Protein AF-A0A1G0TJH6-F1 (afdb_monomer)

Secondary structure (DSSP, 8-state):
--EEEEEEEEE-SSEEEEEEEEEESSGGGTTTS-EEEEEEEEE----HHHHHHHHTT-----HHHHHHHHHHHHHHHHHHHHHHHHHHHHHHHHTSS-TT-GGG-HHHHHHHHHHHSS----GGGTSPPPHHHHHHHHHHTT--HHHHHHHHHHHHHHHHTTTSS--TT--PPPHHHHHHHHHHHTTTS---HHHHHHHHHHHHHT--B--TTTTTS-TT--EEEEEEEEEEEEEEEEESPPPTTSPEEEEEEESSTTS--EEEEESS----BT-EEEEEEEEETTEEEEEEEPPTT-HHHHHHHHHHHHHHTT--HHHHHHHHHHH-TT--GGG---BHHHHHHHHHHHHHHHHHHHHTTTTHHHHH-GGGHHHHHHHH-TT-HHHHHHHHHHHHHHIIIIII-

pLDDT: mean 87.32, std 10.15, range [45.16, 98.38]

Solvent-accessible surface area (backbone atoms only — not comparable to full-atom values): 23522 Å² total; per-residue (Å²): 136,71,67,40,84,46,79,50,77,46,84,55,98,48,35,38,40,39,36,34,33,36,38,43,71,48,78,92,40,59,89,74,53,66,46,80,78,44,76,52,72,47,76,49,94,67,60,65,73,48,52,58,28,46,76,72,72,42,92,52,81,46,73,66,54,56,52,48,52,57,51,49,53,52,52,52,54,50,53,52,49,53,35,53,29,52,51,50,52,46,32,33,75,71,64,78,36,65,87,80,61,52,86,63,36,74,65,58,46,50,50,46,24,70,77,67,73,52,80,83,88,60,68,57,84,80,41,50,73,57,68,66,61,50,52,54,50,45,42,75,71,70,52,52,71,78,59,45,54,58,50,51,51,49,52,52,50,23,57,78,48,75,57,77,51,77,66,86,89,63,82,77,78,64,69,72,56,52,49,25,43,47,48,40,45,28,58,81,44,83,71,55,71,42,46,50,51,50,46,54,52,50,40,55,76,60,41,50,50,76,71,82,79,58,82,80,52,69,92,87,63,57,72,50,66,45,45,45,80,42,38,26,63,42,74,42,78,72,48,93,65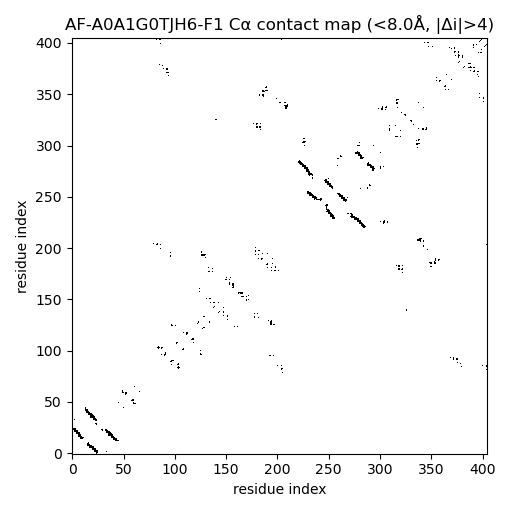,56,48,102,84,67,25,34,40,30,38,41,33,50,69,55,87,91,50,77,66,42,82,48,77,35,82,62,89,74,93,44,57,74,42,75,44,47,31,38,38,37,28,50,74,86,43,78,47,79,65,41,74,56,57,100,81,43,60,67,46,55,30,33,35,51,53,48,54,37,56,77,67,72,49,41,68,36,36,49,55,34,56,46,39,70,76,33,85,79,60,62,66,90,77,61,65,46,55,23,70,49,57,41,53,38,51,50,48,30,50,53,40,44,48,60,72,28,56,88,65,79,48,48,55,80,76,57,47,66,87,49,38,60,59,44,25,46,70,78,33,77,86,39,64,70,59,27,51,53,43,52,75,62,33,66,65,43,45,49,56,68,74,49,72

Sequence (405 aa):
METKKILGLDLGTNSIGASLVNIPKSIDDFGKYGNIEWLGSRIIPVEGDYLQKFESGGQAETKAAARRIKRGSRRLKHRYKLRRDRLIKVFKILGWLPDDFPLDNSKRIKEIIAEVGKFSFKISDYIPISIESYREFYKEFGYKDEKLEQIIEEINFRRKTKGKKKNPDIKLLPEDWVVYYLRKKALAKKITLEELIRIIYILNQRRGFKSSRKDLKDDNVIEIKKAYELVIKSVELKSEEKNKKGQYTFIINPTISEVEPWEETMYKKPEWEGKKNKYVVTWKNGKQLKPQRATADDWEVVVVALDNEIEQRNQHPGEFFFDELLKDKNYKIRQFPILRKRYKAELEAIWNTQLQLRKNANKEQELLNKDKLELIAATLYKHNIVKQKELKEKGLLHIISEDII

Structure (mmCIF, N/CA/C/O backbone):
data_AF-A0A1G0TJH6-F1
#
_entry.id   AF-A0A1G0TJH6-F1
#
loop_
_atom_site.group_PDB
_atom_site.id
_atom_site.type_symbol
_atom_site.label_atom_id
_atom_site.label_alt_id
_atom_site.label_comp_id
_atom_site.label_asym_id
_atom_site.label_entity_id
_atom_site.label_seq_id
_atom_site.pdbx_PDB_ins_code
_atom_site.Cartn_x
_atom_site.Cartn_y
_atom_site.Cartn_z
_atom_site.occupancy
_atom_site.B_iso_or_equiv
_atom_site.auth_seq_id
_atom_site.auth_comp_id
_atom_site.auth_asym_id
_atom_site.auth_atom_id
_atom_site.pdbx_PDB_model_num
ATOM 1 N N . MET A 1 1 ? 20.118 -26.559 -73.932 1.00 64.69 1 MET A N 1
ATOM 2 C CA . MET A 1 1 ? 20.994 -25.582 -73.251 1.00 64.69 1 MET A CA 1
ATOM 3 C C . MET A 1 1 ? 20.860 -25.805 -71.760 1.00 64.69 1 MET A C 1
ATOM 5 O O . MET A 1 1 ? 19.736 -25.889 -71.281 1.00 64.69 1 MET A O 1
ATOM 9 N N . GLU A 1 2 ? 21.969 -26.000 -71.054 1.00 79.81 2 GLU A N 1
ATOM 10 C CA . GLU A 1 2 ? 21.948 -26.392 -69.644 1.00 79.81 2 GLU A CA 1
ATOM 11 C C . GLU A 1 2 ? 22.008 -25.148 -68.747 1.00 79.81 2 GLU A C 1
ATOM 13 O O . GLU A 1 2 ? 22.983 -24.395 -68.766 1.00 79.81 2 GLU A O 1
ATOM 18 N N . THR A 1 3 ? 20.950 -24.909 -67.975 1.00 83.88 3 THR A N 1
ATOM 19 C CA . THR A 1 3 ? 20.833 -23.738 -67.097 1.00 83.88 3 THR A CA 1
ATOM 20 C C . THR A 1 3 ? 20.903 -24.136 -65.624 1.00 83.88 3 THR A C 1
ATOM 22 O O . THR A 1 3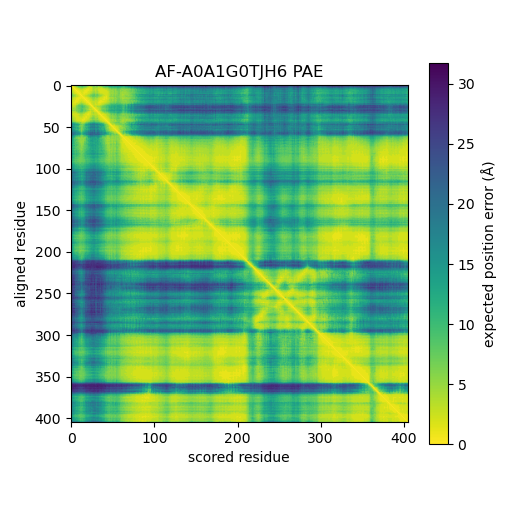 ? 20.638 -25.276 -65.235 1.00 83.88 3 THR A O 1
ATOM 25 N N . LYS A 1 4 ? 21.291 -23.178 -64.783 1.00 89.06 4 LYS A N 1
ATOM 26 C CA . LYS A 1 4 ? 21.238 -23.241 -63.325 1.00 89.06 4 LYS A CA 1
ATOM 27 C C . LYS A 1 4 ? 20.205 -22.232 -62.831 1.00 89.06 4 LYS A C 1
ATOM 29 O O . LYS A 1 4 ? 20.266 -21.057 -63.189 1.00 89.06 4 LYS A O 1
ATOM 34 N N . LYS A 1 5 ? 19.291 -22.691 -61.975 1.00 92.62 5 LYS A N 1
ATOM 35 C CA . LYS A 1 5 ? 18.325 -21.838 -61.273 1.00 92.62 5 LYS A CA 1
ATOM 36 C C . LYS A 1 5 ? 18.953 -21.238 -60.022 1.00 92.62 5 LYS A C 1
ATOM 38 O O . LYS A 1 5 ? 19.537 -21.964 -59.218 1.00 92.62 5 LYS A O 1
ATOM 43 N N . ILE A 1 6 ? 18.813 -19.928 -59.852 1.00 93.31 6 ILE A N 1
ATOM 44 C CA . ILE A 1 6 ? 19.251 -19.192 -58.665 1.00 93.31 6 ILE A CA 1
ATOM 45 C C . ILE A 1 6 ? 18.070 -18.400 -58.114 1.00 93.31 6 ILE A C 1
ATOM 47 O O . ILE A 1 6 ? 17.416 -17.663 -58.849 1.00 93.31 6 ILE A O 1
ATOM 51 N N . LEU A 1 7 ? 17.826 -18.548 -56.812 1.00 95.75 7 LEU A N 1
ATOM 52 C CA . LEU A 1 7 ? 16.895 -17.720 -56.055 1.00 95.75 7 LEU A CA 1
ATOM 53 C C . LEU A 1 7 ? 17.681 -16.598 -55.367 1.00 95.75 7 LEU A C 1
ATOM 55 O O . LEU A 1 7 ? 18.491 -16.869 -54.481 1.00 95.75 7 LEU A O 1
ATOM 59 N N . GLY A 1 8 ? 17.445 -15.355 -55.777 1.00 95.38 8 GLY A N 1
ATOM 60 C CA . GLY A 1 8 ? 17.909 -14.164 -55.071 1.00 95.38 8 GLY A CA 1
ATOM 61 C C . GLY A 1 8 ? 16.866 -13.721 -54.050 1.00 95.38 8 GLY A C 1
ATOM 62 O O . GLY A 1 8 ? 15.684 -13.645 -54.383 1.00 95.38 8 GLY A O 1
ATOM 63 N N . LEU A 1 9 ? 17.292 -13.435 -52.819 1.00 96.75 9 LEU A N 1
ATOM 64 C CA . LEU A 1 9 ? 16.435 -12.906 -51.756 1.00 96.75 9 LEU A CA 1
ATOM 65 C C . LEU A 1 9 ? 17.041 -11.619 -51.197 1.00 96.75 9 LEU A C 1
ATOM 67 O O . LEU A 1 9 ? 18.193 -11.620 -50.769 1.00 96.75 9 LEU A O 1
ATOM 71 N N . ASP A 1 10 ? 16.239 -10.561 -51.162 1.00 94.94 10 ASP A N 1
ATOM 72 C CA . ASP A 1 10 ? 16.529 -9.313 -50.462 1.00 94.94 10 ASP A CA 1
ATOM 73 C C . ASP A 1 10 ? 15.598 -9.199 -49.248 1.00 94.94 10 ASP A C 1
ATOM 75 O O . ASP A 1 10 ? 14.372 -9.159 -49.388 1.00 94.94 10 ASP A O 1
ATOM 79 N N . LEU A 1 11 ? 16.174 -9.232 -48.045 1.00 94.25 11 LEU A N 1
ATOM 80 C CA . LEU A 1 11 ? 15.437 -9.287 -46.783 1.00 94.25 11 LEU A CA 1
ATOM 81 C C . LEU A 1 11 ? 15.482 -7.924 -46.088 1.00 94.25 11 LEU A C 1
ATOM 83 O O . LEU A 1 11 ? 16.421 -7.614 -45.354 1.00 94.25 11 LEU A O 1
ATOM 87 N N . GLY A 1 12 ? 14.431 -7.133 -46.292 1.00 86.56 12 GLY A N 1
ATOM 88 C CA . GLY A 1 12 ? 14.210 -5.865 -45.606 1.00 86.56 12 GLY A CA 1
ATOM 89 C C . GLY A 1 12 ? 13.521 -6.024 -44.245 1.00 86.56 12 GLY A C 1
ATOM 90 O O . GLY A 1 12 ? 13.082 -7.101 -43.842 1.00 86.56 12 GLY A O 1
ATOM 91 N N . THR A 1 13 ? 13.367 -4.912 -43.525 1.00 80.75 13 THR A N 1
ATOM 92 C CA . THR A 1 13 ? 12.690 -4.866 -42.211 1.00 80.75 13 THR A CA 1
ATOM 93 C C . THR A 1 13 ? 11.183 -5.139 -42.300 1.00 80.75 13 THR A C 1
ATOM 95 O O . THR A 1 13 ? 10.583 -5.640 -41.348 1.00 80.75 13 THR A O 1
ATOM 98 N N . ASN A 1 14 ? 10.567 -4.819 -43.440 1.00 88.12 14 ASN A N 1
ATOM 99 C CA . ASN A 1 14 ? 9.134 -4.956 -43.712 1.00 88.12 14 ASN A CA 1
ATOM 100 C C . ASN A 1 14 ? 8.834 -5.508 -45.117 1.00 88.12 14 ASN A C 1
ATOM 102 O O . ASN A 1 14 ? 7.688 -5.458 -45.564 1.00 88.12 14 ASN A O 1
ATOM 106 N N . SER A 1 15 ? 9.835 -6.008 -45.837 1.00 91.44 15 SER A N 1
ATOM 107 C CA . SER A 1 15 ? 9.652 -6.521 -47.191 1.00 91.44 15 SER A CA 1
ATOM 108 C C . SER A 1 15 ? 10.631 -7.643 -47.508 1.00 91.44 15 SER A C 1
ATOM 110 O O . SER A 1 15 ? 11.707 -7.735 -46.923 1.00 91.44 15 SER A O 1
ATOM 112 N N . ILE A 1 16 ? 10.219 -8.526 -48.412 1.00 95.50 16 ILE A N 1
ATOM 113 C CA . ILE A 1 16 ? 11.054 -9.585 -48.972 1.00 95.50 16 ILE A CA 1
ATOM 114 C C . ILE A 1 16 ? 10.992 -9.440 -50.488 1.00 95.50 16 ILE A C 1
ATOM 116 O O . ILE A 1 16 ? 9.964 -9.752 -51.097 1.00 95.50 16 ILE A O 1
ATOM 120 N N . GLY A 1 17 ? 12.071 -8.941 -51.084 1.00 96.06 17 GLY A N 1
ATOM 121 C CA . GLY A 1 17 ? 12.281 -8.981 -52.525 1.00 96.06 17 GLY A CA 1
ATOM 122 C C . GLY A 1 17 ? 12.787 -10.361 -52.922 1.00 96.06 17 GLY A C 1
ATOM 123 O O . GLY A 1 17 ? 13.637 -10.931 -52.240 1.00 96.06 17 GLY A O 1
ATOM 124 N N . ALA A 1 18 ? 12.254 -10.931 -53.996 1.00 97.00 18 ALA A N 1
ATOM 125 C CA . ALA A 1 18 ? 12.680 -12.241 -54.453 1.00 97.00 18 ALA A CA 1
ATOM 126 C C . ALA A 1 18 ? 12.701 -12.326 -55.982 1.00 97.00 18 ALA A C 1
ATOM 128 O O . ALA A 1 18 ? 11.819 -11.802 -56.667 1.00 97.00 18 ALA A O 1
ATOM 129 N N . SER A 1 19 ? 13.722 -12.995 -56.510 1.00 96.75 19 SER A N 1
ATOM 130 C CA . SER A 1 19 ? 13.900 -13.226 -57.941 1.00 96.75 19 SER A CA 1
ATOM 131 C C . SER A 1 19 ? 14.343 -14.659 -58.203 1.00 96.75 19 SER A C 1
ATOM 133 O O . SER A 1 19 ? 15.181 -15.201 -57.488 1.00 96.75 19 SER A O 1
ATOM 135 N N . LEU A 1 20 ? 13.783 -15.284 -59.234 1.00 96.19 20 LEU A N 1
ATOM 136 C CA . LEU A 1 20 ? 14.235 -16.576 -59.735 1.00 96.19 20 LEU A CA 1
ATOM 137 C C . LEU A 1 20 ? 14.844 -16.357 -61.115 1.00 96.19 20 LEU A C 1
ATOM 139 O O . LEU A 1 20 ? 14.150 -15.931 -62.041 1.00 96.19 20 LEU A O 1
ATOM 143 N N . VAL A 1 21 ? 16.138 -16.629 -61.246 1.00 94.25 21 VAL A N 1
ATOM 144 C CA . VAL A 1 21 ? 16.881 -16.424 -62.492 1.00 94.25 21 VAL A CA 1
ATOM 145 C C . VAL A 1 21 ? 17.474 -17.735 -62.988 1.00 94.25 21 VAL A C 1
ATOM 147 O O . VAL A 1 21 ? 18.043 -18.513 -62.219 1.00 94.25 21 VAL A O 1
ATOM 150 N N . ASN A 1 22 ? 17.340 -17.970 -64.290 1.00 93.25 22 ASN A N 1
ATOM 151 C CA . ASN A 1 22 ? 18.024 -19.034 -65.009 1.00 93.25 22 ASN A CA 1
ATOM 152 C C . ASN A 1 22 ? 19.292 -18.453 -65.622 1.00 93.25 22 ASN A C 1
ATOM 154 O O . ASN A 1 22 ? 19.205 -17.614 -66.520 1.00 93.25 22 ASN A O 1
ATOM 158 N N . ILE A 1 23 ? 20.454 -18.913 -65.166 1.00 90.88 23 ILE A N 1
ATOM 159 C CA . ILE A 1 23 ? 21.746 -18.534 -65.745 1.00 90.88 23 ILE A CA 1
ATOM 160 C C . ILE A 1 23 ? 22.410 -19.735 -66.436 1.00 90.88 23 ILE A C 1
ATOM 162 O O . ILE A 1 23 ? 22.159 -20.876 -66.039 1.00 90.88 23 ILE A O 1
ATOM 166 N N . PRO A 1 24 ? 23.255 -19.525 -67.455 1.00 89.81 24 PRO A N 1
ATOM 167 C CA . PRO A 1 24 ? 24.069 -20.585 -68.050 1.00 89.81 24 PRO A CA 1
ATOM 168 C C . PRO A 1 24 ? 24.975 -21.258 -67.014 1.00 89.81 24 PRO A C 1
ATOM 170 O O . PRO A 1 24 ? 25.450 -20.608 -66.081 1.00 89.81 24 PRO A O 1
ATOM 173 N N . LYS A 1 25 ? 25.223 -22.567 -67.165 1.00 84.75 25 LYS A N 1
ATOM 174 C CA . LYS A 1 25 ? 26.145 -23.296 -66.274 1.00 84.75 25 LYS A CA 1
ATOM 175 C C . LYS A 1 25 ? 27.620 -22.953 -66.517 1.00 84.75 25 LYS A C 1
ATOM 177 O O . LYS A 1 25 ? 28.393 -22.987 -65.563 1.00 84.75 25 LYS A O 1
ATOM 182 N N . SER A 1 26 ? 27.999 -22.647 -67.760 1.00 84.50 26 SER A N 1
ATOM 183 C CA . SER A 1 26 ? 29.367 -22.261 -68.130 1.00 84.50 26 SER A CA 1
ATOM 184 C C . SER A 1 26 ? 29.539 -20.743 -68.133 1.00 84.50 26 SER A C 1
ATOM 186 O O . SER A 1 26 ? 28.632 -20.011 -68.533 1.00 84.50 26 SER A O 1
ATOM 188 N N . ILE A 1 27 ? 30.721 -20.274 -67.729 1.00 80.88 27 ILE A N 1
ATOM 189 C CA . ILE A 1 27 ? 31.064 -18.848 -67.728 1.00 80.88 27 ILE A CA 1
ATOM 190 C C . ILE A 1 27 ? 31.203 -18.288 -69.148 1.00 80.88 27 ILE A C 1
ATOM 192 O O . ILE A 1 27 ? 30.830 -17.145 -69.390 1.00 80.88 27 ILE A O 1
ATOM 196 N N . ASP A 1 28 ? 31.631 -19.120 -70.101 1.00 85.12 28 ASP A N 1
ATOM 197 C CA . ASP A 1 28 ? 31.787 -18.745 -71.514 1.00 85.12 28 ASP A CA 1
ATOM 198 C C . ASP A 1 28 ? 30.446 -18.459 -72.202 1.00 85.12 28 ASP A C 1
ATOM 200 O O . ASP A 1 28 ? 30.392 -17.852 -73.274 1.00 85.12 28 ASP A O 1
ATOM 204 N N . ASP A 1 29 ? 29.349 -18.909 -71.593 1.00 83.12 29 ASP A N 1
ATOM 205 C CA . ASP A 1 29 ? 27.989 -18.713 -72.080 1.00 83.12 29 ASP A CA 1
ATOM 206 C C . ASP A 1 29 ? 27.248 -17.582 -71.363 1.00 83.12 29 ASP A C 1
ATOM 208 O O . ASP A 1 29 ? 26.107 -17.271 -71.715 1.00 83.12 29 ASP A O 1
ATOM 212 N N . PHE A 1 30 ? 27.887 -16.933 -70.385 1.00 80.12 30 PHE A N 1
ATOM 213 C CA . PHE A 1 30 ? 27.288 -15.832 -69.644 1.00 80.12 30 PHE A CA 1
ATOM 214 C C . PHE A 1 30 ? 26.915 -14.680 -70.593 1.00 80.12 30 PHE A C 1
ATOM 216 O O . PHE A 1 30 ? 27.715 -14.244 -71.416 1.00 80.12 30 PHE A O 1
ATOM 223 N N . GLY A 1 31 ? 25.669 -14.205 -70.512 1.00 78.00 31 GLY A N 1
ATOM 224 C CA . GLY A 1 31 ? 25.136 -13.164 -71.401 1.00 78.00 31 GLY A CA 1
ATOM 225 C C . GLY A 1 31 ? 24.618 -13.652 -72.762 1.00 78.00 31 GLY A C 1
ATOM 226 O O . GLY A 1 31 ? 23.972 -12.871 -73.455 1.00 78.00 31 GLY A O 1
ATOM 227 N N . LYS A 1 32 ? 24.827 -14.926 -73.140 1.00 83.94 32 LYS A N 1
ATOM 228 C CA . LYS A 1 32 ? 24.309 -15.484 -74.408 1.00 83.94 32 LYS A CA 1
ATOM 229 C C . LYS A 1 32 ? 22.864 -15.972 -74.310 1.00 83.94 32 LYS A C 1
ATOM 231 O O . LYS A 1 32 ? 22.093 -15.821 -75.251 1.00 83.94 32 LYS A O 1
ATOM 236 N N . TYR A 1 33 ? 22.507 -16.597 -73.193 1.00 79.75 33 TYR A N 1
ATOM 237 C CA . TYR A 1 33 ? 21.157 -17.081 -72.910 1.00 79.75 33 TYR A CA 1
ATOM 238 C C . TYR A 1 33 ? 20.914 -17.098 -71.400 1.00 79.75 33 TYR A C 1
ATOM 240 O O . TYR A 1 33 ? 21.843 -17.001 -70.603 1.00 79.75 33 TYR A O 1
ATOM 248 N N . GLY A 1 34 ? 19.651 -17.183 -70.998 1.00 85.44 34 GLY A N 1
ATOM 249 C CA . GLY A 1 34 ? 19.221 -17.020 -69.613 1.00 85.44 34 GLY A CA 1
ATOM 250 C C . GLY A 1 34 ? 17.997 -16.123 -69.550 1.00 85.44 34 GLY A C 1
ATOM 251 O O . GLY A 1 34 ? 17.695 -15.394 -70.493 1.00 85.44 34 GLY A O 1
ATOM 252 N N . ASN A 1 35 ? 17.252 -16.208 -68.457 1.00 90.88 35 ASN A N 1
ATOM 253 C CA . ASN A 1 35 ? 16.052 -15.406 -68.292 1.00 90.88 35 ASN A CA 1
ATOM 254 C C . ASN A 1 35 ? 15.725 -15.199 -66.819 1.00 90.88 35 ASN A C 1
ATOM 256 O O . ASN A 1 35 ? 16.089 -15.992 -65.949 1.00 90.88 35 ASN A O 1
ATOM 260 N N . ILE A 1 36 ? 14.969 -14.140 -66.566 1.00 93.69 36 ILE A N 1
ATOM 261 C CA . ILE A 1 36 ? 14.272 -13.963 -65.303 1.00 93.69 36 ILE A CA 1
ATOM 262 C C . ILE A 1 36 ? 12.994 -14.797 -65.401 1.00 93.69 36 ILE A C 1
ATOM 264 O O . ILE A 1 36 ? 12.158 -14.561 -66.269 1.00 93.69 36 ILE A O 1
ATOM 268 N N . GLU A 1 37 ? 12.880 -15.824 -64.567 1.00 94.44 37 GLU A N 1
ATOM 269 C CA . GLU A 1 37 ? 11.713 -16.709 -64.529 1.00 94.44 37 GLU A CA 1
ATOM 270 C C . GLU A 1 37 ? 10.606 -16.109 -63.667 1.00 94.44 37 GLU A C 1
ATOM 272 O O . GLU A 1 37 ? 9.427 -16.232 -63.989 1.00 94.44 37 GLU A O 1
ATOM 277 N N . TRP A 1 38 ? 10.985 -15.435 -62.581 1.00 96.31 38 TRP A N 1
ATOM 278 C CA . TRP A 1 38 ? 10.030 -14.827 -61.669 1.00 96.31 38 TRP A CA 1
ATOM 279 C C . TRP A 1 38 ? 10.647 -13.664 -60.892 1.00 96.31 38 TRP A C 1
ATOM 281 O O . TRP A 1 38 ? 11.824 -13.694 -60.531 1.00 96.31 38 TRP A O 1
ATOM 291 N N . LEU A 1 39 ? 9.824 -12.657 -60.613 1.00 96.44 39 LEU A N 1
ATOM 292 C CA . LEU A 1 39 ? 10.121 -11.535 -59.729 1.00 96.44 39 LEU A CA 1
ATOM 293 C C . LEU A 1 39 ? 8.917 -11.297 -58.827 1.00 96.44 39 LEU A C 1
ATOM 295 O O . LEU A 1 39 ? 7.773 -11.331 -59.282 1.00 96.44 39 LEU A O 1
ATOM 299 N N . GLY A 1 40 ? 9.176 -11.006 -57.559 1.00 95.69 40 GLY A N 1
ATOM 300 C CA . GLY A 1 40 ? 8.132 -10.658 -56.613 1.00 95.69 40 GLY A CA 1
ATOM 301 C C . GLY A 1 40 ? 8.652 -9.822 -55.458 1.00 95.69 40 GLY A C 1
ATOM 302 O O . GLY A 1 40 ? 9.821 -9.880 -55.086 1.00 95.69 40 GLY A O 1
ATOM 303 N N . SER A 1 41 ? 7.744 -9.052 -54.867 1.00 95.19 41 SER A N 1
ATOM 304 C CA . SER A 1 41 ? 7.977 -8.377 -53.596 1.00 95.19 41 SER A CA 1
ATOM 305 C C . SER A 1 41 ? 6.848 -8.722 -52.642 1.00 95.19 41 SER A C 1
ATOM 307 O O . SER A 1 41 ? 5.666 -8.532 -52.944 1.00 95.19 41 SER A O 1
ATOM 309 N N . ARG A 1 42 ? 7.205 -9.267 -51.482 1.00 94.38 42 ARG A N 1
ATOM 310 C CA . ARG A 1 42 ? 6.273 -9.531 -50.394 1.00 94.38 42 ARG A CA 1
ATOM 311 C C . ARG A 1 42 ? 6.406 -8.425 -49.362 1.00 94.38 42 ARG A C 1
ATOM 313 O O . ARG A 1 42 ? 7.361 -8.408 -48.595 1.00 94.38 42 ARG A O 1
ATOM 320 N N . ILE A 1 43 ? 5.404 -7.556 -49.294 1.00 91.19 43 ILE A N 1
ATOM 321 C CA . ILE A 1 43 ? 5.306 -6.552 -48.233 1.00 91.19 43 ILE A CA 1
ATOM 322 C C . ILE A 1 43 ? 4.722 -7.200 -46.976 1.00 91.19 43 ILE A C 1
ATOM 324 O O . ILE A 1 43 ? 3.676 -7.855 -47.016 1.00 91.19 43 ILE A O 1
ATOM 328 N N . ILE A 1 44 ? 5.412 -7.030 -45.852 1.00 88.75 44 ILE A N 1
ATOM 329 C CA . ILE A 1 44 ? 4.948 -7.422 -44.526 1.00 88.75 44 ILE A CA 1
ATOM 330 C C . ILE A 1 44 ? 4.253 -6.194 -43.930 1.00 88.75 44 ILE A C 1
ATOM 332 O O . ILE A 1 44 ? 4.911 -5.183 -43.688 1.00 88.75 44 ILE A O 1
ATOM 336 N N . PRO A 1 45 ? 2.930 -6.238 -43.695 1.00 81.88 45 PRO A N 1
ATOM 337 C CA . PRO A 1 45 ? 2.210 -5.088 -43.171 1.00 81.88 45 PRO A CA 1
ATOM 338 C C . PRO A 1 45 ? 2.656 -4.797 -41.734 1.00 81.88 45 PRO A C 1
ATOM 340 O O . PRO A 1 45 ? 2.410 -5.577 -40.809 1.00 81.88 45 PRO A O 1
ATOM 343 N N . VAL A 1 46 ? 3.301 -3.649 -41.552 1.00 78.56 46 VAL A N 1
ATOM 344 C CA . VAL A 1 46 ? 3.728 -3.105 -40.261 1.00 78.56 46 VAL A CA 1
ATOM 345 C C . VAL A 1 46 ? 3.145 -1.697 -40.131 1.00 78.56 46 VAL A C 1
ATOM 347 O O . VAL A 1 46 ? 2.914 -1.015 -41.125 1.00 78.56 46 VAL A O 1
ATOM 350 N N . GLU A 1 47 ? 2.844 -1.270 -38.907 1.00 77.06 47 GLU A N 1
ATOM 351 C CA . GLU A 1 47 ? 2.319 0.077 -38.656 1.00 77.06 47 GLU A CA 1
ATOM 352 C C . GLU A 1 47 ? 3.382 1.137 -38.991 1.00 77.06 47 GLU A C 1
ATOM 354 O O . GLU A 1 47 ? 4.535 1.002 -38.576 1.00 77.06 47 GLU A O 1
ATOM 359 N N . GLY A 1 48 ? 2.991 2.191 -39.719 1.00 72.19 48 GLY A N 1
ATOM 360 C CA . GLY A 1 48 ? 3.904 3.249 -40.176 1.00 72.19 48 GLY A CA 1
ATOM 361 C C . GLY A 1 48 ? 4.675 3.916 -39.033 1.00 72.19 48 GLY A C 1
ATOM 362 O O . GLY A 1 48 ? 5.892 4.057 -39.111 1.00 72.19 48 GLY A O 1
ATOM 363 N N . ASP A 1 49 ? 4.001 4.195 -37.914 1.00 71.00 49 ASP A N 1
ATOM 364 C CA . ASP A 1 49 ? 4.616 4.766 -36.706 1.00 71.00 49 ASP A CA 1
ATOM 365 C C . ASP A 1 49 ? 5.699 3.869 -36.087 1.00 71.00 49 ASP A C 1
ATOM 367 O O . ASP A 1 49 ? 6.651 4.361 -35.475 1.00 71.00 49 ASP A O 1
ATOM 371 N N . TYR A 1 50 ? 5.557 2.545 -36.204 1.00 75.06 50 TYR A N 1
ATOM 372 C CA . TYR A 1 50 ? 6.554 1.597 -35.705 1.00 75.06 50 TYR A CA 1
ATOM 373 C C . TYR A 1 50 ? 7.800 1.611 -36.596 1.00 75.06 50 TYR A C 1
ATOM 375 O O . TYR A 1 50 ? 8.914 1.649 -36.078 1.00 75.06 50 TYR A O 1
ATOM 383 N N . LEU A 1 51 ? 7.607 1.632 -37.919 1.00 70.56 51 LEU A N 1
ATOM 384 C CA . LEU A 1 51 ? 8.678 1.730 -38.915 1.00 70.56 51 LEU A CA 1
ATOM 385 C C . LEU A 1 51 ? 9.470 3.030 -38.765 1.00 70.56 51 LEU A C 1
ATOM 387 O O . LEU A 1 51 ? 10.685 2.980 -38.613 1.00 70.56 51 LEU A O 1
ATOM 391 N N . GLN A 1 52 ? 8.787 4.172 -38.672 1.00 72.94 52 GLN A N 1
ATOM 392 C CA . GLN A 1 52 ? 9.437 5.477 -38.535 1.00 72.94 52 GLN A CA 1
ATOM 393 C C . GLN A 1 52 ? 10.265 5.586 -37.241 1.00 72.94 52 GLN A C 1
ATOM 395 O O . GLN A 1 52 ? 11.366 6.144 -37.227 1.00 72.94 52 GLN A O 1
ATOM 400 N N . LYS A 1 53 ? 9.769 5.022 -36.131 1.00 76.06 53 LYS A N 1
ATOM 401 C CA . LYS A 1 53 ? 10.514 4.970 -34.861 1.00 76.06 53 LYS A CA 1
ATOM 402 C C . LYS A 1 53 ? 11.696 4.011 -34.917 1.00 76.06 53 LYS A C 1
ATOM 404 O O . LYS A 1 53 ? 12.719 4.294 -34.308 1.00 76.06 53 LYS A O 1
ATOM 409 N N . PHE A 1 54 ? 11.558 2.897 -35.628 1.00 74.75 54 PHE A N 1
ATOM 410 C CA . PHE A 1 54 ? 12.635 1.932 -35.801 1.00 74.75 54 PHE A CA 1
ATOM 411 C C . PHE A 1 54 ? 13.759 2.497 -36.686 1.00 74.75 54 PHE A C 1
ATOM 413 O O . PHE A 1 54 ? 14.923 2.429 -36.304 1.00 74.75 54 PHE A O 1
ATOM 420 N N . GLU A 1 55 ? 13.415 3.125 -37.813 1.00 72.50 55 GLU A N 1
ATOM 421 C CA . GLU A 1 55 ? 14.366 3.735 -38.757 1.00 72.50 55 GLU A CA 1
ATOM 422 C C . GLU A 1 55 ? 15.112 4.938 -38.165 1.00 72.50 55 GLU A C 1
ATOM 424 O O . GLU A 1 55 ? 16.295 5.124 -38.430 1.00 72.50 55 GLU A O 1
ATOM 429 N N . SER A 1 56 ? 14.460 5.718 -37.296 1.00 78.94 56 SER A N 1
ATOM 430 C CA . SER A 1 56 ? 15.101 6.822 -36.560 1.00 78.94 56 SER A CA 1
ATOM 431 C C . SER A 1 56 ? 15.979 6.367 -35.382 1.00 78.94 56 SER A C 1
ATOM 433 O O . SER A 1 56 ? 16.524 7.204 -34.663 1.00 78.94 56 SER A O 1
ATOM 435 N N . GLY A 1 57 ? 16.120 5.055 -35.150 1.00 67.94 57 GLY A N 1
ATOM 436 C CA . GLY A 1 57 ? 16.875 4.502 -34.019 1.00 67.94 57 GLY A CA 1
ATOM 437 C C . GLY A 1 57 ? 16.185 4.681 -32.659 1.00 67.94 57 GLY A C 1
ATOM 438 O O . GLY A 1 57 ? 16.798 4.471 -31.611 1.00 67.94 57 GLY A O 1
ATOM 439 N N . GLY A 1 58 ? 14.909 5.072 -32.656 1.00 67.12 58 GLY A N 1
ATOM 440 C CA . GLY A 1 58 ? 14.083 5.194 -31.463 1.00 67.12 58 GLY A CA 1
ATOM 441 C C . GLY A 1 58 ? 13.654 3.836 -30.901 1.00 67.12 58 GLY A C 1
ATOM 442 O O . GLY A 1 58 ? 13.591 2.820 -31.594 1.00 67.12 58 GLY A O 1
ATOM 443 N N . GLN A 1 59 ? 13.303 3.802 -29.613 1.00 64.12 59 GLN A N 1
ATOM 444 C CA . GLN A 1 59 ? 12.720 2.602 -29.009 1.00 64.12 59 GLN A CA 1
ATOM 445 C C . GLN A 1 59 ? 11.301 2.375 -29.550 1.00 64.12 59 GLN A C 1
ATOM 447 O O . GLN A 1 59 ? 10.332 2.966 -29.071 1.00 64.12 59 GLN A O 1
ATOM 452 N N . ALA A 1 60 ? 11.169 1.502 -30.546 1.00 69.94 60 ALA A N 1
ATOM 453 C CA . ALA A 1 60 ? 9.875 1.074 -31.059 1.00 69.94 60 ALA A CA 1
ATOM 454 C C . ALA A 1 60 ? 9.265 -0.000 -30.134 1.00 69.94 60 ALA A C 1
ATOM 456 O O . ALA A 1 60 ? 9.799 -1.102 -29.979 1.00 69.94 60 ALA A O 1
ATOM 457 N N . GLU A 1 61 ? 8.136 0.306 -29.487 1.00 74.38 61 GLU A N 1
ATOM 458 C CA . GLU A 1 61 ? 7.425 -0.681 -28.671 1.00 74.38 61 GLU A CA 1
ATOM 459 C C . GLU A 1 61 ? 6.742 -1.716 -29.575 1.00 74.38 61 GLU A C 1
ATOM 461 O O . GLU A 1 61 ? 5.884 -1.394 -30.395 1.00 74.38 61 GLU A O 1
ATOM 466 N N . THR A 1 62 ? 7.089 -2.993 -29.408 1.00 81.50 62 THR A N 1
ATOM 467 C CA . THR A 1 62 ? 6.444 -4.070 -30.168 1.00 81.50 62 THR A CA 1
ATOM 468 C C . THR A 1 62 ? 5.017 -4.331 -29.672 1.00 81.50 62 THR A C 1
ATOM 470 O O . THR A 1 62 ? 4.715 -4.228 -28.479 1.00 81.50 62 THR A O 1
ATOM 473 N N . LYS A 1 63 ? 4.134 -4.826 -30.552 1.00 82.25 63 LYS A N 1
ATOM 474 C CA . LYS A 1 63 ? 2.784 -5.292 -30.161 1.00 82.25 63 LYS A CA 1
ATOM 475 C C . LYS A 1 63 ? 2.828 -6.326 -29.027 1.00 82.25 63 LYS A C 1
ATOM 477 O O . LYS A 1 63 ? 1.960 -6.351 -28.147 1.00 82.25 63 LYS A O 1
ATOM 482 N N . ALA A 1 64 ? 3.852 -7.182 -29.021 1.00 86.62 64 ALA A N 1
ATOM 483 C CA . ALA A 1 64 ? 4.072 -8.171 -27.972 1.00 86.62 64 ALA A CA 1
ATOM 484 C C . ALA A 1 64 ? 4.438 -7.522 -26.624 1.00 86.62 64 ALA A C 1
ATOM 486 O O . ALA A 1 64 ? 3.923 -7.961 -25.586 1.00 86.62 64 ALA A O 1
ATOM 487 N N . ALA A 1 65 ? 5.264 -6.470 -26.630 1.00 85.88 65 ALA A N 1
ATOM 488 C CA . ALA A 1 65 ? 5.592 -5.680 -25.444 1.00 85.88 65 ALA A CA 1
ATOM 489 C C . ALA A 1 65 ? 4.338 -5.000 -24.869 1.00 85.88 65 ALA A C 1
ATOM 491 O O . ALA A 1 65 ? 3.992 -5.254 -23.709 1.00 85.88 65 ALA A O 1
ATOM 492 N N . ALA A 1 66 ? 3.550 -4.313 -25.700 1.00 86.69 66 ALA A N 1
ATOM 493 C CA . ALA A 1 66 ? 2.301 -3.681 -25.270 1.00 86.69 66 ALA A CA 1
ATOM 494 C C . ALA A 1 66 ? 1.297 -4.705 -24.697 1.00 86.69 66 ALA A C 1
ATOM 496 O O . ALA A 1 66 ? 0.687 -4.510 -23.634 1.00 86.69 66 ALA A O 1
ATOM 497 N N . ARG A 1 67 ? 1.156 -5.874 -25.346 1.00 90.25 67 ARG A N 1
ATOM 498 C CA . ARG A 1 67 ? 0.325 -6.985 -24.843 1.00 90.25 67 ARG A CA 1
ATOM 499 C C . ARG A 1 67 ? 0.831 -7.504 -23.496 1.00 90.25 67 ARG A C 1
ATOM 501 O O . ARG A 1 67 ? 0.012 -7.837 -22.629 1.00 90.25 67 ARG A O 1
ATOM 508 N N . ARG A 1 68 ? 2.153 -7.589 -23.303 1.00 91.88 68 ARG A N 1
ATOM 509 C CA . ARG A 1 68 ? 2.785 -8.013 -22.044 1.00 91.88 68 ARG A CA 1
ATOM 510 C C . ARG A 1 68 ? 2.479 -7.031 -20.916 1.00 91.88 68 ARG A C 1
ATOM 512 O O . ARG A 1 68 ? 2.079 -7.505 -19.850 1.00 91.88 68 ARG A O 1
ATOM 519 N N . ILE A 1 69 ? 2.579 -5.720 -21.150 1.00 90.19 69 ILE A N 1
ATOM 520 C CA . ILE A 1 69 ? 2.238 -4.681 -20.161 1.00 90.19 69 ILE A CA 1
ATOM 521 C C . ILE A 1 69 ? 0.774 -4.825 -19.733 1.00 90.19 69 ILE A C 1
ATOM 523 O O . ILE A 1 69 ? 0.487 -5.044 -18.553 1.00 90.19 69 ILE A O 1
ATOM 527 N N . LYS A 1 70 ? -0.161 -4.850 -20.695 1.00 93.12 70 LYS A N 1
ATOM 528 C CA . LYS A 1 70 ? -1.600 -5.012 -20.409 1.00 93.12 70 LYS A CA 1
ATOM 529 C C . LYS A 1 70 ? -1.898 -6.313 -19.649 1.00 93.12 70 LYS A C 1
ATOM 531 O O . LYS A 1 70 ? -2.717 -6.332 -18.727 1.00 93.12 70 LYS A O 1
ATOM 536 N N . ARG A 1 71 ? -1.233 -7.421 -20.003 1.00 95.12 71 ARG A N 1
ATOM 537 C CA . ARG A 1 71 ? -1.349 -8.707 -19.286 1.00 95.12 71 ARG A CA 1
ATOM 538 C C . ARG A 1 71 ? -0.823 -8.610 -17.853 1.00 95.12 71 ARG A C 1
ATOM 540 O O . ARG A 1 71 ? -1.447 -9.174 -16.954 1.00 95.12 71 ARG A O 1
ATOM 547 N N . GLY A 1 72 ? 0.281 -7.899 -17.636 1.00 93.69 72 GLY A N 1
ATOM 548 C CA . GLY A 1 72 ? 0.833 -7.610 -16.312 1.00 93.69 72 GLY A CA 1
ATOM 549 C C . GLY A 1 72 ? -0.180 -6.896 -15.419 1.00 93.69 72 GLY A C 1
ATOM 550 O O . GLY A 1 72 ? -0.519 -7.409 -14.352 1.00 93.69 72 GLY A O 1
ATOM 551 N N . SER A 1 73 ? -0.759 -5.794 -15.898 1.00 94.31 73 SER A N 1
ATOM 552 C CA . SER A 1 73 ? -1.763 -5.020 -15.155 1.00 94.31 73 SER A CA 1
ATOM 553 C C . SER A 1 73 ? -3.000 -5.847 -14.794 1.00 94.31 73 SER A C 1
ATOM 555 O O . SER A 1 73 ? -3.482 -5.789 -13.660 1.00 94.31 73 SER A O 1
ATOM 557 N N . ARG A 1 74 ? -3.482 -6.702 -15.710 1.00 95.94 74 ARG A N 1
ATOM 558 C CA . ARG A 1 74 ? -4.592 -7.631 -15.420 1.00 95.94 74 ARG A CA 1
ATOM 559 C C . ARG A 1 74 ? -4.248 -8.617 -14.303 1.00 95.94 74 ARG A C 1
ATOM 561 O O . ARG A 1 74 ? -5.054 -8.809 -13.394 1.00 95.94 74 ARG A O 1
ATOM 568 N N . ARG A 1 75 ? -3.045 -9.203 -14.329 1.00 95.56 75 ARG A N 1
ATOM 569 C CA . ARG A 1 75 ? -2.569 -10.108 -13.266 1.00 95.56 75 ARG A CA 1
ATOM 570 C C . ARG A 1 75 ? -2.462 -9.388 -11.922 1.00 95.56 75 ARG A C 1
ATOM 572 O O . ARG A 1 75 ? -2.862 -9.953 -10.908 1.00 95.56 75 ARG A O 1
ATOM 579 N N . LEU A 1 76 ? -1.967 -8.149 -11.901 1.00 93.25 76 LEU A N 1
ATOM 580 C CA . LEU A 1 76 ? -1.886 -7.341 -10.680 1.00 93.25 76 LEU A CA 1
ATOM 581 C C . LEU A 1 76 ? -3.273 -7.062 -10.090 1.00 93.25 76 LEU A C 1
ATOM 583 O O . LEU A 1 76 ? -3.478 -7.304 -8.901 1.00 93.25 76 LEU A O 1
ATOM 587 N N . LYS A 1 77 ? -4.239 -6.650 -10.923 1.00 94.31 77 LYS A N 1
ATOM 588 C CA . LYS A 1 77 ? -5.635 -6.436 -10.505 1.00 94.31 77 LYS A CA 1
ATOM 589 C C . LYS A 1 77 ? -6.268 -7.717 -9.959 1.00 94.31 77 LYS A C 1
ATOM 591 O O . LYS A 1 77 ? -6.920 -7.675 -8.920 1.00 94.31 77 LYS A O 1
ATOM 596 N N . HIS A 1 78 ? -6.051 -8.853 -10.622 1.00 94.56 78 HIS A N 1
ATOM 597 C CA . HIS A 1 78 ? -6.543 -10.149 -10.153 1.00 94.56 78 HIS A CA 1
ATOM 598 C C . HIS A 1 78 ? -5.948 -10.527 -8.789 1.00 94.56 78 HIS A C 1
ATOM 600 O O . HIS A 1 78 ? -6.683 -10.854 -7.864 1.00 94.56 78 HIS A O 1
ATOM 606 N N . ARG A 1 79 ? -4.625 -10.399 -8.621 1.00 93.50 79 ARG A N 1
ATOM 607 C CA . ARG A 1 79 ? -3.945 -10.668 -7.341 1.00 93.50 79 ARG A CA 1
ATOM 608 C C . ARG A 1 79 ? -4.399 -9.726 -6.227 1.00 93.50 79 ARG A C 1
ATOM 610 O O . ARG A 1 79 ? -4.453 -10.146 -5.080 1.00 93.50 79 ARG A O 1
ATOM 617 N N . TYR A 1 80 ? -4.682 -8.463 -6.543 1.00 93.56 80 TYR A N 1
ATOM 618 C CA . TYR A 1 80 ? -5.239 -7.508 -5.583 1.00 93.56 80 TYR A CA 1
ATOM 619 C C . TYR A 1 80 ? -6.611 -7.964 -5.074 1.00 93.56 80 TYR A C 1
ATOM 621 O O . TYR A 1 80 ? -6.804 -8.029 -3.865 1.00 93.56 80 TYR A O 1
ATOM 629 N N . LYS A 1 81 ? -7.520 -8.350 -5.982 1.00 92.94 81 LYS A N 1
ATOM 630 C CA . LYS A 1 81 ? -8.835 -8.897 -5.612 1.00 92.94 81 LYS A CA 1
ATOM 631 C C . LYS A 1 81 ? -8.694 -10.151 -4.754 1.00 92.94 81 LYS A C 1
ATOM 633 O O . LYS A 1 81 ? -9.184 -10.171 -3.638 1.00 92.94 81 LYS A O 1
ATOM 638 N N . LEU A 1 82 ? -7.899 -11.120 -5.213 1.00 93.38 82 LEU A N 1
ATOM 639 C CA . LEU A 1 82 ? -7.710 -12.389 -4.512 1.00 93.38 82 LEU A CA 1
ATOM 640 C C . LEU A 1 82 ? -7.207 -12.209 -3.069 1.00 93.38 82 LEU A C 1
ATOM 642 O O . LEU A 1 82 ? -7.680 -12.895 -2.171 1.00 93.38 82 LEU A O 1
ATOM 646 N N . ARG A 1 83 ? -6.262 -11.291 -2.822 1.00 94.56 83 ARG A N 1
ATOM 647 C CA . ARG A 1 83 ? -5.776 -11.017 -1.454 1.00 94.56 83 ARG A CA 1
ATOM 648 C C . ARG A 1 83 ? -6.846 -10.387 -0.568 1.00 94.56 83 ARG A C 1
ATOM 650 O O . ARG A 1 83 ? -6.903 -10.702 0.615 1.00 94.56 83 ARG A O 1
ATOM 657 N N . ARG A 1 84 ? -7.682 -9.509 -1.124 1.00 94.44 84 ARG A N 1
ATOM 658 C CA . ARG A 1 84 ? -8.790 -8.888 -0.391 1.00 94.44 84 ARG A CA 1
ATOM 659 C C . ARG A 1 84 ? -9.876 -9.913 -0.071 1.00 94.44 84 ARG A C 1
ATOM 661 O O . ARG A 1 84 ? -10.322 -9.967 1.068 1.00 94.44 84 ARG A O 1
ATOM 668 N N . ASP A 1 85 ? -10.214 -10.776 -1.027 1.00 94.31 85 ASP A N 1
ATOM 669 C CA . ASP A 1 85 ? -11.173 -11.870 -0.837 1.00 94.31 85 ASP A CA 1
ATOM 670 C C . ASP A 1 85 ? -10.692 -12.832 0.259 1.00 94.31 85 ASP A C 1
ATOM 672 O O . ASP A 1 85 ? -11.459 -13.218 1.136 1.00 94.31 85 ASP A O 1
ATOM 676 N N . ARG A 1 86 ? -9.397 -13.182 0.254 1.00 95.69 86 ARG A N 1
ATOM 677 C CA . ARG A 1 86 ? -8.779 -14.012 1.301 1.00 95.69 86 ARG A CA 1
ATOM 678 C C . ARG A 1 86 ? -8.868 -13.361 2.677 1.00 95.69 86 ARG A C 1
ATOM 680 O O . ARG A 1 86 ? -9.256 -14.039 3.620 1.00 95.69 86 ARG A O 1
ATOM 687 N N . LEU A 1 87 ? -8.562 -12.066 2.788 1.00 96.94 87 LEU A N 1
ATOM 688 C CA . LEU A 1 87 ? -8.668 -11.348 4.061 1.00 96.94 87 LEU A CA 1
ATOM 689 C C . LEU A 1 87 ? -10.105 -11.346 4.597 1.00 96.94 87 LEU A C 1
ATOM 691 O O . LEU A 1 87 ? -10.324 -11.619 5.771 1.00 96.94 87 LEU A O 1
ATOM 695 N N . ILE A 1 88 ? -11.083 -11.073 3.732 1.00 95.94 88 ILE A N 1
ATOM 696 C CA . ILE A 1 88 ? -12.499 -11.058 4.115 1.00 95.94 88 ILE A CA 1
ATOM 697 C C . ILE A 1 88 ? -12.945 -12.443 4.590 1.00 95.94 88 ILE A C 1
ATOM 699 O O . ILE A 1 88 ? -13.609 -12.534 5.616 1.00 95.94 88 ILE A O 1
ATOM 703 N N . LYS A 1 89 ? -12.544 -13.520 3.901 1.00 94.88 89 LYS A N 1
ATOM 704 C CA . LYS A 1 89 ? -12.833 -14.896 4.338 1.00 94.88 89 LYS A CA 1
ATOM 705 C C . LYS A 1 89 ? -12.271 -15.187 5.726 1.00 94.88 89 LYS A C 1
ATOM 707 O O . LYS A 1 89 ? -12.977 -15.756 6.549 1.00 94.88 89 LYS A O 1
ATOM 712 N N . VAL A 1 90 ? -11.032 -14.766 5.993 1.00 95.06 90 VAL A N 1
ATOM 713 C CA . VAL A 1 90 ? -10.426 -14.887 7.328 1.00 95.06 90 VAL A CA 1
ATOM 714 C C . VAL A 1 90 ? -11.264 -14.140 8.363 1.00 95.06 90 VAL A C 1
ATOM 716 O O . VAL A 1 90 ? -11.622 -14.720 9.381 1.00 95.06 90 VAL A O 1
ATOM 719 N N . PHE A 1 91 ? -11.644 -12.892 8.087 1.00 94.94 91 PHE A N 1
ATOM 720 C CA . PHE A 1 91 ? -12.469 -12.108 9.006 1.00 94.94 91 PHE A CA 1
ATOM 721 C C . PHE A 1 91 ? -13.854 -12.718 9.250 1.00 94.94 91 PHE A C 1
ATOM 723 O O . PHE A 1 91 ? -14.300 -12.732 10.393 1.00 94.94 91 PHE A O 1
ATOM 730 N N . LYS A 1 92 ? -14.511 -13.272 8.226 1.00 94.12 92 LYS A N 1
ATOM 731 C CA . LYS A 1 92 ? -15.789 -13.982 8.392 1.00 94.12 92 LYS A CA 1
ATOM 732 C C . LYS A 1 92 ? -15.645 -15.210 9.280 1.00 94.12 92 LYS A C 1
ATOM 734 O O . LYS A 1 92 ? -16.372 -15.338 10.255 1.00 94.12 92 LYS A O 1
ATOM 739 N N . ILE A 1 93 ? -14.645 -16.058 9.021 1.00 93.69 93 ILE A N 1
ATOM 740 C CA . ILE A 1 93 ? -14.379 -17.240 9.855 1.00 93.69 93 ILE A CA 1
ATOM 741 C C . ILE A 1 93 ? -14.154 -16.821 11.311 1.00 93.69 93 ILE A C 1
ATOM 743 O O . ILE A 1 93 ? -14.744 -17.396 12.224 1.00 93.69 93 ILE A O 1
ATOM 747 N N . LEU A 1 94 ? -13.351 -15.778 11.538 1.00 91.69 94 LEU A N 1
ATOM 748 C CA . LEU A 1 94 ? -13.090 -15.243 12.875 1.00 91.69 94 LEU A CA 1
ATOM 749 C C . LEU A 1 94 ? -14.335 -14.650 13.553 1.00 91.69 94 LEU A C 1
ATOM 751 O O . LEU A 1 94 ? -14.343 -14.561 14.777 1.00 91.69 94 LEU A O 1
ATOM 755 N N . GLY A 1 95 ? -15.402 -14.336 12.812 1.00 91.19 95 GLY A N 1
ATOM 756 C CA . GLY A 1 95 ? -16.578 -13.613 13.309 1.00 91.19 95 GLY A CA 1
ATOM 757 C C . GLY A 1 95 ? -16.353 -12.100 13.408 1.00 91.19 95 GLY A C 1
ATOM 758 O O . GLY A 1 95 ? -17.112 -11.398 14.060 1.00 91.19 95 GLY A O 1
ATOM 759 N N . TRP A 1 96 ? -15.286 -11.598 12.786 1.00 91.94 96 TRP A N 1
ATOM 760 C CA . TRP A 1 96 ? -14.912 -10.183 12.748 1.00 91.94 96 TRP A CA 1
ATOM 761 C C . TRP A 1 96 ? -15.716 -9.397 11.711 1.00 91.94 96 TRP A C 1
ATOM 763 O O . TRP A 1 96 ? -15.904 -8.192 11.839 1.00 91.94 96 TRP A O 1
ATOM 773 N N . LEU A 1 97 ? -16.169 -10.074 10.657 1.00 93.62 97 LEU A N 1
ATOM 774 C CA . LEU A 1 97 ? -17.113 -9.533 9.689 1.00 93.62 97 LEU A CA 1
ATOM 775 C C . LEU A 1 97 ? -18.333 -10.445 9.613 1.00 93.62 97 LEU A C 1
ATOM 777 O O . LEU A 1 97 ? -18.172 -11.662 9.713 1.00 93.62 97 LEU A O 1
ATOM 781 N N . PRO A 1 98 ? -19.528 -9.887 9.377 1.00 92.75 98 PRO A N 1
ATOM 782 C CA . PRO A 1 98 ? -20.713 -10.701 9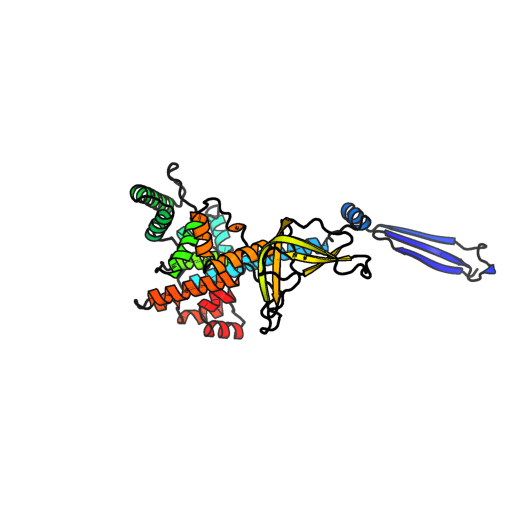.178 1.00 92.75 98 PRO A CA 1
ATOM 783 C C . PRO A 1 98 ? -20.627 -11.483 7.861 1.00 92.75 98 PRO A C 1
ATOM 785 O O . PRO A 1 98 ? -20.002 -11.048 6.884 1.00 92.75 98 PRO A O 1
ATOM 788 N N . ASP A 1 99 ? -21.304 -12.631 7.812 1.00 89.94 99 ASP A N 1
ATOM 789 C CA . ASP A 1 99 ? -21.359 -13.497 6.623 1.00 89.94 99 ASP A CA 1
ATOM 790 C C . ASP A 1 99 ? -21.929 -12.776 5.400 1.00 89.94 99 ASP A C 1
ATOM 792 O O . ASP A 1 99 ? -21.598 -13.084 4.245 1.00 89.94 99 ASP A O 1
ATOM 796 N N . ASP A 1 100 ? -22.753 -11.765 5.671 1.00 88.81 100 ASP A N 1
ATOM 797 C CA . ASP A 1 100 ? -23.451 -10.961 4.693 1.00 88.81 100 ASP A CA 1
ATOM 798 C C . ASP A 1 100 ? -22.558 -9.908 3.992 1.00 88.81 100 ASP A C 1
ATOM 800 O O . ASP A 1 100 ? -22.963 -9.306 2.991 1.00 88.81 100 ASP A O 1
ATOM 804 N N . PHE A 1 101 ? -21.308 -9.741 4.444 1.00 91.56 101 PHE A N 1
ATOM 805 C CA . PHE A 1 101 ? -20.341 -8.828 3.842 1.00 91.56 101 PHE A CA 1
ATOM 806 C C . PHE A 1 101 ? -20.080 -9.197 2.365 1.00 91.56 101 PHE A C 1
ATOM 808 O O . PHE A 1 101 ? -19.643 -10.314 2.081 1.00 91.56 101 PHE A O 1
ATOM 815 N N . PRO A 1 102 ? -20.312 -8.296 1.392 1.00 89.62 102 PRO A N 1
ATOM 816 C CA . PRO A 1 102 ? -20.527 -8.714 0.002 1.00 89.62 102 PRO A CA 1
ATOM 817 C C . PRO A 1 102 ? -19.260 -8.847 -0.856 1.00 89.62 102 PRO A C 1
ATOM 819 O O . PRO A 1 102 ? -19.321 -9.342 -1.980 1.00 89.62 102 PRO A O 1
ATOM 822 N N . LEU A 1 103 ? -18.114 -8.349 -0.390 1.00 89.38 103 LEU A N 1
ATOM 823 C CA . LEU A 1 103 ? -16.984 -8.051 -1.277 1.00 89.38 103 LEU A CA 1
ATOM 824 C C . LEU A 1 103 ? -16.134 -9.254 -1.705 1.00 89.38 103 LEU A C 1
ATOM 826 O O . LEU A 1 103 ? -15.401 -9.131 -2.681 1.00 89.38 103 LEU A O 1
ATOM 830 N N . ASP A 1 104 ? -16.230 -10.384 -1.012 1.00 87.31 104 ASP A N 1
ATOM 831 C CA . ASP A 1 104 ? -15.547 -11.645 -1.329 1.00 87.31 104 ASP A CA 1
ATOM 832 C C . ASP A 1 104 ? -16.352 -12.548 -2.278 1.00 87.31 104 ASP A C 1
ATOM 834 O O . ASP A 1 104 ? -15.852 -13.588 -2.715 1.00 87.31 104 ASP A O 1
ATOM 838 N N . ASN A 1 105 ? -17.591 -12.166 -2.618 1.00 84.75 105 ASN A N 1
ATOM 839 C CA . ASN A 1 105 ? -18.476 -12.959 -3.462 1.00 84.75 105 ASN A CA 1
ATOM 840 C C . ASN A 1 105 ? -19.054 -12.136 -4.623 1.00 84.75 105 ASN A C 1
ATOM 842 O O . ASN A 1 105 ? -20.044 -11.418 -4.505 1.00 84.75 105 ASN A O 1
ATOM 846 N N . SER A 1 106 ? -18.462 -12.312 -5.806 1.00 83.69 106 SER A N 1
ATOM 847 C CA . SER A 1 106 ? -18.923 -11.628 -7.020 1.00 83.69 106 SER A CA 1
ATOM 848 C C . SER A 1 106 ? -20.345 -12.000 -7.465 1.00 83.69 106 SER A C 1
ATOM 850 O O . SER A 1 106 ? -20.970 -11.184 -8.139 1.00 83.69 106 SER A O 1
ATOM 852 N N . LYS A 1 107 ? -20.865 -13.187 -7.110 1.00 86.06 107 LYS A N 1
ATOM 853 C CA . LYS A 1 107 ? -22.256 -13.572 -7.416 1.00 86.06 107 LYS A CA 1
ATOM 854 C C . LYS A 1 107 ? -23.229 -12.750 -6.580 1.00 86.06 107 LYS A C 1
ATOM 856 O O . LYS A 1 107 ? -24.085 -12.087 -7.146 1.00 86.06 107 LYS A O 1
ATOM 861 N N . ARG A 1 108 ? -22.962 -12.645 -5.279 1.00 83.25 108 ARG A N 1
ATOM 862 C CA . ARG A 1 108 ? -23.731 -11.808 -4.354 1.00 83.25 108 ARG A CA 1
ATOM 863 C C . ARG A 1 108 ? -23.796 -10.344 -4.786 1.00 83.25 108 ARG A C 1
ATOM 865 O O . ARG A 1 108 ? -24.841 -9.715 -4.718 1.00 83.25 108 ARG A O 1
ATOM 872 N N . ILE A 1 109 ? -22.687 -9.791 -5.279 1.00 86.19 109 ILE A N 1
ATOM 873 C CA . ILE A 1 109 ? -22.682 -8.425 -5.829 1.00 86.19 109 ILE A CA 1
ATOM 874 C C . ILE A 1 109 ? -23.630 -8.309 -7.033 1.00 86.19 109 ILE A C 1
ATOM 876 O O . ILE A 1 109 ? -24.322 -7.303 -7.160 1.00 86.19 109 ILE A O 1
ATOM 880 N N . LYS A 1 110 ? -23.664 -9.315 -7.918 1.00 88.44 110 LYS A N 1
ATOM 881 C CA . LYS A 1 110 ? -24.574 -9.333 -9.074 1.00 88.44 110 LYS A CA 1
ATOM 882 C C . LYS A 1 110 ? -26.034 -9.481 -8.652 1.00 88.44 110 LYS A C 1
ATOM 884 O O . LYS A 1 110 ? -26.866 -8.796 -9.226 1.00 88.44 110 LYS A O 1
ATOM 889 N N . GLU A 1 111 ? -26.320 -10.317 -7.658 1.00 87.75 111 GLU A N 1
ATOM 890 C CA . GLU A 1 111 ? -27.658 -10.482 -7.069 1.00 87.75 111 GLU A CA 1
ATOM 891 C C . GLU A 1 111 ? -28.164 -9.147 -6.503 1.00 87.75 111 GLU A C 1
ATOM 893 O O . GLU A 1 111 ? -29.212 -8.669 -6.920 1.00 87.75 111 GLU A O 1
ATOM 898 N N . ILE A 1 112 ? -27.348 -8.447 -5.702 1.00 86.06 112 ILE A N 1
ATOM 899 C CA . ILE A 1 112 ? -27.683 -7.108 -5.180 1.00 86.06 112 ILE A CA 1
ATOM 900 C C . ILE A 1 112 ? -27.963 -6.108 -6.314 1.00 86.06 112 ILE A C 1
ATOM 902 O O . ILE A 1 112 ? -28.860 -5.274 -6.208 1.00 86.06 112 ILE A O 1
ATOM 906 N N . ILE A 1 113 ? -27.190 -6.156 -7.405 1.00 90.19 113 ILE A N 1
ATOM 907 C CA . ILE A 1 113 ? -27.426 -5.288 -8.569 1.00 90.19 113 ILE A CA 1
ATOM 908 C C . ILE A 1 113 ? -28.735 -5.653 -9.269 1.00 90.19 113 ILE A C 1
ATOM 910 O O . ILE A 1 113 ? -29.441 -4.745 -9.691 1.00 90.19 113 ILE A O 1
ATOM 914 N N . ALA A 1 114 ? -29.056 -6.939 -9.398 1.00 90.44 114 ALA A N 1
ATOM 915 C CA . ALA A 1 114 ? -30.301 -7.384 -10.011 1.00 90.44 114 ALA A CA 1
ATOM 916 C C . ALA A 1 114 ? -31.525 -6.952 -9.186 1.00 90.44 114 ALA A C 1
ATOM 918 O O . ALA A 1 114 ? -32.511 -6.503 -9.758 1.00 90.44 114 ALA A O 1
ATOM 919 N N . GLU A 1 115 ? -31.436 -7.017 -7.857 1.00 88.00 115 GLU A N 1
ATOM 920 C CA . GLU A 1 115 ? -32.524 -6.646 -6.942 1.00 88.00 115 GLU A CA 1
ATOM 921 C C . GLU A 1 115 ? -32.701 -5.126 -6.796 1.00 88.00 115 GLU A C 1
ATOM 923 O O . GLU A 1 115 ? -33.817 -4.615 -6.811 1.00 88.00 115 GLU A O 1
ATOM 928 N N . VAL A 1 116 ? -31.602 -4.381 -6.632 1.00 85.62 116 VAL A N 1
ATOM 929 C CA . VAL A 1 116 ? -31.625 -2.952 -6.250 1.00 85.62 116 VAL A CA 1
ATOM 930 C C . VAL A 1 116 ? -31.301 -2.028 -7.436 1.00 85.62 116 VAL A C 1
ATOM 932 O O . VAL A 1 116 ? -31.351 -0.801 -7.321 1.00 85.62 116 VAL A O 1
ATOM 935 N N . GLY A 1 117 ? -30.902 -2.585 -8.580 1.00 88.94 117 GLY A N 1
ATOM 936 C CA . GLY A 1 117 ? -30.452 -1.851 -9.770 1.00 88.94 117 GLY A CA 1
ATOM 937 C C . GLY A 1 117 ? -29.050 -1.237 -9.646 1.00 88.94 117 GLY A C 1
ATOM 938 O O . GLY A 1 117 ? -28.495 -0.747 -10.629 1.00 88.94 117 GLY A O 1
ATOM 939 N N . LYS A 1 118 ? -28.441 -1.242 -8.451 1.00 87.44 118 LYS A N 1
ATOM 940 C CA . LYS A 1 118 ? -27.093 -0.705 -8.210 1.00 87.44 118 LYS A CA 1
ATOM 941 C C . LYS A 1 118 ? -26.403 -1.357 -7.019 1.00 87.44 118 LYS A C 1
ATOM 943 O O . LYS A 1 118 ? -27.027 -1.660 -6.008 1.00 87.44 118 LYS A O 1
ATOM 948 N N . PHE A 1 119 ? -25.077 -1.454 -7.093 1.00 86.19 119 PHE A N 1
ATOM 949 C CA . PHE A 1 119 ? -24.246 -1.829 -5.953 1.00 86.19 119 PHE A CA 1
ATOM 950 C C . PHE A 1 119 ? -23.744 -0.579 -5.225 1.00 86.19 119 PHE A C 1
ATOM 952 O O . PHE A 1 119 ? -22.985 0.212 -5.784 1.00 86.19 119 PHE A O 1
ATOM 959 N N . SER A 1 120 ? -24.146 -0.412 -3.967 1.00 84.31 120 SER A N 1
ATOM 960 C CA . SER A 1 120 ? -23.622 0.620 -3.070 1.00 84.31 120 SER A CA 1
ATOM 961 C C . SER A 1 120 ? -23.037 -0.054 -1.840 1.00 84.31 120 SER A C 1
ATOM 963 O O . SER A 1 120 ? -23.747 -0.763 -1.135 1.00 84.31 120 SER A O 1
ATOM 965 N N . PHE A 1 121 ? -21.759 0.192 -1.566 1.00 86.88 121 PHE A N 1
ATOM 966 C CA . PHE A 1 121 ? -21.063 -0.389 -0.424 1.00 86.88 121 PHE A CA 1
ATOM 967 C C . PHE A 1 121 ? -20.346 0.697 0.372 1.00 86.88 121 PHE A C 1
ATOM 969 O O . PHE A 1 121 ? -19.518 1.432 -0.173 1.00 86.88 121 PHE A O 1
ATOM 976 N N . LYS A 1 122 ? -20.631 0.755 1.673 1.00 87.81 122 LYS A N 1
ATOM 977 C CA . LYS A 1 122 ? -19.878 1.540 2.647 1.00 87.81 122 LYS A CA 1
ATOM 978 C C . LYS A 1 122 ? -19.374 0.600 3.721 1.00 87.81 122 LYS A C 1
ATOM 980 O O . LYS A 1 122 ? -20.141 -0.078 4.390 1.00 87.81 122 LYS A O 1
ATOM 985 N N . ILE A 1 123 ? -18.061 0.579 3.891 1.00 90.12 123 ILE A N 1
ATOM 986 C CA . ILE A 1 123 ? -17.411 -0.263 4.896 1.00 90.12 123 ILE A CA 1
ATOM 987 C C . ILE A 1 123 ? -17.851 0.095 6.325 1.00 90.12 123 ILE A C 1
ATOM 989 O O . ILE A 1 123 ? -17.889 -0.768 7.194 1.00 90.12 123 ILE A O 1
ATOM 993 N N . SER A 1 124 ? -18.254 1.345 6.539 1.00 89.69 124 SER A N 1
ATOM 994 C CA . SER A 1 124 ? -18.731 1.899 7.808 1.00 89.69 124 SER A CA 1
ATOM 995 C C . SER A 1 124 ? -20.086 1.392 8.249 1.00 89.69 124 SER A C 1
ATOM 997 O O . SER A 1 124 ? -20.381 1.488 9.434 1.00 89.69 124 SER A O 1
ATOM 999 N N . ASP A 1 125 ? -20.851 0.806 7.331 1.00 89.19 125 ASP A N 1
ATOM 1000 C CA . ASP A 1 125 ? -22.107 0.138 7.658 1.00 89.19 125 ASP A CA 1
ATOM 1001 C C . ASP A 1 125 ? -21.852 -1.238 8.307 1.00 89.19 125 ASP A C 1
ATOM 1003 O O . ASP A 1 125 ? -22.712 -1.742 9.017 1.00 89.19 125 ASP A O 1
ATOM 1007 N N . TYR A 1 126 ? -20.666 -1.826 8.091 1.00 91.94 126 TYR A N 1
ATOM 1008 C CA . TYR A 1 126 ? -20.287 -3.151 8.599 1.00 91.94 126 TYR A CA 1
ATOM 1009 C C . TYR A 1 126 ? -19.308 -3.088 9.775 1.00 91.94 126 TYR A C 1
ATOM 1011 O O . TYR A 1 126 ? -19.398 -3.886 10.697 1.00 91.94 126 TYR A O 1
ATOM 1019 N N . ILE A 1 127 ? -18.357 -2.154 9.731 1.00 92.81 127 ILE A N 1
ATOM 1020 C CA . ILE A 1 127 ? -17.339 -1.954 10.770 1.00 92.81 127 ILE A CA 1
ATOM 1021 C C . ILE A 1 127 ? -17.237 -0.457 11.091 1.00 92.81 127 ILE A C 1
ATOM 1023 O O . ILE A 1 127 ? -16.379 0.249 10.535 1.00 92.81 127 ILE A O 1
ATOM 1027 N N . PRO A 1 128 ? -18.166 0.082 11.902 1.00 92.69 128 PRO A N 1
ATOM 1028 C CA . PRO A 1 128 ? -18.186 1.495 12.255 1.00 92.69 128 PRO A CA 1
ATOM 1029 C C . PRO A 1 128 ? -17.010 1.854 13.172 1.00 92.69 128 PRO A C 1
ATOM 1031 O O . PRO A 1 128 ? -16.579 1.064 14.001 1.00 92.69 128 PRO A O 1
ATOM 1034 N N . ILE A 1 129 ? -16.505 3.080 13.037 1.00 95.00 129 ILE A N 1
ATOM 1035 C CA . ILE A 1 129 ? -15.530 3.648 13.980 1.00 95.00 129 ILE A CA 1
ATOM 1036 C C . ILE A 1 129 ? -16.284 4.167 15.214 1.00 95.00 129 ILE A C 1
ATOM 1038 O O . ILE A 1 129 ? -17.392 4.703 15.077 1.00 95.00 129 ILE A O 1
ATOM 1042 N N . SER A 1 130 ? -15.718 4.019 16.411 1.00 95.31 130 SER A N 1
ATOM 1043 C CA . SER A 1 130 ? -16.380 4.469 17.639 1.00 95.31 130 SER A CA 1
ATOM 1044 C C . SER A 1 130 ? -16.535 5.995 17.676 1.00 95.31 130 SER A C 1
ATOM 1046 O O . SER A 1 130 ? -15.717 6.731 17.121 1.00 95.31 130 SER A O 1
ATOM 1048 N N . ILE A 1 131 ? -17.596 6.481 18.332 1.00 95.06 131 ILE A N 1
ATOM 1049 C CA . ILE A 1 131 ? -17.827 7.927 18.519 1.00 95.06 131 ILE A CA 1
ATOM 1050 C C . ILE A 1 131 ? -16.647 8.559 19.264 1.00 95.06 131 ILE A C 1
ATOM 1052 O O . ILE A 1 131 ? -16.193 9.633 18.882 1.00 95.06 131 ILE A O 1
ATOM 1056 N N . GLU A 1 132 ? -16.103 7.856 20.258 1.00 95.31 132 GLU A N 1
ATOM 1057 C CA . GLU A 1 132 ? -14.957 8.332 21.029 1.00 95.31 132 GLU A CA 1
ATOM 1058 C C . GLU A 1 132 ? -13.717 8.535 20.152 1.00 95.31 132 GLU A C 1
ATOM 1060 O O . GLU A 1 132 ? -13.105 9.597 20.185 1.00 95.31 132 GLU A O 1
ATOM 1065 N N . SER A 1 133 ? -13.398 7.584 19.267 1.00 96.69 133 SER A N 1
ATOM 1066 C CA . SER A 1 133 ? -12.290 7.763 18.323 1.00 96.69 133 SER A CA 1
ATOM 1067 C C . SER A 1 133 ? -12.516 8.921 17.347 1.00 96.69 133 SER A C 1
ATOM 1069 O O . SER A 1 133 ? -11.542 9.554 16.946 1.00 96.69 133 SER A O 1
ATOM 1071 N N . TYR A 1 134 ? -13.762 9.238 16.963 1.00 96.56 134 TYR A N 1
ATOM 1072 C CA . TYR A 1 134 ? -14.026 10.468 16.205 1.00 96.56 134 TYR A CA 1
ATOM 1073 C C . TYR A 1 134 ? -13.786 11.714 17.050 1.00 96.56 134 TYR A C 1
ATOM 1075 O O . TYR A 1 134 ? -13.163 12.647 16.550 1.00 96.56 134 TYR A O 1
ATOM 1083 N N . ARG A 1 135 ? -14.261 11.745 18.301 1.00 96.06 135 ARG A N 1
ATOM 1084 C CA . ARG A 1 135 ? -14.043 12.885 19.200 1.00 96.06 135 ARG A CA 1
ATOM 1085 C C . ARG A 1 135 ? -12.555 13.160 19.363 1.00 96.06 135 ARG A C 1
ATOM 1087 O O . ARG A 1 135 ? -12.127 14.277 19.091 1.00 96.06 135 ARG A O 1
ATOM 1094 N N . GLU A 1 136 ? -11.767 12.146 19.712 1.00 96.56 136 GLU A N 1
ATOM 1095 C CA . GLU A 1 136 ? -10.316 12.295 19.839 1.00 96.56 136 GLU A CA 1
ATOM 1096 C C . GLU A 1 136 ? -9.674 12.732 18.509 1.00 96.56 136 GLU A C 1
ATOM 1098 O O . GLU A 1 136 ? -8.895 13.680 18.493 1.00 96.56 136 GLU A O 1
ATOM 1103 N N . PHE A 1 137 ? -10.057 12.127 17.378 1.00 97.44 137 PHE A N 1
ATOM 1104 C CA . PHE A 1 137 ? -9.556 12.519 16.056 1.00 97.44 137 PHE A CA 1
ATOM 1105 C C . PHE A 1 137 ? -9.803 14.000 15.740 1.00 97.44 137 PHE A C 1
ATOM 1107 O O . PHE A 1 137 ? -8.893 14.695 15.302 1.00 97.44 137 PHE A O 1
ATOM 1114 N N . TYR A 1 138 ? -11.023 14.502 15.934 1.00 96.75 138 TYR A N 1
ATOM 1115 C CA . TYR A 1 138 ? -11.321 15.906 15.647 1.00 96.75 138 TYR A CA 1
ATOM 1116 C C . TYR A 1 138 ? -10.657 16.849 16.663 1.00 96.75 138 TYR A C 1
ATOM 1118 O O . TYR A 1 138 ? -10.274 17.956 16.278 1.00 96.75 138 TYR A O 1
ATOM 1126 N N . LYS A 1 139 ? -10.452 16.419 17.917 1.00 96.50 139 LYS A N 1
ATOM 1127 C CA . LYS A 1 139 ? -9.668 17.178 18.908 1.00 96.50 139 LYS A CA 1
ATOM 1128 C C . LYS A 1 139 ? -8.228 17.404 18.449 1.00 96.50 139 LYS A C 1
ATOM 1130 O O . LYS A 1 139 ? -7.753 18.530 18.551 1.00 96.50 139 LYS A O 1
ATOM 1135 N N . GLU A 1 140 ? -7.579 16.403 17.850 1.00 96.50 140 GLU A N 1
ATOM 1136 C CA . GLU A 1 140 ? -6.230 16.551 17.265 1.00 96.50 140 GLU A CA 1
ATOM 1137 C C . GLU A 1 140 ? -6.180 17.638 16.172 1.00 96.50 140 GLU A C 1
ATOM 1139 O O . GLU A 1 140 ? -5.178 18.327 16.015 1.00 96.50 140 GLU A O 1
ATOM 1144 N N . PHE A 1 141 ? -7.284 17.861 15.447 1.00 95.12 141 PHE A N 1
ATOM 1145 C CA . PHE A 1 141 ? -7.407 18.944 14.460 1.00 95.12 141 PHE A CA 1
ATOM 1146 C C . PHE A 1 141 ? -7.813 20.306 15.060 1.00 95.12 141 PHE A C 1
ATOM 1148 O O . PHE A 1 141 ? -8.140 21.229 14.307 1.00 95.12 141 PHE A O 1
ATOM 1155 N N . GLY A 1 142 ? -7.827 20.441 16.389 1.00 94.31 142 GLY A N 1
ATOM 1156 C CA . GLY A 1 142 ? -8.123 21.690 17.096 1.00 94.31 142 GLY A CA 1
ATOM 1157 C C . GLY A 1 142 ? -9.610 22.049 17.176 1.00 94.31 142 GLY A C 1
ATOM 1158 O O . GLY A 1 142 ? -9.953 23.216 17.373 1.00 94.31 142 GLY A O 1
ATOM 1159 N N . TYR A 1 143 ? -10.517 21.085 16.993 1.00 94.12 143 TYR A N 1
ATOM 1160 C CA . TYR A 1 143 ? -11.952 21.336 17.147 1.00 94.12 143 TYR A CA 1
ATOM 1161 C C . TYR A 1 143 ? -12.331 21.426 18.635 1.00 94.12 143 TYR A C 1
ATOM 1163 O O . TYR A 1 143 ? -12.010 20.535 19.418 1.00 94.12 143 TYR A O 1
ATOM 1171 N N . LYS A 1 144 ? -13.042 22.499 19.007 1.00 94.38 144 LYS A N 1
ATOM 1172 C CA . LYS A 1 144 ? -13.570 22.736 20.365 1.00 94.38 144 LYS A CA 1
ATOM 1173 C C . LYS A 1 144 ? -14.802 21.873 20.656 1.00 94.38 144 LYS A C 1
ATOM 1175 O O . LYS A 1 144 ? -15.528 21.532 19.722 1.00 94.38 144 LYS A O 1
ATOM 1180 N N . ASP A 1 145 ? -15.076 21.606 21.935 1.00 92.12 145 ASP A N 1
ATOM 1181 C CA . ASP A 1 145 ? -16.138 20.685 22.379 1.00 92.12 145 ASP A CA 1
ATOM 1182 C C . ASP A 1 145 ? -17.533 21.020 21.817 1.00 92.12 145 ASP A C 1
ATOM 1184 O O . ASP A 1 145 ? -18.203 20.133 21.296 1.00 92.12 145 ASP A O 1
ATOM 1188 N N . GLU A 1 146 ? -17.933 22.295 21.782 1.00 90.44 146 GLU A N 1
ATOM 1189 C CA . GLU A 1 146 ? -19.220 22.721 21.195 1.00 90.44 146 GLU A CA 1
ATOM 1190 C C . GLU A 1 146 ? -19.376 22.282 19.729 1.00 90.44 146 GLU A C 1
ATOM 1192 O O . GLU A 1 146 ? -20.422 21.788 19.304 1.00 90.44 146 GLU A O 1
ATOM 1197 N N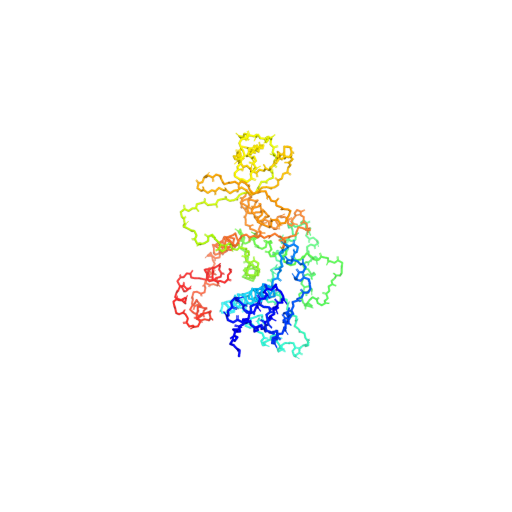 . LYS A 1 147 ? -18.305 22.425 18.939 1.00 92.44 147 LYS A N 1
ATOM 1198 C CA . LYS A 1 147 ? -18.294 22.038 17.525 1.00 92.44 147 LYS A CA 1
ATOM 1199 C C . LYS A 1 147 ? -18.178 20.525 17.352 1.00 92.44 147 LYS A C 1
ATOM 1201 O O . LYS A 1 147 ? -18.636 19.996 16.340 1.00 92.44 147 LYS A O 1
ATOM 1206 N N . LEU A 1 148 ? -17.562 19.828 18.307 1.00 93.94 148 LEU A N 1
ATOM 1207 C CA . LEU A 1 148 ? -17.474 18.370 18.291 1.00 93.94 148 LEU A CA 1
ATOM 1208 C C . LEU A 1 148 ? -18.854 17.739 18.401 1.00 93.94 148 LEU A C 1
ATOM 1210 O O . LEU A 1 148 ? -19.144 16.848 17.611 1.00 93.94 148 LEU A O 1
ATOM 1214 N N . GLU A 1 149 ? -19.712 18.216 19.301 1.00 93.75 149 GLU A N 1
ATOM 1215 C CA . GLU A 1 149 ? -21.055 17.643 19.448 1.00 93.75 149 GLU A CA 1
ATOM 1216 C C . GLU A 1 149 ? -21.871 17.783 18.155 1.00 93.75 149 GLU A C 1
ATOM 1218 O O . GLU A 1 149 ? -22.389 16.784 17.657 1.00 93.75 149 GLU A O 1
ATOM 1223 N N . GLN A 1 150 ? -21.836 18.949 17.499 1.00 93.50 150 GLN A N 1
ATOM 1224 C CA . GLN A 1 150 ? -22.465 19.140 16.180 1.00 93.50 150 GLN A CA 1
ATOM 1225 C C . GLN A 1 150 ? -21.911 18.176 15.112 1.00 93.50 150 GLN A C 1
ATOM 1227 O O . GLN A 1 150 ? -22.643 17.641 14.277 1.00 93.50 150 GLN A O 1
ATOM 1232 N N . ILE A 1 151 ? -20.597 17.932 15.123 1.00 94.69 151 ILE A N 1
ATOM 1233 C CA . ILE A 1 151 ? -19.939 16.998 14.199 1.00 94.69 151 ILE A CA 1
ATOM 1234 C C . ILE A 1 151 ? -20.355 15.552 14.480 1.00 94.69 151 ILE A C 1
ATOM 1236 O O . ILE A 1 151 ? -20.599 14.794 13.538 1.00 94.69 151 ILE A O 1
ATOM 1240 N N . ILE A 1 152 ? -20.428 15.154 15.750 1.00 94.56 152 ILE A N 1
ATOM 1241 C CA . ILE A 1 152 ? -20.837 13.809 16.161 1.00 94.56 152 ILE A CA 1
ATOM 1242 C C . ILE A 1 152 ? -22.306 13.563 15.813 1.00 94.56 152 ILE A C 1
ATOM 1244 O O . ILE A 1 152 ? -22.630 12.506 15.261 1.00 94.56 152 ILE A O 1
ATOM 1248 N N . GLU A 1 153 ? -23.181 14.537 16.054 1.00 93.88 153 GLU A N 1
ATOM 1249 C CA . GLU A 1 153 ? -24.577 14.493 15.622 1.00 93.88 153 GLU A CA 1
ATOM 1250 C C . GLU A 1 153 ? -24.682 14.301 14.108 1.00 93.88 153 GLU A C 1
ATOM 1252 O O . GLU A 1 153 ? -25.385 13.397 13.652 1.00 93.88 153 GLU A O 1
ATOM 1257 N N . GLU A 1 154 ? -23.914 15.058 13.320 1.00 94.31 154 GLU A N 1
ATOM 1258 C CA . GLU A 1 154 ? -23.900 14.915 11.863 1.00 94.31 154 GLU A CA 1
ATOM 1259 C C . GLU A 1 154 ? -23.363 13.543 11.415 1.00 94.31 154 GLU A C 1
ATOM 1261 O O . GLU A 1 154 ? -23.891 12.939 10.476 1.00 94.31 154 GLU A O 1
ATOM 1266 N N . ILE A 1 155 ? -22.341 12.993 12.082 1.00 92.69 155 ILE A N 1
ATOM 1267 C CA . ILE A 1 155 ? -21.842 11.635 11.807 1.00 92.69 155 ILE A CA 1
ATOM 1268 C C . ILE A 1 155 ? -22.942 10.600 12.063 1.00 92.69 155 ILE A C 1
ATOM 1270 O O . ILE A 1 155 ? -23.188 9.736 11.213 1.00 92.69 155 ILE A O 1
ATOM 1274 N N . ASN A 1 156 ? -23.633 10.692 13.198 1.00 92.62 156 ASN A N 1
ATOM 1275 C CA . ASN A 1 156 ? -24.720 9.782 13.557 1.00 92.62 156 ASN A CA 1
ATOM 1276 C C . ASN A 1 156 ? -25.925 9.932 12.617 1.00 92.62 156 ASN A C 1
ATOM 1278 O O . ASN A 1 156 ? -26.493 8.932 12.166 1.00 92.62 156 ASN A O 1
ATOM 1282 N N . PHE A 1 157 ? -26.264 11.160 12.231 1.00 91.94 157 PHE A N 1
ATOM 1283 C CA . PHE A 1 157 ? -27.315 11.451 11.264 1.00 91.94 157 PHE A CA 1
ATOM 1284 C C . PHE A 1 157 ? -27.002 1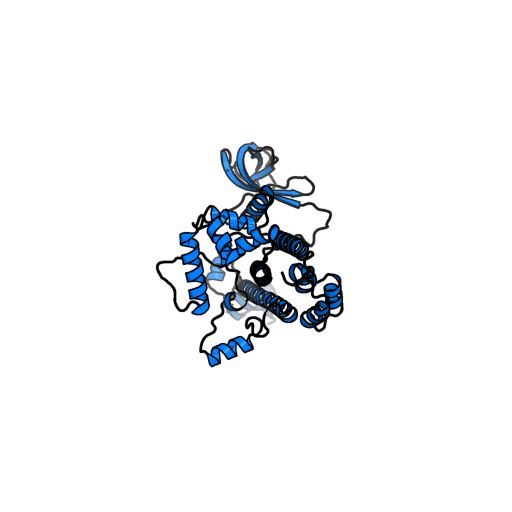0.858 9.883 1.00 91.94 157 PHE A C 1
ATOM 1286 O O . PHE A 1 157 ? -27.843 10.176 9.279 1.00 91.94 157 PHE A O 1
ATOM 1293 N N . ARG A 1 158 ? -25.764 11.026 9.395 1.00 90.38 158 ARG A N 1
ATOM 1294 C CA . ARG A 1 158 ? -25.308 10.400 8.145 1.00 90.38 158 ARG A CA 1
ATOM 1295 C C . ARG A 1 158 ? -25.325 8.878 8.237 1.00 90.38 158 ARG A C 1
ATOM 1297 O O . ARG A 1 158 ? -25.710 8.240 7.262 1.00 90.38 158 ARG A O 1
ATOM 1304 N N . ARG A 1 159 ? -24.967 8.278 9.376 1.00 88.31 159 ARG A N 1
ATOM 1305 C CA . ARG A 1 159 ? -25.068 6.820 9.581 1.00 88.31 159 ARG A CA 1
ATOM 1306 C C . ARG A 1 159 ? -26.511 6.337 9.478 1.00 88.31 159 ARG A C 1
ATOM 1308 O O . ARG A 1 159 ? -26.806 5.484 8.644 1.00 88.31 159 ARG A O 1
ATOM 1315 N N . LYS A 1 160 ? -27.427 6.949 10.236 1.00 89.38 160 LYS A N 1
ATOM 1316 C CA . LYS A 1 160 ? -28.855 6.586 10.252 1.00 89.38 160 LYS A CA 1
ATOM 1317 C C . LYS A 1 160 ? -29.495 6.688 8.867 1.00 89.38 160 LYS A C 1
ATOM 1319 O O . LYS A 1 160 ? -30.286 5.838 8.472 1.00 89.38 160 LYS A O 1
ATOM 1324 N N . THR A 1 161 ? -29.125 7.706 8.094 1.00 88.69 161 THR A N 1
ATOM 1325 C CA . THR A 1 161 ? -29.669 7.940 6.746 1.00 88.69 161 THR A CA 1
ATOM 1326 C C . THR A 1 161 ? -28.872 7.253 5.630 1.00 88.69 161 THR A C 1
ATOM 1328 O O . THR A 1 161 ? -29.128 7.505 4.448 1.00 88.69 161 THR A O 1
ATOM 1331 N N . LYS A 1 162 ? -27.885 6.406 5.967 1.00 83.44 162 LYS A N 1
ATOM 1332 C CA . LYS A 1 162 ? -26.935 5.783 5.023 1.00 83.44 162 LYS A CA 1
ATOM 1333 C C . LYS A 1 162 ? -26.241 6.806 4.106 1.00 83.44 162 LYS A C 1
ATOM 1335 O O . LYS A 1 162 ? -25.841 6.512 2.976 1.00 83.44 162 LYS A O 1
ATOM 1340 N N . GLY A 1 163 ? -26.085 8.037 4.588 1.00 82.44 163 GLY A N 1
ATOM 1341 C CA . GLY A 1 163 ? -25.498 9.195 3.917 1.00 82.44 163 GLY A CA 1
ATOM 1342 C C . GLY A 1 163 ? -26.329 9.757 2.766 1.00 82.44 163 GLY A C 1
ATOM 1343 O O . GLY A 1 163 ? -25.770 10.465 1.933 1.00 82.44 163 GLY A O 1
ATOM 1344 N N . LYS A 1 164 ? -27.627 9.427 2.683 1.00 83.38 164 LYS A N 1
ATOM 1345 C CA . LYS A 1 164 ? -28.555 10.025 1.706 1.00 83.38 164 LYS A CA 1
ATOM 1346 C C . LYS A 1 164 ? -28.920 11.466 2.065 1.00 83.38 164 LYS A C 1
ATOM 1348 O O . LYS A 1 164 ? -29.226 12.247 1.172 1.00 83.38 164 LYS A O 1
ATOM 1353 N N . LYS A 1 165 ? -28.890 11.807 3.356 1.00 86.69 165 LYS A N 1
ATOM 1354 C CA . LYS A 1 165 ? -29.090 13.166 3.867 1.00 86.69 165 LYS A CA 1
ATOM 1355 C C . LYS A 1 165 ? -27.806 13.639 4.546 1.00 86.69 165 LYS A C 1
ATOM 1357 O O . LYS A 1 165 ? -27.065 12.828 5.102 1.00 86.69 165 LYS A O 1
ATOM 1362 N N . LYS A 1 166 ? -27.538 14.939 4.458 1.00 90.62 166 LYS A N 1
ATOM 1363 C CA . LYS A 1 166 ? -26.403 15.610 5.099 1.00 90.62 166 LYS A CA 1
ATOM 1364 C C . LYS A 1 166 ? -26.783 17.048 5.424 1.00 90.62 166 LYS A C 1
ATOM 1366 O O . LYS A 1 166 ? -27.514 17.655 4.640 1.00 90.62 166 LYS A O 1
ATOM 1371 N N . ASN A 1 167 ? -26.256 17.575 6.518 1.00 88.88 167 ASN A N 1
ATOM 1372 C CA . ASN A 1 167 ? -26.262 19.005 6.765 1.00 88.88 167 ASN A CA 1
ATOM 1373 C C . ASN A 1 167 ? -25.178 19.662 5.875 1.00 88.88 167 ASN A C 1
ATOM 1375 O O . ASN A 1 167 ? -24.006 19.274 5.974 1.00 88.88 167 ASN A O 1
ATOM 1379 N N . PRO A 1 168 ? -25.535 20.582 4.956 1.00 87.50 168 PRO A N 1
ATOM 1380 C CA . PRO A 1 168 ? -24.570 21.239 4.074 1.00 87.50 168 PRO A CA 1
ATOM 1381 C C . PRO A 1 168 ? -23.579 22.142 4.823 1.00 87.50 168 PRO A C 1
ATOM 1383 O O . PRO A 1 168 ? -22.450 22.290 4.354 1.00 87.50 168 PRO A O 1
ATOM 1386 N N . ASP A 1 169 ? -23.953 22.660 5.993 1.00 88.62 169 ASP A N 1
ATOM 1387 C CA . ASP A 1 169 ? -23.140 23.607 6.762 1.00 88.62 169 ASP A CA 1
ATOM 1388 C C . ASP A 1 169 ? -22.020 22.909 7.550 1.00 88.62 169 ASP A C 1
ATOM 1390 O O . ASP A 1 169 ? -21.002 23.511 7.902 1.00 88.62 169 ASP A O 1
ATOM 1394 N N . ILE A 1 170 ? -22.154 21.597 7.778 1.00 89.19 170 ILE A N 1
ATOM 1395 C CA . ILE A 1 170 ? -21.183 20.796 8.528 1.00 89.19 170 ILE A CA 1
ATOM 1396 C C . ILE A 1 170 ? -20.306 19.984 7.566 1.00 89.19 170 ILE A C 1
ATOM 1398 O O . ILE A 1 170 ? -20.657 18.907 7.055 1.00 89.19 170 ILE A O 1
ATOM 1402 N N . LYS A 1 171 ? -19.086 20.484 7.349 1.00 89.69 171 LYS A N 1
ATOM 1403 C CA . LYS A 1 171 ? -18.062 19.797 6.555 1.00 89.69 171 LYS A CA 1
ATOM 1404 C C . LYS A 1 171 ? -17.256 18.819 7.413 1.00 89.69 171 LYS A C 1
ATOM 1406 O O . LYS A 1 171 ? -16.336 19.209 8.128 1.00 89.69 171 LYS A O 1
ATOM 1411 N N . LEU A 1 172 ? -17.578 17.533 7.283 1.00 92.62 172 LEU A N 1
ATOM 1412 C CA . LEU A 1 172 ? -16.807 16.444 7.886 1.00 92.62 172 LEU A CA 1
ATOM 1413 C C . LEU A 1 172 ? -15.461 16.245 7.178 1.00 92.62 172 LEU A C 1
ATOM 1415 O O . LEU A 1 172 ? -15.367 16.360 5.951 1.00 92.62 172 LEU A O 1
ATOM 1419 N N . LEU A 1 173 ? -14.440 15.882 7.953 1.00 93.19 173 LEU A N 1
ATOM 1420 C CA . LEU A 1 173 ? -13.161 15.418 7.425 1.00 93.19 173 LEU A CA 1
ATOM 1421 C C . LEU A 1 173 ? -13.301 14.008 6.814 1.00 93.19 173 LEU A C 1
ATOM 1423 O O . LEU A 1 173 ? -14.205 13.254 7.193 1.00 93.19 173 LEU A O 1
ATOM 1427 N N . PRO A 1 174 ? -12.431 13.630 5.857 1.00 92.25 174 PRO A N 1
ATOM 1428 C CA . PRO A 1 174 ? -12.483 12.313 5.231 1.00 92.25 174 PRO A CA 1
ATOM 1429 C C . PRO A 1 174 ? -12.326 11.173 6.242 1.00 92.25 174 PRO A C 1
ATOM 1431 O O . PRO A 1 174 ? -11.410 11.174 7.057 1.00 92.25 174 PRO A O 1
ATOM 1434 N N . GLU A 1 175 ? -13.159 10.138 6.128 1.00 89.81 175 GLU A N 1
ATOM 1435 C CA . GLU A 1 175 ? -13.087 8.976 7.026 1.00 89.81 175 GLU A CA 1
ATOM 1436 C C . GLU A 1 175 ? -11.750 8.218 6.910 1.00 89.81 175 GLU A C 1
ATOM 1438 O O . GLU A 1 175 ? -11.241 7.715 7.908 1.00 89.81 175 GLU A O 1
ATOM 1443 N N . ASP A 1 176 ? -11.135 8.199 5.718 1.00 89.88 176 ASP A N 1
ATOM 1444 C CA . ASP A 1 176 ? -9.788 7.647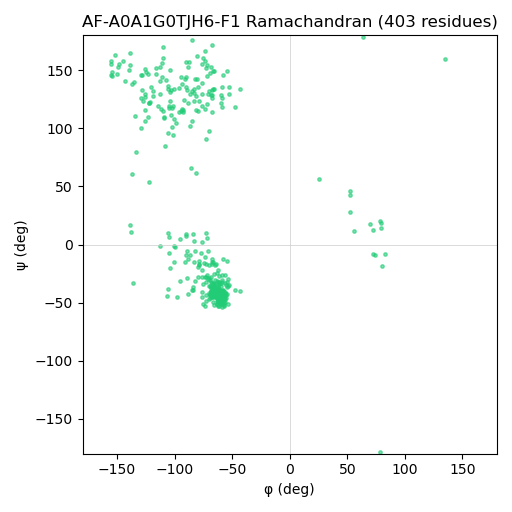 5.499 1.00 89.88 176 ASP A CA 1
ATOM 1445 C C . ASP A 1 176 ? -8.760 8.252 6.478 1.00 89.88 176 ASP A C 1
ATOM 1447 O O . ASP A 1 176 ? -7.848 7.546 6.901 1.00 89.88 176 ASP A O 1
ATOM 1451 N N . TRP A 1 177 ? -8.893 9.535 6.848 1.00 95.25 177 TRP A N 1
ATOM 1452 C CA . TRP A 1 177 ? -7.966 10.218 7.764 1.00 95.25 177 TRP A CA 1
ATOM 1453 C C . TRP A 1 177 ? -8.085 9.696 9.191 1.00 95.25 177 TRP A C 1
ATOM 1455 O O . TRP A 1 177 ? -7.075 9.524 9.870 1.00 95.25 177 TRP A O 1
ATOM 1465 N N . VAL A 1 178 ? -9.303 9.357 9.612 1.00 96.62 178 VAL A N 1
ATOM 1466 C CA . VAL A 1 178 ? -9.550 8.740 10.918 1.00 96.62 178 VAL A CA 1
ATOM 1467 C C . VAL A 1 178 ? -8.828 7.400 11.011 1.00 96.62 178 VAL A C 1
ATOM 1469 O O . VAL A 1 178 ? -8.308 7.057 12.061 1.00 96.62 178 VAL A O 1
ATOM 1472 N N . VAL A 1 179 ? -8.698 6.656 9.908 1.00 96.81 179 VAL A N 1
ATOM 1473 C CA . VAL A 1 179 ? -7.937 5.396 9.908 1.00 96.81 179 VAL A CA 1
ATOM 1474 C C . VAL A 1 179 ? -6.431 5.631 10.104 1.00 96.81 179 VAL A C 1
ATOM 1476 O O . VAL A 1 179 ? -5.777 4.807 10.739 1.00 96.81 179 VAL A O 1
ATOM 1479 N N . TYR A 1 180 ? -5.863 6.744 9.621 1.00 97.19 180 TYR A N 1
ATOM 1480 C CA . TYR A 1 180 ? -4.471 7.117 9.936 1.00 97.19 180 TYR A CA 1
ATOM 1481 C C . TYR A 1 180 ? -4.313 7.472 11.417 1.00 97.19 180 TYR A C 1
ATOM 1483 O O . TYR A 1 180 ? -3.395 6.973 12.064 1.00 97.19 180 TYR A O 1
ATOM 1491 N N . TYR A 1 181 ? -5.264 8.222 11.977 1.00 98.19 181 TYR A N 1
ATOM 1492 C CA . TYR A 1 181 ? -5.313 8.471 13.416 1.00 98.19 181 TYR A CA 1
ATOM 1493 C C . TYR A 1 181 ? -5.403 7.178 14.228 1.00 98.19 181 TYR A C 1
ATOM 1495 O O . TYR A 1 181 ? -4.635 6.986 15.163 1.00 98.19 181 TYR A O 1
ATOM 1503 N N . LEU A 1 182 ? -6.283 6.250 13.844 1.00 98.38 182 LEU A N 1
ATOM 1504 C CA . LEU A 1 182 ? -6.430 4.961 14.519 1.00 98.38 182 LEU A CA 1
ATOM 1505 C C . LEU A 1 182 ? -5.129 4.154 14.495 1.00 98.38 182 LEU A C 1
ATOM 1507 O O . LEU A 1 182 ? -4.822 3.490 15.478 1.00 98.38 182 LEU A O 1
ATOM 1511 N N . ARG A 1 183 ? -4.343 4.234 13.414 1.00 98.12 183 ARG A N 1
ATOM 1512 C CA . ARG A 1 183 ? -3.020 3.593 13.333 1.00 98.12 183 ARG A CA 1
ATOM 1513 C C . ARG A 1 183 ? -2.034 4.177 14.340 1.00 98.12 183 ARG A C 1
ATOM 1515 O O . ARG A 1 183 ? -1.328 3.405 14.974 1.00 98.12 183 ARG A O 1
ATOM 1522 N N . LYS A 1 184 ? -2.042 5.499 14.542 1.00 98.06 184 LYS A N 1
ATOM 1523 C CA . LYS A 1 184 ? -1.273 6.165 15.608 1.00 98.06 184 LYS A CA 1
ATOM 1524 C C . LYS A 1 184 ? -1.790 5.774 16.996 1.00 98.06 184 LYS A C 1
ATOM 1526 O O . LYS A 1 184 ? -1.035 5.289 17.830 1.00 98.06 184 LYS A O 1
ATOM 1531 N N . LYS A 1 185 ? -3.099 5.908 17.228 1.00 98.00 185 LYS A N 1
ATOM 1532 C CA . LYS A 1 185 ? -3.766 5.588 18.499 1.00 98.00 185 LYS A CA 1
ATOM 1533 C C . LYS A 1 185 ? -3.501 4.148 18.938 1.00 98.00 185 LYS A C 1
ATOM 1535 O O . LYS A 1 185 ? -3.208 3.921 20.106 1.00 98.00 185 LYS A O 1
ATOM 1540 N N . ALA A 1 186 ? -3.569 3.183 18.021 1.00 97.81 186 ALA A N 1
ATOM 1541 C CA . ALA A 1 186 ? -3.431 1.761 18.330 1.00 97.81 186 ALA A CA 1
ATOM 1542 C C . ALA A 1 186 ? -2.024 1.342 18.796 1.00 97.81 186 ALA A C 1
ATOM 1544 O O . ALA A 1 186 ? -1.870 0.240 19.324 1.00 97.81 186 ALA A O 1
ATOM 1545 N N . LEU A 1 187 ? -1.015 2.204 18.636 1.00 97.56 187 LEU A N 1
ATOM 1546 C CA . LEU A 1 187 ? 0.336 1.979 19.157 1.00 97.56 187 LEU A CA 1
ATOM 1547 C C . LEU A 1 187 ? 0.461 2.275 20.658 1.00 97.56 187 LEU A C 1
ATOM 1549 O O . LEU A 1 187 ? 1.441 1.854 21.263 1.00 97.56 187 LEU A O 1
ATOM 1553 N N . ALA A 1 188 ? -0.517 2.960 21.265 1.00 96.06 188 ALA A N 1
ATOM 1554 C CA . ALA A 1 188 ? -0.452 3.372 22.672 1.00 96.06 188 ALA A CA 1
ATOM 1555 C C . ALA A 1 188 ? -1.754 3.141 23.457 1.00 96.06 188 ALA A C 1
ATOM 1557 O O . ALA A 1 188 ? -1.724 2.842 24.648 1.00 96.06 188 ALA A O 1
ATOM 1558 N N . LYS A 1 189 ? -2.913 3.272 22.808 1.00 95.69 189 LYS A N 1
ATOM 1559 C CA . LYS A 1 189 ? -4.237 3.154 23.426 1.00 95.69 189 LYS A CA 1
ATOM 1560 C C . LYS A 1 189 ? -5.001 1.970 22.851 1.00 95.69 189 LYS A C 1
ATOM 1562 O O . LYS A 1 189 ? -4.845 1.591 21.689 1.00 95.69 189 LYS A O 1
ATOM 1567 N N . LYS A 1 190 ? -5.897 1.405 23.658 1.00 93.75 190 LYS A N 1
ATOM 1568 C CA . LYS A 1 190 ? -6.804 0.346 23.214 1.00 93.75 190 LYS A CA 1
ATOM 1569 C C . LYS A 1 190 ? -7.788 0.909 22.187 1.00 93.75 190 LYS A C 1
ATOM 1571 O O . LYS A 1 190 ? -8.382 1.964 22.406 1.00 93.75 190 LYS A O 1
ATOM 1576 N N . ILE A 1 191 ? -7.978 0.183 21.092 1.00 94.94 191 ILE A N 1
ATOM 1577 C CA . ILE A 1 191 ? -9.014 0.463 20.088 1.00 94.94 191 ILE A CA 1
ATOM 1578 C C . ILE A 1 191 ? -10.102 -0.616 20.123 1.00 94.94 191 ILE A C 1
ATOM 1580 O O . ILE A 1 191 ? -9.972 -1.631 20.807 1.00 94.94 191 ILE A O 1
ATOM 1584 N N . THR A 1 192 ? -11.209 -0.415 19.423 1.00 93.69 192 THR A N 1
ATOM 1585 C CA . THR A 1 192 ? -12.234 -1.458 19.230 1.00 93.69 192 THR A CA 1
ATOM 1586 C C . THR A 1 192 ? -11.756 -2.528 18.240 1.00 93.69 192 THR A C 1
ATOM 1588 O O . THR A 1 192 ? -10.735 -2.358 17.566 1.00 93.69 192 THR A O 1
ATOM 1591 N N . LEU A 1 193 ? -12.454 -3.666 18.175 1.00 91.88 193 LEU A N 1
ATOM 1592 C CA . LEU A 1 193 ? -12.109 -4.724 17.220 1.00 91.88 193 LEU A CA 1
ATOM 1593 C C . LEU A 1 193 ? -12.398 -4.263 15.782 1.00 91.88 193 LEU A C 1
ATOM 1595 O O . LEU A 1 193 ? -11.578 -4.458 14.892 1.00 91.88 193 LEU A O 1
ATOM 1599 N N . GLU A 1 194 ? -13.507 -3.560 15.575 1.00 94.19 194 GLU A N 1
ATOM 1600 C CA . GLU A 1 194 ? -13.930 -2.952 14.313 1.00 94.19 194 GLU A CA 1
ATOM 1601 C C . GLU A 1 194 ? -12.885 -1.966 13.782 1.00 94.19 194 GLU A C 1
ATOM 1603 O O . GLU A 1 194 ? -12.550 -1.974 12.595 1.00 94.19 194 GLU A O 1
ATOM 1608 N N . GLU A 1 195 ? -12.307 -1.150 14.664 1.00 96.50 195 GLU A N 1
ATOM 1609 C CA . GLU A 1 195 ? -11.213 -0.239 14.322 1.00 96.50 195 GLU A CA 1
ATOM 1610 C C . GLU A 1 195 ? -9.930 -0.996 13.953 1.00 96.50 195 GLU A C 1
ATOM 1612 O O . GLU A 1 195 ? -9.259 -0.621 12.990 1.00 96.50 195 GLU A O 1
ATOM 1617 N N . LEU A 1 196 ? -9.607 -2.099 14.638 1.00 95.69 196 LEU A N 1
ATOM 1618 C CA . LEU A 1 196 ? -8.462 -2.934 14.264 1.00 95.69 196 LEU A CA 1
ATOM 1619 C C . LEU A 1 196 ? -8.676 -3.560 12.877 1.00 95.69 196 LEU A C 1
ATOM 1621 O O . LEU A 1 196 ? -7.777 -3.536 12.032 1.00 95.69 196 LEU A O 1
ATOM 1625 N N . ILE A 1 197 ? -9.891 -4.039 12.597 1.00 95.31 197 ILE A N 1
ATOM 1626 C CA . ILE A 1 197 ? -10.280 -4.565 11.284 1.00 95.31 197 ILE A CA 1
ATOM 1627 C C . ILE A 1 197 ? -10.123 -3.480 10.209 1.00 95.31 197 ILE A C 1
ATOM 1629 O O . ILE A 1 197 ? -9.591 -3.763 9.133 1.00 95.31 197 ILE A O 1
ATOM 1633 N N . ARG A 1 198 ? -10.508 -2.224 10.489 1.00 96.25 198 ARG A N 1
ATOM 1634 C CA . ARG A 1 198 ? -10.298 -1.085 9.572 1.00 96.25 198 ARG A CA 1
ATOM 1635 C C . ARG A 1 198 ? -8.829 -0.866 9.236 1.00 96.25 198 ARG A C 1
ATOM 1637 O O . ARG A 1 198 ? -8.510 -0.661 8.060 1.00 96.25 198 ARG A O 1
ATOM 1644 N N . ILE A 1 199 ? -7.953 -0.925 10.238 1.00 97.38 199 ILE A N 1
ATOM 1645 C CA . ILE A 1 199 ? -6.505 -0.778 10.059 1.00 97.38 199 ILE A CA 1
ATOM 1646 C C . ILE A 1 199 ? -5.965 -1.898 9.163 1.00 97.38 199 ILE A C 1
ATOM 1648 O O . ILE A 1 199 ? -5.345 -1.633 8.132 1.00 97.38 199 ILE A O 1
ATOM 1652 N N . ILE A 1 200 ? -6.249 -3.158 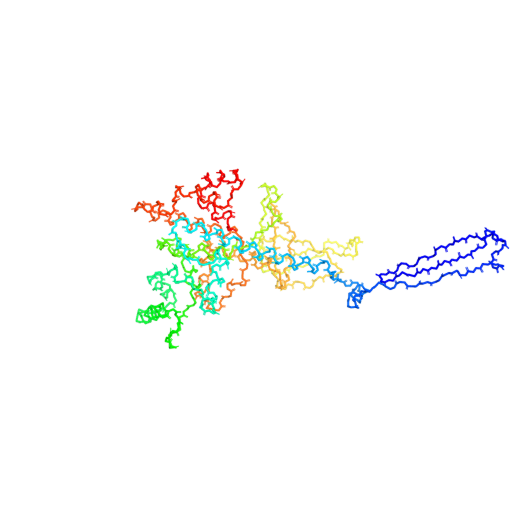9.497 1.00 97.12 200 ILE A N 1
ATOM 1653 C CA . ILE A 1 200 ? -5.753 -4.307 8.727 1.00 97.12 200 ILE A CA 1
ATOM 1654 C C . ILE A 1 200 ? -6.281 -4.256 7.287 1.00 97.12 200 ILE A C 1
ATOM 1656 O O . ILE A 1 200 ? -5.550 -4.498 6.322 1.00 97.12 200 ILE A O 1
ATOM 1660 N N . TYR A 1 201 ? -7.547 -3.881 7.119 1.00 95.50 201 TYR A N 1
ATOM 1661 C CA . TYR A 1 201 ? -8.174 -3.780 5.814 1.00 95.50 201 TYR A CA 1
ATOM 1662 C C . TYR A 1 201 ? -7.540 -2.695 4.931 1.00 95.50 201 TYR A C 1
ATOM 1664 O O . TYR A 1 201 ? -7.297 -2.945 3.745 1.00 95.50 201 TYR A O 1
ATOM 1672 N N . ILE A 1 202 ? -7.213 -1.511 5.470 1.00 94.19 202 ILE A N 1
ATOM 1673 C CA . ILE A 1 202 ? -6.526 -0.477 4.678 1.00 94.19 202 ILE A CA 1
ATOM 1674 C C . ILE A 1 202 ? -5.089 -0.888 4.334 1.00 94.19 202 ILE A C 1
ATOM 1676 O O . ILE A 1 202 ? -4.644 -0.630 3.213 1.00 94.19 202 ILE A O 1
ATOM 1680 N N . LEU A 1 203 ? -4.391 -1.592 5.233 1.00 95.62 203 LEU A N 1
ATOM 1681 C CA . LEU A 1 203 ? -3.044 -2.113 4.979 1.00 95.62 203 LEU A CA 1
ATOM 1682 C C . LEU A 1 203 ? -3.049 -3.195 3.892 1.00 95.62 203 LEU A C 1
ATOM 1684 O O . LEU A 1 203 ? -2.167 -3.209 3.039 1.00 95.62 203 LEU A O 1
ATOM 1688 N N . ASN A 1 204 ? -4.087 -4.032 3.814 1.00 95.75 204 ASN A N 1
ATOM 1689 C CA . ASN A 1 204 ? -4.267 -4.967 2.700 1.00 95.75 204 ASN A CA 1
ATOM 1690 C C . ASN A 1 204 ? -4.472 -4.257 1.355 1.00 95.75 204 ASN A C 1
ATOM 1692 O O . ASN A 1 204 ? -3.903 -4.664 0.333 1.00 95.75 204 ASN A O 1
ATOM 1696 N N . GLN A 1 205 ? -5.240 -3.163 1.351 1.00 91.00 205 GLN A N 1
ATOM 1697 C CA . GLN A 1 205 ? -5.423 -2.351 0.152 1.00 91.00 205 GLN A CA 1
ATOM 1698 C C . GLN A 1 205 ? -4.141 -1.611 -0.252 1.00 91.00 205 GLN A C 1
ATOM 1700 O O . GLN A 1 205 ? -3.856 -1.496 -1.446 1.00 91.00 205 GLN A O 1
ATOM 1705 N N . ARG A 1 206 ? -3.369 -1.125 0.728 1.00 91.25 206 ARG A N 1
ATOM 1706 C CA . ARG A 1 206 ? -2.187 -0.267 0.551 1.00 91.25 206 ARG A CA 1
ATOM 1707 C C . ARG A 1 206 ? -0.930 -0.882 1.172 1.00 91.25 206 ARG A C 1
ATOM 1709 O O . ARG A 1 206 ? -0.212 -0.238 1.919 1.00 91.25 206 ARG A O 1
ATOM 1716 N N . ARG A 1 207 ? -0.620 -2.120 0.793 1.00 91.94 207 ARG A N 1
ATOM 1717 C CA . ARG A 1 207 ? 0.460 -2.941 1.382 1.00 91.94 207 ARG A CA 1
ATOM 1718 C C . ARG A 1 207 ? 1.907 -2.548 1.047 1.00 91.94 207 ARG A C 1
ATOM 1720 O O . ARG A 1 207 ? 2.824 -3.345 1.234 1.00 91.94 207 ARG A O 1
ATOM 1727 N N . GLY A 1 208 ? 2.123 -1.394 0.426 1.00 91.62 208 GLY A N 1
ATOM 1728 C CA . GLY A 1 208 ? 3.451 -0.937 0.018 1.00 91.62 208 GLY A CA 1
ATOM 1729 C C . GLY A 1 208 ? 4.186 -1.790 -1.033 1.00 91.62 208 GLY A C 1
ATOM 1730 O O . GLY A 1 208 ? 3.730 -2.836 -1.532 1.00 91.62 208 GLY A O 1
ATOM 1731 N N . PHE A 1 209 ? 5.371 -1.301 -1.383 1.00 88.69 209 PHE A N 1
ATOM 1732 C CA . PHE A 1 209 ? 6.272 -1.864 -2.381 1.00 88.69 209 PHE A CA 1
ATOM 1733 C C . PHE A 1 209 ? 7.251 -2.867 -1.754 1.00 88.69 209 PHE A C 1
ATOM 1735 O O . PHE A 1 209 ? 7.844 -2.604 -0.713 1.00 88.69 209 PHE A O 1
ATOM 1742 N N . LYS A 1 210 ? 7.445 -4.021 -2.401 1.00 86.06 210 LYS A N 1
ATOM 1743 C CA . LYS A 1 210 ? 8.466 -5.010 -2.024 1.00 86.06 210 LYS A CA 1
ATOM 1744 C C . LYS A 1 210 ? 9.378 -5.224 -3.228 1.00 86.06 210 LYS A C 1
ATOM 1746 O O . LYS A 1 210 ? 8.880 -5.586 -4.294 1.00 86.06 210 LYS A O 1
ATOM 1751 N N . SER A 1 211 ? 10.677 -4.981 -3.066 1.00 70.94 211 SER A N 1
ATOM 1752 C CA . SER A 1 211 ? 11.651 -5.154 -4.146 1.00 70.94 211 SER A CA 1
ATOM 1753 C C . SER A 1 211 ? 11.899 -6.637 -4.402 1.00 70.94 211 SER A C 1
ATOM 1755 O O . SER A 1 211 ? 12.428 -7.334 -3.548 1.00 70.94 211 SER A O 1
ATOM 1757 N N . SER A 1 212 ? 11.562 -7.119 -5.596 1.00 60.50 212 SER A N 1
ATOM 1758 C CA . SER A 1 212 ? 11.774 -8.517 -5.993 1.00 60.50 212 SER A CA 1
ATOM 1759 C C . SER A 1 212 ? 13.238 -8.875 -6.283 1.00 60.50 212 SER A C 1
ATOM 1761 O O . SER A 1 212 ? 13.538 -10.045 -6.470 1.00 60.50 212 SER A O 1
ATOM 1763 N N . ARG A 1 213 ? 14.143 -7.887 -6.365 1.00 54.72 213 ARG A N 1
ATOM 1764 C CA . ARG A 1 213 ? 15.575 -8.090 -6.673 1.00 54.72 213 ARG A CA 1
ATOM 1765 C C . ARG A 1 213 ? 16.454 -8.294 -5.432 1.00 54.72 213 ARG A C 1
ATOM 1767 O O . ARG A 1 213 ? 17.608 -8.673 -5.588 1.00 54.72 213 ARG A O 1
ATOM 1774 N N . LYS A 1 214 ? 15.951 -7.980 -4.232 1.00 51.00 214 LYS A N 1
ATOM 1775 C CA . LYS A 1 214 ? 16.741 -7.994 -2.988 1.00 51.00 214 LYS A CA 1
ATOM 1776 C C . LYS A 1 214 ? 16.618 -9.303 -2.204 1.00 51.00 214 LYS A C 1
ATOM 1778 O O . LYS A 1 214 ? 17.615 -9.729 -1.652 1.00 51.00 214 LYS A O 1
ATOM 1783 N N . ASP A 1 215 ? 15.473 -9.980 -2.272 1.00 45.66 215 ASP A N 1
ATOM 1784 C CA . ASP A 1 215 ? 15.228 -11.257 -1.571 1.00 45.66 215 ASP A CA 1
ATOM 1785 C C . ASP A 1 215 ? 16.011 -12.465 -2.143 1.00 45.66 215 ASP A C 1
ATOM 1787 O O . ASP A 1 215 ? 15.909 -13.561 -1.611 1.00 45.66 215 ASP A O 1
ATOM 1791 N N . LEU A 1 216 ? 16.740 -12.300 -3.257 1.00 45.16 216 LEU A N 1
ATOM 1792 C CA . LEU A 1 216 ? 17.610 -13.336 -3.846 1.00 45.16 216 LEU A CA 1
ATOM 1793 C C . LEU A 1 216 ? 19.095 -13.141 -3.494 1.00 45.16 216 LEU A C 1
ATOM 1795 O O . LEU A 1 216 ? 19.930 -13.909 -3.963 1.00 45.16 216 LEU A O 1
ATOM 1799 N N . LYS A 1 217 ? 19.446 -12.077 -2.761 1.00 47.38 217 LYS A N 1
ATOM 1800 C CA . LYS A 1 217 ? 20.826 -11.837 -2.324 1.00 47.38 217 LYS A CA 1
ATOM 1801 C C . LYS A 1 217 ? 21.035 -12.483 -0.954 1.00 47.38 217 LYS A C 1
ATOM 1803 O O . LYS A 1 217 ? 20.132 -12.413 -0.132 1.00 47.38 217 LYS A O 1
ATOM 1808 N N . ASP A 1 218 ? 22.222 -13.052 -0.742 1.00 50.47 218 ASP A N 1
ATOM 1809 C CA . ASP A 1 218 ? 22.690 -13.579 0.547 1.00 50.47 218 ASP A CA 1
ATOM 1810 C C . ASP A 1 218 ? 22.353 -12.642 1.715 1.00 50.47 218 ASP A C 1
ATOM 1812 O O . ASP A 1 218 ? 22.646 -11.442 1.650 1.00 50.47 218 ASP A O 1
ATOM 1816 N N . ASP A 1 219 ? 21.835 -13.215 2.807 1.00 55.53 219 ASP A N 1
ATOM 1817 C CA . ASP A 1 219 ? 21.504 -12.522 4.065 1.00 55.53 219 ASP A CA 1
ATOM 1818 C C . ASP A 1 219 ? 22.719 -11.805 4.702 1.00 55.53 219 ASP A C 1
ATOM 1820 O O . ASP A 1 219 ? 22.564 -10.945 5.566 1.00 55.53 219 ASP A O 1
ATOM 1824 N N . ASN A 1 220 ? 23.936 -12.084 4.223 1.00 59.12 220 ASN A N 1
ATOM 1825 C CA . ASN A 1 220 ? 25.192 -11.499 4.700 1.00 59.12 220 ASN A CA 1
ATOM 1826 C C . ASN A 1 220 ? 25.539 -10.122 4.096 1.00 59.12 220 ASN A C 1
ATOM 1828 O O . ASN A 1 220 ? 26.618 -9.588 4.363 1.00 59.12 220 ASN A O 1
ATOM 1832 N N . VAL A 1 221 ? 24.679 -9.532 3.256 1.00 62.91 221 VAL A N 1
ATOM 1833 C CA . VAL A 1 221 ? 24.938 -8.219 2.641 1.00 62.91 221 VAL A CA 1
ATOM 1834 C C . VAL A 1 221 ? 24.022 -7.142 3.216 1.00 62.91 221 VAL A C 1
ATOM 1836 O O . VAL A 1 221 ? 22.843 -7.054 2.872 1.00 62.91 221 VAL A O 1
ATOM 1839 N N . ILE A 1 222 ? 24.601 -6.227 3.996 1.00 69.12 222 ILE A N 1
ATOM 1840 C CA . ILE A 1 222 ? 23.895 -5.049 4.507 1.00 69.12 222 ILE A CA 1
ATOM 1841 C C . ILE A 1 222 ? 23.955 -3.949 3.438 1.00 69.12 222 ILE A C 1
ATOM 1843 O O . ILE A 1 222 ? 25.005 -3.350 3.192 1.00 69.12 222 ILE A O 1
ATOM 1847 N N . GLU A 1 223 ? 22.823 -3.704 2.768 1.00 76.38 223 GLU A N 1
ATOM 1848 C CA . GLU A 1 223 ? 22.661 -2.650 1.757 1.00 76.38 223 GLU A CA 1
ATOM 1849 C C . GLU A 1 223 ? 21.763 -1.522 2.297 1.00 76.38 223 GLU A C 1
ATOM 1851 O O . GLU A 1 223 ? 20.545 -1.691 2.409 1.00 76.38 223 GLU A O 1
ATOM 1856 N N . ILE A 1 224 ? 22.349 -0.357 2.584 1.00 76.31 224 ILE A N 1
ATOM 1857 C CA . ILE A 1 224 ? 21.647 0.833 3.093 1.00 76.31 224 ILE A CA 1
ATOM 1858 C C . ILE A 1 224 ? 21.535 1.852 1.962 1.00 76.31 224 ILE A C 1
ATOM 1860 O O . ILE A 1 224 ? 22.509 2.119 1.266 1.00 76.31 224 ILE A O 1
ATOM 1864 N N . LYS A 1 225 ? 20.351 2.435 1.766 1.00 79.19 225 LYS A N 1
ATOM 1865 C CA . LYS A 1 225 ? 20.144 3.532 0.816 1.00 79.19 225 LYS A CA 1
ATOM 1866 C C . LYS A 1 225 ? 19.667 4.757 1.566 1.00 79.19 225 LYS A C 1
ATOM 1868 O O . LYS A 1 225 ? 18.708 4.642 2.321 1.00 79.19 225 LYS A O 1
ATOM 1873 N N . LYS A 1 226 ? 20.277 5.909 1.302 1.00 80.38 226 LYS A N 1
ATOM 1874 C CA . LYS A 1 226 ? 19.794 7.200 1.789 1.00 80.38 226 LYS A CA 1
ATOM 1875 C C . LYS A 1 226 ? 19.674 8.191 0.637 1.00 80.38 226 LYS A C 1
ATOM 1877 O O . LYS A 1 226 ? 20.439 8.138 -0.325 1.00 80.38 226 LYS A O 1
ATOM 1882 N N . ALA A 1 227 ? 18.674 9.058 0.720 1.00 82.06 227 ALA A N 1
ATOM 1883 C CA . ALA A 1 227 ? 18.448 10.117 -0.249 1.00 82.06 227 ALA A CA 1
ATOM 1884 C C . ALA A 1 227 ? 18.912 11.432 0.367 1.00 82.06 227 ALA A C 1
ATOM 1886 O O . ALA A 1 227 ? 18.534 11.747 1.493 1.00 82.06 227 ALA A O 1
ATOM 1887 N N . TYR A 1 228 ? 19.708 12.181 -0.383 1.00 79.75 228 TYR A N 1
ATOM 1888 C CA . TYR A 1 228 ? 20.256 13.462 0.032 1.00 79.75 228 TYR A CA 1
ATOM 1889 C C . TYR A 1 228 ? 19.933 14.530 -0.990 1.00 79.75 228 TYR A C 1
ATOM 1891 O O . TYR A 1 228 ? 19.861 14.269 -2.191 1.00 79.75 228 TYR A O 1
ATOM 1899 N N . GLU A 1 229 ? 19.818 15.758 -0.513 1.00 82.50 229 GLU A N 1
ATOM 1900 C CA . GLU A 1 229 ? 19.858 16.936 -1.358 1.00 82.50 229 GLU A CA 1
ATOM 1901 C C . GLU A 1 229 ? 21.255 17.559 -1.237 1.00 82.50 229 GLU A C 1
ATOM 1903 O O . GLU A 1 229 ? 21.546 18.283 -0.288 1.00 82.50 229 GLU A O 1
ATOM 1908 N N . LEU A 1 230 ? 22.151 17.199 -2.160 1.00 84.31 230 LEU A N 1
ATOM 1909 C CA . LEU A 1 230 ? 23.568 17.561 -2.104 1.00 84.31 230 LEU A CA 1
ATOM 1910 C C . LEU A 1 230 ? 23.837 18.839 -2.895 1.00 84.31 230 LEU A C 1
ATOM 1912 O O . LEU A 1 230 ? 23.364 18.997 -4.024 1.00 84.31 230 LEU A O 1
ATOM 1916 N N . VAL A 1 231 ? 24.665 19.708 -2.321 1.00 87.88 231 VAL A N 1
ATOM 1917 C CA . VAL A 1 231 ? 25.376 20.766 -3.045 1.00 87.88 231 VAL A CA 1
ATOM 1918 C C . VAL A 1 231 ? 26.774 20.239 -3.367 1.00 87.88 231 VAL A C 1
ATOM 1920 O O . VAL A 1 231 ? 27.409 19.606 -2.521 1.00 87.88 231 VAL A O 1
ATOM 1923 N N . ILE A 1 232 ? 27.230 20.436 -4.605 1.00 88.81 232 ILE A N 1
ATOM 1924 C CA . ILE A 1 232 ? 28.577 20.029 -5.022 1.00 88.81 232 ILE A CA 1
ATOM 1925 C C . ILE A 1 232 ? 29.546 21.169 -4.723 1.00 88.81 232 ILE A C 1
ATOM 1927 O O . ILE A 1 232 ? 29.362 22.279 -5.221 1.00 88.81 232 ILE A O 1
ATOM 1931 N N . LYS A 1 233 ? 30.572 20.892 -3.915 1.00 88.06 233 LYS A N 1
ATOM 1932 C CA . LYS A 1 233 ? 31.601 21.856 -3.520 1.00 88.06 233 LYS A CA 1
ATOM 1933 C C . LYS A 1 233 ? 32.596 22.108 -4.653 1.00 88.06 233 LYS A C 1
ATOM 1935 O O . LYS A 1 233 ? 32.835 23.260 -4.988 1.00 88.06 233 LYS A O 1
ATOM 1940 N N . SER A 1 234 ? 33.157 21.049 -5.236 1.00 88.19 234 SER A N 1
ATOM 1941 C CA . SER A 1 234 ? 34.113 21.142 -6.348 1.00 88.19 234 SER A CA 1
ATOM 1942 C C . SER A 1 234 ? 34.002 19.943 -7.291 1.00 88.19 234 SER A C 1
ATOM 1944 O O . SER A 1 234 ? 33.542 18.864 -6.900 1.00 88.19 234 SER A O 1
ATOM 1946 N N . VAL A 1 235 ? 34.408 20.151 -8.547 1.00 88.31 235 VAL A N 1
ATOM 1947 C CA . VAL A 1 235 ? 34.586 19.100 -9.552 1.00 88.31 235 VAL A CA 1
ATOM 1948 C C . VAL A 1 235 ? 36.021 19.150 -10.074 1.00 88.31 235 VAL A C 1
ATOM 1950 O O . VAL A 1 235 ? 36.404 20.066 -10.808 1.00 88.31 235 VAL A O 1
ATOM 1953 N N . GLU A 1 236 ? 36.807 18.141 -9.719 1.00 87.88 236 GLU A N 1
ATOM 1954 C CA . GLU A 1 236 ? 38.243 18.062 -10.005 1.00 87.88 236 GLU A CA 1
ATOM 1955 C C . GLU A 1 236 ? 38.527 17.025 -11.095 1.00 87.88 236 GLU A C 1
ATOM 1957 O O . GLU A 1 236 ? 37.877 15.983 -11.162 1.00 87.88 236 GLU A O 1
ATOM 1962 N N . LEU A 1 237 ? 39.476 17.301 -11.991 1.00 86.88 237 LEU A N 1
ATOM 1963 C CA . LEU A 1 237 ? 39.885 16.340 -13.016 1.00 86.88 237 LEU A CA 1
ATOM 1964 C C . LEU A 1 237 ? 40.823 15.305 -12.381 1.00 86.88 237 LEU A C 1
ATOM 1966 O O . LEU A 1 237 ? 41.853 15.677 -11.829 1.00 86.88 237 LEU A O 1
ATOM 1970 N N . LYS A 1 238 ? 40.480 14.014 -12.469 1.00 85.38 238 LYS A N 1
ATOM 1971 C CA . LYS A 1 238 ? 41.301 12.937 -11.892 1.00 85.38 238 LYS A CA 1
ATOM 1972 C C . LYS A 1 238 ? 42.543 12.639 -12.733 1.00 85.38 238 LYS A C 1
ATOM 1974 O O . LYS A 1 238 ? 43.607 12.374 -12.187 1.00 85.38 238 LYS A O 1
ATOM 1979 N N . SER A 1 239 ? 42.386 12.629 -14.056 1.00 76.38 239 SER A N 1
ATOM 1980 C CA . SER A 1 239 ? 43.456 12.358 -15.019 1.00 76.38 239 SER A CA 1
ATOM 1981 C C . SER A 1 239 ? 43.150 13.012 -16.364 1.00 76.38 239 SER A C 1
ATOM 1983 O O . SER A 1 239 ? 41.995 13.043 -16.796 1.00 76.38 239 SER A O 1
ATOM 1985 N N . GLU A 1 240 ? 44.187 13.479 -17.059 1.00 75.69 240 GLU A N 1
ATOM 1986 C CA . GLU A 1 240 ? 44.072 13.987 -18.436 1.00 75.69 240 GLU A CA 1
ATOM 1987 C C . GLU A 1 240 ? 43.895 12.861 -19.471 1.00 75.69 240 GLU A C 1
ATOM 1989 O O . GLU A 1 240 ? 43.438 13.103 -20.591 1.00 75.69 240 GLU A O 1
ATOM 1994 N N . GLU A 1 241 ? 44.182 11.613 -19.085 1.00 76.94 241 GLU A N 1
ATOM 1995 C CA . GLU A 1 241 ? 43.958 10.433 -19.918 1.00 76.94 241 GLU A CA 1
ATOM 1996 C C . GLU A 1 241 ? 42.465 10.159 -20.141 1.00 76.94 241 GLU A C 1
ATOM 1998 O O . GLU A 1 241 ? 41.667 10.057 -19.202 1.00 76.94 241 GLU A O 1
ATOM 2003 N N . LYS A 1 242 ? 42.092 9.996 -21.414 1.00 80.44 242 LYS A N 1
ATOM 2004 C CA . LYS A 1 242 ? 40.733 9.635 -21.828 1.00 80.44 242 LYS A CA 1
ATOM 2005 C C . LYS A 1 242 ? 40.523 8.129 -21.727 1.00 80.44 242 LYS A C 1
ATOM 2007 O O . LYS A 1 242 ? 41.382 7.337 -22.103 1.00 80.44 242 LYS A O 1
ATOM 2012 N N . ASN A 1 243 ? 39.328 7.718 -21.309 1.00 81.38 243 ASN A N 1
ATOM 2013 C CA . ASN A 1 243 ? 38.947 6.307 -21.347 1.00 81.38 243 ASN A CA 1
ATOM 2014 C C . ASN A 1 243 ? 38.796 5.795 -22.800 1.00 81.38 243 ASN A C 1
ATOM 2016 O O . ASN A 1 243 ? 38.750 6.576 -23.751 1.00 81.38 243 ASN A O 1
ATOM 2020 N N . LYS A 1 244 ? 38.618 4.475 -22.987 1.00 79.56 244 LYS A N 1
ATOM 2021 C CA . LYS A 1 244 ? 38.411 3.836 -24.313 1.00 79.56 244 LYS A CA 1
ATOM 2022 C C . LYS A 1 244 ? 37.241 4.414 -25.136 1.00 79.56 244 LYS A C 1
ATOM 2024 O O . LYS A 1 244 ? 37.128 4.115 -26.318 1.00 79.56 244 LYS A O 1
ATOM 2029 N N . LYS A 1 245 ? 36.354 5.202 -24.519 1.00 75.38 245 LYS A N 1
ATOM 2030 C CA . LYS A 1 245 ? 35.202 5.872 -25.145 1.00 75.38 245 LYS A CA 1
ATOM 2031 C C . LYS A 1 245 ? 35.422 7.379 -25.357 1.00 75.38 245 LYS A C 1
ATOM 2033 O O . LYS A 1 245 ? 34.477 8.071 -25.732 1.00 75.38 245 LYS A O 1
ATOM 2038 N N . GLY A 1 246 ? 36.629 7.891 -25.101 1.00 81.94 246 GLY A N 1
ATOM 2039 C CA . GLY A 1 246 ? 37.002 9.296 -25.280 1.00 81.94 246 GLY A CA 1
ATOM 2040 C C . GLY A 1 246 ? 36.551 10.248 -24.162 1.00 81.94 246 GLY A C 1
ATOM 2041 O O . GLY A 1 246 ? 36.482 11.450 -24.403 1.00 81.94 246 GLY A O 1
ATOM 2042 N N . GLN A 1 247 ? 36.214 9.746 -22.970 1.00 86.50 247 GLN A N 1
ATOM 2043 C CA . GLN A 1 247 ? 35.687 10.543 -21.849 1.00 86.50 247 GLN A CA 1
ATOM 2044 C C . GLN A 1 247 ? 36.749 10.783 -20.767 1.00 86.50 247 GLN A C 1
ATOM 2046 O O . GLN A 1 247 ? 37.603 9.926 -20.543 1.00 86.50 247 GLN A O 1
ATOM 2051 N N . TYR A 1 248 ? 36.641 11.910 -20.065 1.00 86.06 248 TYR A N 1
ATOM 2052 C CA . TYR A 1 248 ? 37.447 12.263 -18.894 1.00 86.06 248 TYR A CA 1
ATOM 2053 C C . TYR A 1 248 ? 36.807 11.743 -17.604 1.00 86.06 248 TYR A C 1
ATOM 2055 O O . TYR A 1 248 ? 35.581 11.619 -17.531 1.00 86.06 248 TYR A O 1
ATOM 2063 N N . THR A 1 249 ? 37.623 11.489 -16.580 1.00 85.69 249 THR A N 1
ATOM 2064 C CA . THR A 1 249 ? 37.162 11.109 -15.235 1.00 85.69 249 THR A CA 1
ATOM 2065 C C . THR A 1 249 ? 37.279 12.301 -14.291 1.00 85.69 249 THR A C 1
ATOM 2067 O O . THR A 1 249 ? 38.364 12.854 -14.115 1.00 85.69 249 THR A O 1
ATOM 2070 N N . PHE A 1 250 ? 36.169 12.678 -13.663 1.00 87.88 250 PHE A N 1
ATOM 2071 C CA . PHE A 1 250 ? 36.087 13.770 -12.699 1.00 87.88 250 PHE A CA 1
ATOM 2072 C C . PHE A 1 250 ? 35.781 13.237 -11.297 1.00 87.88 250 PHE A C 1
ATOM 2074 O O . PHE A 1 250 ? 34.959 12.331 -11.153 1.00 87.88 250 PHE A O 1
ATOM 2081 N N . ILE A 1 251 ? 36.410 13.817 -10.276 1.00 89.19 251 ILE A N 1
ATOM 2082 C CA . ILE A 1 251 ? 36.103 13.605 -8.860 1.00 89.19 251 ILE A CA 1
ATOM 2083 C C . ILE A 1 251 ? 35.090 14.664 -8.437 1.00 89.19 251 ILE A C 1
ATOM 2085 O O . ILE A 1 251 ? 35.311 15.863 -8.613 1.00 89.19 251 ILE A O 1
ATOM 2089 N N . ILE A 1 252 ? 33.963 14.211 -7.901 1.00 89.69 252 ILE A N 1
ATOM 2090 C CA . ILE A 1 252 ? 32.883 15.063 -7.419 1.00 89.69 252 ILE A CA 1
ATOM 2091 C C . ILE A 1 252 ? 32.955 15.121 -5.895 1.00 89.69 252 ILE A C 1
ATOM 2093 O O . ILE A 1 252 ? 32.778 14.100 -5.230 1.00 89.69 252 ILE A O 1
ATOM 2097 N N . ASN A 1 253 ? 33.173 16.318 -5.350 1.00 89.38 253 ASN A N 1
ATOM 2098 C CA . ASN A 1 253 ? 33.255 16.549 -3.911 1.00 89.38 253 ASN A CA 1
ATOM 2099 C C . ASN A 1 253 ? 31.944 17.178 -3.399 1.00 89.38 253 ASN A C 1
ATOM 2101 O O . ASN A 1 253 ? 31.646 18.326 -3.750 1.00 89.38 253 ASN A O 1
ATOM 2105 N N . PRO A 1 254 ? 31.129 16.475 -2.591 1.00 90.12 254 PRO A N 1
ATOM 2106 C CA . PRO A 1 254 ? 29.930 17.055 -1.988 1.00 90.12 254 PRO A CA 1
ATOM 2107 C C . PRO A 1 254 ? 30.277 17.998 -0.823 1.00 90.12 254 PRO A C 1
ATOM 2109 O O . PRO A 1 254 ? 31.361 17.940 -0.250 1.00 90.12 254 PRO A O 1
ATOM 2112 N N . THR A 1 255 ? 29.345 18.877 -0.448 1.00 87.56 255 THR A N 1
ATOM 2113 C CA . THR A 1 255 ? 29.520 19.774 0.710 1.00 87.56 255 THR A CA 1
ATOM 2114 C C . THR A 1 255 ? 29.421 19.050 2.059 1.00 87.56 255 THR A C 1
ATOM 2116 O O . THR A 1 255 ? 30.019 19.505 3.030 1.00 87.56 255 THR A O 1
ATOM 2119 N N . ILE A 1 256 ? 28.672 17.944 2.145 1.00 84.94 256 ILE A N 1
ATOM 2120 C CA . ILE A 1 256 ? 28.476 17.197 3.399 1.00 84.94 256 ILE A CA 1
ATOM 2121 C C . ILE A 1 256 ? 29.544 16.114 3.582 1.00 84.94 256 ILE A C 1
ATOM 2123 O O . ILE A 1 256 ? 29.930 15.464 2.616 1.00 84.94 256 ILE A O 1
ATOM 2127 N N . SER A 1 257 ? 29.968 15.879 4.825 1.00 82.38 257 SER A N 1
ATOM 2128 C CA . SER A 1 257 ? 30.980 14.870 5.174 1.00 82.38 257 SER A CA 1
ATOM 2129 C C . SER A 1 257 ? 30.450 13.432 5.224 1.00 82.38 257 SER A C 1
ATOM 2131 O O . SER A 1 257 ? 31.241 12.498 5.181 1.00 82.38 257 SER A O 1
ATOM 2133 N N . GLU A 1 258 ? 29.129 13.233 5.305 1.00 84.25 258 GLU A N 1
ATOM 2134 C CA . GLU A 1 258 ? 28.516 11.893 5.377 1.00 84.25 258 GLU A CA 1
ATOM 2135 C C . GLU A 1 258 ? 28.577 11.132 4.035 1.00 84.25 258 GLU A C 1
ATOM 2137 O O . GLU A 1 258 ? 28.383 9.919 4.004 1.00 84.25 258 GLU A O 1
ATOM 2142 N N . VAL A 1 259 ? 28.825 11.833 2.922 1.00 86.44 259 VAL A N 1
ATOM 2143 C CA . VAL A 1 259 ? 28.913 11.249 1.576 1.00 86.44 259 VAL A CA 1
ATOM 2144 C C . VAL A 1 259 ? 30.339 11.403 1.066 1.00 86.44 259 VAL A C 1
ATOM 2146 O O . VAL A 1 259 ? 30.829 12.518 0.905 1.00 86.44 259 VAL A O 1
ATOM 2149 N N . GLU A 1 260 ? 30.996 10.280 0.788 1.00 88.25 260 GLU A N 1
ATOM 2150 C CA . GLU A 1 260 ? 32.358 10.269 0.253 1.00 88.25 260 GLU A CA 1
ATOM 2151 C C . GLU A 1 260 ? 32.384 10.854 -1.173 1.00 88.25 260 GLU A C 1
ATOM 2153 O O . GLU A 1 260 ? 31.407 10.698 -1.923 1.00 88.25 260 GLU A O 1
ATOM 2158 N N . PRO A 1 261 ? 33.485 11.499 -1.595 1.00 90.56 261 PRO A N 1
ATOM 2159 C CA . PRO A 1 261 ? 33.682 11.872 -2.990 1.00 90.56 261 PRO A CA 1
ATOM 2160 C C . PRO A 1 261 ? 33.556 10.671 -3.930 1.00 90.56 261 PRO A C 1
ATOM 2162 O O . PRO A 1 261 ? 33.871 9.535 -3.567 1.00 90.56 261 PRO A O 1
ATOM 2165 N N . TRP A 1 262 ? 33.102 10.906 -5.159 1.00 91.31 262 TRP A N 1
ATOM 2166 C CA . TRP A 1 262 ? 32.932 9.834 -6.143 1.00 91.31 262 TRP A CA 1
ATOM 2167 C C . TRP A 1 262 ? 33.389 10.233 -7.540 1.00 91.31 262 TRP A C 1
ATOM 2169 O O . TRP A 1 262 ? 33.550 11.409 -7.853 1.00 91.31 262 TRP A O 1
ATOM 2179 N N . GLU A 1 263 ? 33.562 9.228 -8.399 1.00 89.62 263 GLU A N 1
ATOM 2180 C CA . GLU A 1 263 ? 34.051 9.407 -9.766 1.00 89.62 263 GLU A CA 1
ATOM 2181 C C . GLU A 1 263 ? 32.921 9.386 -10.806 1.00 89.62 263 GLU A C 1
ATOM 2183 O O . GLU A 1 263 ? 32.059 8.495 -10.822 1.00 89.62 263 GLU A O 1
ATOM 2188 N N . GLU A 1 264 ? 32.959 10.352 -11.724 1.00 86.81 264 GLU A N 1
ATOM 2189 C CA . GLU A 1 264 ? 32.029 10.494 -12.842 1.00 86.81 264 GLU A CA 1
ATOM 2190 C C . GLU A 1 264 ? 32.784 10.637 -14.167 1.00 86.81 264 GLU A C 1
ATOM 2192 O O . GLU A 1 264 ? 33.718 11.427 -14.280 1.00 86.81 264 GLU A O 1
ATOM 2197 N N . THR A 1 265 ? 32.377 9.884 -15.192 1.00 86.69 265 THR A N 1
ATOM 2198 C CA . THR A 1 265 ? 33.038 9.906 -16.506 1.00 86.69 265 THR A CA 1
ATOM 2199 C C . THR A 1 265 ? 32.203 10.675 -17.520 1.00 86.69 265 THR A C 1
ATOM 2201 O O . THR A 1 265 ? 31.082 10.259 -17.821 1.00 86.69 265 THR A O 1
ATOM 2204 N N . MET A 1 266 ? 32.736 11.764 -18.081 1.00 81.81 266 MET A N 1
ATOM 2205 C CA . MET A 1 266 ? 32.025 12.629 -19.033 1.00 81.81 266 MET A CA 1
ATOM 2206 C C . MET A 1 266 ? 32.941 13.201 -20.122 1.00 81.81 266 MET A C 1
ATOM 2208 O O . MET A 1 266 ? 34.153 13.291 -19.962 1.00 81.81 266 MET A O 1
ATOM 2212 N N . TYR A 1 267 ? 32.356 13.601 -21.256 1.00 82.88 267 TYR A N 1
ATOM 2213 C CA . TYR A 1 267 ? 33.098 14.200 -22.378 1.00 82.88 267 TYR A CA 1
ATOM 2214 C C . TYR A 1 267 ? 33.589 15.627 -22.100 1.00 82.88 267 TYR A C 1
ATOM 2216 O O . TYR A 1 267 ? 34.562 16.068 -22.703 1.00 82.88 267 TYR A O 1
ATOM 2224 N N . LYS A 1 268 ? 32.909 16.356 -21.209 1.00 85.62 268 LYS A N 1
ATOM 2225 C CA . LYS A 1 268 ? 33.242 17.726 -20.800 1.00 85.62 268 LYS A CA 1
ATOM 2226 C C . LYS A 1 268 ? 33.059 17.869 -19.292 1.00 85.62 268 LYS A C 1
ATOM 2228 O O . LYS A 1 268 ? 32.256 17.135 -18.709 1.00 85.62 268 LYS A O 1
ATOM 2233 N N . LYS A 1 269 ? 33.780 18.820 -18.683 1.00 86.06 269 LYS A N 1
ATOM 2234 C CA . LYS A 1 269 ? 33.624 19.150 -17.260 1.00 86.06 269 LYS A CA 1
ATOM 2235 C C . LYS A 1 269 ? 32.173 19.583 -17.002 1.00 86.06 269 LYS A C 1
ATOM 2237 O O . LYS A 1 269 ? 31.683 20.471 -17.701 1.00 86.06 269 LYS A O 1
ATOM 2242 N N . PRO A 1 270 ? 31.470 18.969 -16.039 1.00 82.75 270 PRO A N 1
ATOM 2243 C CA . PRO A 1 270 ? 30.115 19.371 -15.704 1.00 82.75 270 PRO A CA 1
ATOM 2244 C C . PRO A 1 270 ? 30.101 20.656 -14.875 1.00 82.75 270 PRO A C 1
ATOM 2246 O O . PRO A 1 270 ? 30.845 20.804 -13.909 1.00 82.75 270 PRO A O 1
ATOM 2249 N N . GLU A 1 271 ? 29.168 21.551 -15.181 1.00 85.25 271 GLU A N 1
ATOM 2250 C CA . GLU A 1 271 ? 28.880 22.735 -14.366 1.00 85.25 271 GLU A CA 1
ATOM 2251 C C . GLU A 1 271 ? 27.971 22.370 -13.185 1.00 85.25 271 GLU A C 1
ATOM 2253 O O . GLU A 1 271 ? 26.808 22.779 -13.131 1.00 85.25 271 GLU A O 1
ATOM 2258 N N . TRP A 1 272 ? 28.431 21.496 -12.293 1.00 85.56 272 TRP A N 1
ATOM 2259 C CA . TRP A 1 272 ? 27.650 21.071 -11.123 1.00 85.56 272 TRP A CA 1
ATOM 2260 C C . TRP A 1 272 ? 28.060 21.777 -9.835 1.00 85.56 272 TRP A C 1
ATOM 2262 O O . TRP A 1 272 ? 27.292 21.744 -8.877 1.00 85.56 272 TRP A O 1
ATOM 2272 N N . GLU A 1 273 ? 29.222 22.430 -9.822 1.00 86.25 273 GLU A N 1
ATOM 2273 C CA . GLU A 1 273 ? 29.713 23.223 -8.692 1.00 86.25 273 GLU A CA 1
ATOM 2274 C C . GLU A 1 273 ? 28.655 24.251 -8.256 1.00 86.25 273 GLU A C 1
ATOM 2276 O O . GLU A 1 273 ? 28.049 24.937 -9.081 1.00 86.25 273 GLU A O 1
ATOM 2281 N N . GLY A 1 274 ? 28.352 24.284 -6.958 1.00 83.00 274 GLY A N 1
ATOM 2282 C CA . GLY A 1 274 ? 27.322 25.139 -6.364 1.00 83.00 274 GLY A CA 1
ATOM 2283 C C . GLY A 1 274 ? 25.868 24.739 -6.659 1.00 83.00 274 GLY A C 1
ATOM 2284 O O . GLY A 1 274 ? 24.956 25.290 -6.042 1.00 83.00 274 GLY A O 1
ATOM 2285 N N . LYS A 1 275 ? 25.599 23.769 -7.548 1.00 84.75 275 LYS A N 1
ATOM 2286 C CA . LYS A 1 275 ? 24.225 23.353 -7.879 1.00 84.75 275 LYS A CA 1
ATOM 2287 C C . LYS A 1 275 ? 23.695 22.317 -6.889 1.00 84.75 275 LYS A C 1
ATOM 2289 O O . LYS A 1 275 ? 24.323 21.288 -6.633 1.00 84.75 275 LYS A O 1
ATOM 2294 N N . LYS A 1 276 ? 22.478 22.559 -6.401 1.00 85.19 276 LYS A N 1
ATOM 2295 C CA . LYS A 1 276 ? 21.741 21.657 -5.511 1.00 85.19 276 LYS A CA 1
ATOM 2296 C C . LYS A 1 276 ? 21.017 20.583 -6.323 1.00 85.19 276 LYS A C 1
ATOM 2298 O O . LYS A 1 276 ? 20.235 20.902 -7.215 1.00 85.19 276 LYS A O 1
ATOM 2303 N N . ASN A 1 277 ? 21.279 19.310 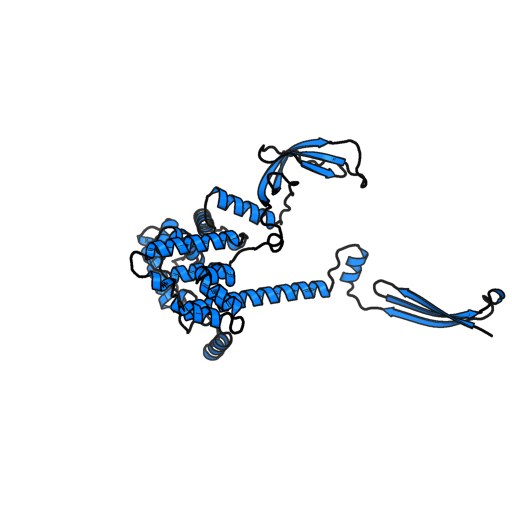-6.039 1.00 81.88 277 ASN A N 1
ATOM 2304 C CA . ASN A 1 277 ? 20.642 18.182 -6.720 1.00 81.88 277 ASN A CA 1
ATOM 2305 C C . ASN A 1 277 ? 20.301 17.063 -5.733 1.00 81.88 277 ASN A C 1
ATOM 2307 O O . ASN A 1 277 ? 20.995 16.858 -4.738 1.00 81.88 277 ASN A O 1
ATOM 2311 N N . LYS A 1 278 ? 19.246 16.300 -6.030 1.00 82.00 278 LYS A N 1
ATOM 2312 C CA . LYS A 1 278 ? 18.886 15.113 -5.250 1.00 82.00 278 LYS A CA 1
ATOM 2313 C C . LYS A 1 278 ? 19.713 13.912 -5.704 1.00 82.00 278 LYS A C 1
ATOM 2315 O O . LYS A 1 278 ? 19.825 13.652 -6.901 1.00 82.00 278 LYS A O 1
ATOM 2320 N N . TYR A 1 279 ? 20.258 13.173 -4.749 1.00 82.94 279 TYR A N 1
ATOM 2321 C CA . TYR A 1 279 ? 21.033 11.959 -4.975 1.00 82.94 279 TYR A CA 1
ATOM 2322 C C . TYR A 1 279 ? 20.511 10.827 -4.100 1.00 82.94 279 TYR A C 1
ATOM 2324 O O . TYR A 1 279 ? 20.100 11.050 -2.964 1.00 82.94 279 TYR A O 1
ATOM 2332 N N . VAL A 1 280 ? 20.575 9.602 -4.612 1.00 83.38 280 VAL A N 1
ATOM 2333 C CA . VAL A 1 280 ? 20.450 8.382 -3.812 1.00 83.38 280 VAL A CA 1
ATOM 2334 C C . VAL A 1 280 ? 21.834 7.779 -3.673 1.00 83.38 280 VAL A C 1
ATOM 2336 O O . VAL A 1 280 ? 22.461 7.383 -4.657 1.00 83.38 280 VAL A O 1
ATOM 2339 N N . VAL A 1 281 ? 22.301 7.704 -2.435 1.00 84.25 281 VAL A N 1
ATOM 2340 C CA . VAL A 1 281 ? 23.582 7.106 -2.077 1.00 84.25 281 VAL A CA 1
ATOM 2341 C C . VAL A 1 281 ? 23.304 5.726 -1.492 1.00 84.25 281 VAL A C 1
ATOM 2343 O O . VAL A 1 281 ? 22.379 5.545 -0.698 1.00 84.25 281 VAL A O 1
ATOM 2346 N N . THR A 1 282 ? 24.049 4.723 -1.955 1.00 84.12 282 THR A N 1
ATOM 2347 C CA . THR A 1 282 ? 23.898 3.332 -1.513 1.00 84.12 282 THR A CA 1
ATOM 2348 C C . THR A 1 282 ? 25.193 2.877 -0.865 1.00 84.12 282 THR A C 1
ATOM 2350 O O . THR A 1 282 ? 26.236 2.954 -1.500 1.00 84.12 282 THR A O 1
ATOM 2353 N N . TRP A 1 283 ? 25.126 2.339 0.346 1.00 85.25 283 TRP A N 1
ATOM 2354 C CA . TRP A 1 283 ? 26.242 1.685 1.020 1.00 85.25 283 TRP A CA 1
ATOM 2355 C C . TRP A 1 283 ? 26.032 0.181 1.000 1.00 85.25 283 TRP A C 1
ATOM 2357 O O . TRP A 1 283 ? 24.926 -0.300 1.249 1.00 85.25 283 TRP A O 1
ATOM 2367 N N . LYS A 1 284 ? 27.096 -0.565 0.712 1.00 86.44 284 LYS A N 1
ATOM 2368 C CA . LYS A 1 284 ? 27.112 -2.026 0.757 1.00 86.44 284 LYS A CA 1
ATOM 2369 C C . LYS A 1 284 ? 28.260 -2.458 1.661 1.00 86.44 284 LYS A C 1
ATOM 2371 O O . LYS A 1 284 ? 29.412 -2.190 1.336 1.00 86.44 284 LYS A O 1
ATOM 2376 N N . ASN A 1 285 ? 27.946 -3.111 2.780 1.00 84.38 285 ASN A N 1
ATOM 2377 C CA . ASN A 1 285 ? 28.927 -3.539 3.788 1.00 84.38 285 ASN A CA 1
ATOM 2378 C C . ASN A 1 285 ? 29.844 -2.383 4.244 1.00 84.38 285 ASN A C 1
ATOM 2380 O O . ASN A 1 285 ? 31.064 -2.508 4.245 1.00 84.38 285 ASN A O 1
ATOM 2384 N N . GLY A 1 286 ? 29.252 -1.221 4.537 1.00 82.12 286 GLY A N 1
ATOM 2385 C CA . GLY A 1 286 ? 29.971 -0.009 4.953 1.00 82.12 286 GLY A CA 1
ATOM 2386 C C . GLY A 1 286 ? 30.610 0.797 3.815 1.00 82.12 286 GLY A C 1
ATOM 2387 O O . GLY A 1 286 ? 30.844 1.985 3.989 1.00 82.12 286 GLY A O 1
ATOM 2388 N N . LYS A 1 287 ? 30.818 0.214 2.626 1.00 86.50 287 LYS A N 1
ATOM 2389 C CA . LYS A 1 287 ? 31.426 0.917 1.487 1.00 86.50 287 LYS A CA 1
ATOM 2390 C C . LYS A 1 287 ? 30.391 1.675 0.660 1.00 86.50 287 LYS A C 1
ATOM 2392 O O . LYS A 1 287 ? 29.400 1.083 0.219 1.00 86.50 287 LYS A O 1
ATOM 2397 N N . GLN A 1 288 ? 30.649 2.954 0.389 1.00 89.69 288 GLN A N 1
ATOM 2398 C CA . GLN A 1 288 ? 29.816 3.766 -0.492 1.00 89.69 288 GLN A CA 1
ATOM 2399 C C . GLN A 1 288 ? 29.918 3.284 -1.952 1.00 89.69 288 GLN A C 1
ATOM 2401 O O . GLN A 1 288 ? 31.001 3.123 -2.515 1.00 89.69 288 GLN A O 1
ATOM 2406 N N . LEU A 1 289 ? 28.768 3.049 -2.585 1.00 87.69 289 LEU A N 1
ATOM 2407 C CA . LEU A 1 289 ? 28.643 2.915 -4.035 1.00 87.69 289 LEU A CA 1
ATOM 2408 C C . LEU A 1 289 ? 28.440 4.291 -4.659 1.00 87.69 289 LEU A C 1
ATOM 2410 O O . LEU A 1 289 ? 27.914 5.202 -4.024 1.00 87.69 289 LEU A O 1
ATOM 2414 N N . LYS A 1 290 ? 28.781 4.400 -5.944 1.00 87.25 290 LYS A N 1
ATOM 2415 C CA . LYS A 1 290 ? 28.602 5.623 -6.725 1.00 87.25 290 LYS A CA 1
ATOM 2416 C C . LYS A 1 290 ? 27.191 6.221 -6.533 1.00 87.25 290 LYS A C 1
ATOM 2418 O O . LYS A 1 290 ? 26.214 5.554 -6.897 1.00 87.25 290 LYS A O 1
ATOM 2423 N N . PRO A 1 291 ? 27.082 7.453 -5.996 1.00 87.25 291 PRO A N 1
ATOM 2424 C CA . PRO A 1 291 ? 25.825 8.177 -5.879 1.00 87.25 291 PRO A CA 1
ATOM 2425 C C . PRO A 1 291 ? 25.091 8.273 -7.213 1.00 87.25 291 PRO A C 1
ATOM 2427 O O . PRO A 1 291 ? 25.678 8.575 -8.252 1.00 87.25 291 PRO A O 1
ATOM 2430 N N . GLN A 1 292 ? 23.786 8.029 -7.181 1.00 82.69 292 GLN A N 1
ATOM 2431 C CA . GLN A 1 292 ? 22.927 8.147 -8.353 1.00 82.69 292 GLN A CA 1
ATOM 2432 C C . GLN A 1 292 ? 22.164 9.459 -8.276 1.00 82.69 292 GLN A C 1
ATOM 2434 O O . GLN A 1 292 ? 21.407 9.685 -7.331 1.00 82.69 292 GLN A O 1
ATOM 2439 N N . ARG A 1 293 ? 22.367 10.333 -9.265 1.00 80.25 293 ARG A N 1
ATOM 2440 C CA . ARG A 1 293 ? 21.591 11.567 -9.384 1.00 80.25 293 ARG A CA 1
ATOM 2441 C C . ARG A 1 293 ? 20.144 11.214 -9.717 1.00 80.25 293 ARG A C 1
ATOM 2443 O O . ARG A 1 293 ? 19.890 10.514 -10.691 1.00 80.25 293 ARG A O 1
ATOM 2450 N N . ALA A 1 294 ? 19.222 11.716 -8.909 1.00 74.31 294 ALA A N 1
ATOM 2451 C CA . ALA A 1 294 ? 17.794 11.578 -9.129 1.00 74.31 294 ALA A CA 1
ATOM 2452 C C . ALA A 1 294 ? 17.357 12.419 -10.331 1.00 74.31 294 ALA A C 1
ATOM 2454 O O . ALA A 1 294 ? 17.673 13.611 -10.405 1.00 74.31 294 ALA A O 1
ATOM 2455 N N . THR A 1 295 ? 16.582 11.831 -11.235 1.00 66.44 295 THR A N 1
ATOM 2456 C CA . THR A 1 295 ? 15.741 12.603 -12.155 1.00 66.44 295 THR A CA 1
ATOM 2457 C C . THR A 1 295 ? 14.453 13.040 -11.451 1.00 66.44 295 THR A C 1
ATOM 2459 O O . THR A 1 295 ? 14.099 12.507 -10.397 1.00 66.44 295 THR A O 1
ATOM 2462 N N . ALA A 1 296 ? 13.750 14.038 -12.000 1.00 55.03 296 ALA A N 1
ATOM 2463 C CA . ALA A 1 296 ? 12.536 14.589 -11.384 1.00 55.03 296 ALA A CA 1
ATOM 2464 C C . ALA A 1 296 ? 11.443 13.528 -11.122 1.00 55.03 296 ALA A C 1
ATOM 2466 O O . ALA A 1 296 ? 10.675 13.676 -10.173 1.00 55.03 296 ALA A O 1
ATOM 2467 N N . ASP A 1 297 ? 11.436 12.437 -11.897 1.00 59.84 297 ASP A N 1
ATOM 2468 C CA . ASP A 1 297 ? 10.434 11.365 -11.843 1.00 59.84 297 ASP A CA 1
ATOM 2469 C C . ASP A 1 297 ? 10.933 10.065 -11.180 1.00 59.84 297 ASP A C 1
ATOM 2471 O O . ASP A 1 297 ? 10.247 9.037 -11.217 1.00 59.84 297 ASP A O 1
ATOM 2475 N N . ASP A 1 298 ? 12.114 10.069 -10.550 1.00 71.88 298 ASP A N 1
ATOM 2476 C CA . ASP A 1 298 ? 12.647 8.869 -9.901 1.00 71.88 298 ASP A CA 1
ATOM 2477 C C . ASP A 1 298 ? 11.896 8.543 -8.601 1.00 71.88 298 ASP A C 1
ATOM 2479 O O . ASP A 1 298 ? 12.264 8.946 -7.494 1.00 71.88 298 ASP A O 1
ATOM 2483 N N . TRP A 1 299 ? 10.843 7.733 -8.728 1.00 76.75 299 TRP A N 1
ATOM 2484 C CA . TRP A 1 299 ? 10.046 7.236 -7.602 1.00 76.75 299 TRP A CA 1
ATOM 2485 C C . TRP A 1 299 ? 10.897 6.544 -6.524 1.00 76.75 299 TRP A C 1
ATOM 2487 O O . TRP A 1 299 ? 10.532 6.575 -5.352 1.00 76.75 299 TRP A O 1
ATOM 2497 N N . GLU A 1 300 ? 12.029 5.929 -6.889 1.00 76.56 300 GLU A N 1
ATOM 2498 C CA . GLU A 1 300 ? 12.932 5.275 -5.935 1.00 76.56 300 GLU A CA 1
ATOM 2499 C C . GLU A 1 300 ? 13.545 6.286 -4.957 1.00 76.56 300 GLU A C 1
ATOM 2501 O O . GLU A 1 300 ? 13.661 5.996 -3.768 1.00 76.56 300 GLU A O 1
ATOM 2506 N N . VAL A 1 301 ? 13.851 7.497 -5.424 1.00 76.31 301 VAL A N 1
ATOM 2507 C CA . VAL A 1 301 ? 14.382 8.583 -4.589 1.00 76.31 301 VAL A CA 1
ATOM 2508 C C . VAL A 1 301 ? 13.322 9.031 -3.593 1.00 76.31 301 VAL A C 1
ATOM 2510 O O . VAL A 1 301 ? 13.624 9.199 -2.416 1.00 76.31 301 VAL A O 1
ATOM 2513 N N . VAL A 1 302 ? 12.069 9.153 -4.045 1.00 78.50 302 VAL A N 1
ATOM 2514 C CA . VAL A 1 302 ? 10.928 9.505 -3.187 1.00 78.50 302 VAL A CA 1
ATOM 2515 C C . VAL A 1 302 ? 10.708 8.446 -2.105 1.00 78.50 302 VAL A C 1
ATOM 2517 O O . VAL A 1 302 ? 10.547 8.800 -0.941 1.00 78.50 302 VAL A O 1
ATOM 2520 N N . VAL A 1 303 ? 10.750 7.155 -2.462 1.00 85.94 303 VAL A N 1
ATOM 2521 C CA . VAL A 1 303 ? 10.638 6.055 -1.484 1.00 85.94 303 VAL A CA 1
ATOM 2522 C C . VAL A 1 303 ? 11.748 6.136 -0.445 1.00 85.94 303 VAL A C 1
ATOM 2524 O O . VAL A 1 303 ? 11.473 6.014 0.742 1.00 85.94 303 VAL A O 1
ATOM 2527 N N . VAL A 1 304 ? 12.999 6.288 -0.887 1.00 83.81 304 VAL A N 1
ATOM 2528 C CA . VAL A 1 304 ? 14.159 6.268 0.010 1.00 83.81 304 VAL A CA 1
ATOM 2529 C C . VAL A 1 304 ? 14.169 7.497 0.915 1.00 83.81 304 VAL A C 1
ATOM 2531 O O . VAL A 1 304 ? 14.412 7.350 2.107 1.00 83.81 304 VAL A O 1
ATOM 2534 N N . ALA A 1 305 ? 13.878 8.687 0.384 1.00 83.31 305 ALA A N 1
ATOM 2535 C CA . ALA A 1 305 ? 13.772 9.910 1.179 1.00 83.31 305 ALA A CA 1
ATOM 2536 C C . ALA A 1 305 ? 12.728 9.755 2.287 1.00 83.31 305 ALA A C 1
ATOM 2538 O O . ALA A 1 305 ? 13.039 9.952 3.457 1.00 83.31 305 ALA A O 1
ATOM 2539 N N . LEU A 1 306 ? 11.533 9.290 1.923 1.00 87.50 306 LEU A N 1
ATOM 2540 C CA . LEU A 1 306 ? 10.455 9.068 2.874 1.00 87.50 306 LEU A CA 1
ATOM 2541 C C . LEU A 1 306 ? 10.783 7.978 3.903 1.00 87.50 306 LEU A C 1
ATOM 2543 O O . LEU A 1 306 ? 10.456 8.131 5.075 1.00 87.50 306 LEU A O 1
ATOM 2547 N N . ASP A 1 307 ? 11.435 6.885 3.494 1.00 89.12 307 ASP A N 1
ATOM 2548 C CA . ASP A 1 307 ? 11.865 5.836 4.429 1.00 89.12 307 ASP A CA 1
ATOM 2549 C C . ASP A 1 307 ? 12.849 6.387 5.471 1.00 89.12 307 ASP A C 1
ATOM 2551 O O . ASP A 1 307 ? 12.735 6.033 6.642 1.00 89.12 307 ASP A O 1
ATOM 2555 N N . ASN A 1 308 ? 13.758 7.283 5.067 1.00 87.12 308 ASN A N 1
ATOM 2556 C CA . ASN A 1 308 ? 14.687 7.942 5.988 1.00 87.12 308 ASN A CA 1
ATOM 2557 C C . ASN A 1 308 ? 13.979 8.936 6.904 1.00 87.12 308 ASN A C 1
ATOM 2559 O O . ASN A 1 308 ? 14.296 8.979 8.083 1.00 87.12 308 ASN A O 1
ATOM 2563 N N . GLU A 1 309 ? 13.033 9.727 6.393 1.00 88.75 309 GLU A N 1
ATOM 2564 C CA . GLU A 1 309 ? 12.274 10.674 7.219 1.00 88.75 309 GLU A CA 1
ATOM 2565 C C . GLU A 1 309 ? 11.466 9.950 8.303 1.00 88.75 309 GLU A C 1
ATOM 2567 O O . GLU A 1 309 ? 11.461 10.368 9.460 1.00 88.75 309 GLU A O 1
ATOM 2572 N N . ILE A 1 310 ? 10.817 8.838 7.943 1.00 92.50 310 ILE A N 1
ATOM 2573 C CA . ILE A 1 310 ? 10.078 7.993 8.888 1.00 92.50 310 ILE A CA 1
ATOM 2574 C C . ILE A 1 310 ? 11.030 7.398 9.938 1.00 92.50 310 ILE A C 1
ATOM 2576 O O . ILE A 1 310 ? 10.707 7.413 11.125 1.00 92.50 310 ILE A O 1
ATOM 2580 N N . GLU A 1 311 ? 12.205 6.914 9.519 1.00 90.25 311 GLU A N 1
ATOM 2581 C CA . GLU A 1 311 ? 13.238 6.383 10.422 1.00 90.25 311 GLU A CA 1
ATOM 2582 C C . GLU A 1 311 ? 13.769 7.453 11.384 1.00 90.25 311 GLU A C 1
ATOM 2584 O O . GLU A 1 311 ? 13.833 7.223 12.585 1.00 90.25 311 GLU A O 1
ATOM 2589 N N . GLN A 1 312 ? 14.113 8.639 10.874 1.00 89.75 312 GLN A N 1
ATOM 2590 C CA . GLN A 1 312 ? 14.662 9.745 11.665 1.00 89.75 312 GLN A CA 1
ATOM 2591 C C . GLN A 1 312 ? 13.692 10.223 12.743 1.00 89.75 312 GLN A C 1
ATOM 2593 O O . GLN A 1 312 ? 14.118 10.621 13.824 1.00 89.75 312 GLN A O 1
ATOM 2598 N N . ARG A 1 313 ? 12.388 10.181 12.457 1.00 92.25 313 ARG A N 1
ATOM 2599 C CA . ARG A 1 313 ? 11.348 10.510 13.437 1.00 92.25 313 ARG A CA 1
ATOM 2600 C C . ARG A 1 313 ? 11.011 9.343 14.366 1.00 92.25 313 ARG A C 1
ATOM 2602 O O . ARG A 1 313 ? 10.231 9.538 15.290 1.00 92.25 313 ARG A O 1
ATOM 2609 N N . ASN A 1 314 ? 11.583 8.158 14.136 1.00 94.56 314 ASN A N 1
ATOM 2610 C CA . ASN A 1 314 ? 11.267 6.918 14.840 1.00 94.56 314 ASN A CA 1
ATOM 2611 C C . ASN A 1 314 ? 9.757 6.604 14.832 1.00 94.56 314 ASN A C 1
ATOM 2613 O O . ASN A 1 314 ? 9.176 6.233 15.848 1.00 94.56 314 ASN A O 1
ATOM 2617 N N . GLN A 1 315 ? 9.111 6.807 13.680 1.00 96.00 315 GLN A N 1
ATOM 2618 C CA . GLN A 1 315 ? 7.662 6.661 13.528 1.00 96.00 315 GLN A CA 1
ATOM 2619 C C . GLN A 1 315 ? 7.296 5.448 12.679 1.00 96.00 315 GLN A C 1
ATOM 2621 O O . GLN A 1 315 ? 8.065 4.952 11.852 1.00 96.00 315 GLN A O 1
ATOM 2626 N N . HIS A 1 316 ? 6.047 5.010 12.815 1.00 97.19 316 HIS A N 1
ATOM 2627 C CA . HIS A 1 316 ? 5.426 4.129 11.833 1.00 97.19 316 HIS A CA 1
ATOM 2628 C C . HIS A 1 316 ? 4.712 4.934 10.732 1.00 97.19 316 HIS A C 1
ATOM 2630 O O . HIS A 1 316 ? 4.291 6.067 10.967 1.00 97.19 316 HIS A O 1
ATOM 2636 N N . PRO A 1 317 ? 4.494 4.367 9.524 1.00 96.75 317 PRO A N 1
ATOM 2637 C CA . PRO A 1 317 ? 3.875 5.106 8.423 1.00 96.75 317 PRO A CA 1
ATOM 2638 C C . PRO A 1 317 ? 2.503 5.713 8.749 1.00 96.75 317 PRO A C 1
ATOM 2640 O O . PRO A 1 317 ? 2.142 6.738 8.180 1.00 96.75 317 PRO A O 1
ATOM 2643 N N . GLY A 1 318 ? 1.688 5.074 9.594 1.00 96.44 318 GLY A N 1
ATOM 2644 C CA . GLY A 1 318 ? 0.365 5.589 9.961 1.00 96.44 318 GLY A CA 1
ATOM 2645 C C . GLY A 1 318 ? 0.439 6.858 10.789 1.00 96.44 318 GLY A C 1
ATOM 2646 O O . GLY A 1 318 ? -0.259 7.817 10.475 1.00 96.44 318 GLY A O 1
ATOM 2647 N N . GLU A 1 319 ? 1.327 6.855 11.778 1.00 96.56 319 GLU A N 1
ATOM 2648 C CA . GLU A 1 319 ? 1.646 8.006 12.615 1.00 96.56 319 GLU A CA 1
ATOM 2649 C C . GLU A 1 319 ? 2.254 9.139 11.791 1.00 96.56 319 GLU A C 1
ATOM 2651 O O . GLU A 1 319 ? 1.704 10.236 11.789 1.00 96.56 319 GLU A O 1
ATOM 2656 N N . PHE A 1 320 ? 3.290 8.849 10.996 1.00 97.31 320 PHE A N 1
ATOM 2657 C CA . PHE A 1 320 ? 3.936 9.845 10.141 1.00 97.31 320 PHE A CA 1
ATOM 2658 C C . PHE A 1 320 ? 2.927 10.565 9.239 1.00 97.31 320 PHE A C 1
ATOM 2660 O O . PHE A 1 320 ? 2.859 11.790 9.209 1.00 97.31 320 PHE A O 1
ATOM 2667 N N . PHE A 1 321 ? 2.093 9.811 8.516 1.00 96.56 321 PHE A N 1
ATOM 2668 C CA . PHE A 1 321 ? 1.115 10.416 7.614 1.00 96.56 321 PHE A CA 1
ATOM 2669 C C . PHE A 1 321 ? -0.015 11.140 8.342 1.00 96.56 321 PHE A C 1
ATOM 2671 O O . PHE A 1 321 ? -0.581 12.073 7.776 1.00 96.56 321 PHE A O 1
ATOM 2678 N N . PHE A 1 322 ? -0.373 10.719 9.555 1.00 97.38 322 PHE A N 1
ATOM 2679 C CA . PHE A 1 322 ? -1.329 11.464 10.364 1.00 97.38 322 PHE A CA 1
ATOM 2680 C C . PHE A 1 322 ? -0.746 12.816 10.791 1.00 97.38 322 PHE A C 1
ATOM 2682 O O . PHE A 1 322 ? -1.406 13.837 10.623 1.00 97.38 322 PHE A O 1
ATOM 2689 N N . ASP A 1 323 ? 0.507 12.840 11.239 1.00 96.81 323 ASP A N 1
ATOM 2690 C CA . ASP A 1 323 ? 1.185 14.072 11.644 1.00 96.81 323 ASP A CA 1
ATOM 2691 C C . ASP A 1 323 ? 1.377 15.038 10.467 1.00 96.81 323 ASP A C 1
ATOM 2693 O O . ASP A 1 323 ? 1.194 16.245 10.614 1.00 96.81 323 ASP A O 1
ATOM 2697 N N . GLU A 1 324 ? 1.681 14.527 9.271 1.00 96.00 324 GLU A N 1
ATOM 2698 C CA . GLU A 1 324 ? 1.742 15.358 8.063 1.00 96.00 324 GLU A CA 1
ATOM 2699 C C . GLU A 1 324 ? 0.365 15.922 7.668 1.00 96.00 324 GLU A C 1
ATOM 2701 O O . GLU A 1 324 ? 0.287 17.066 7.228 1.00 96.00 324 GLU A O 1
ATOM 2706 N N . LEU A 1 325 ? -0.737 15.190 7.895 1.00 95.94 325 LEU A N 1
ATOM 2707 C CA . LEU A 1 325 ? -2.096 15.721 7.696 1.00 95.94 325 LEU A CA 1
ATOM 2708 C C . LEU A 1 325 ? -2.472 16.817 8.698 1.00 95.94 325 LEU A C 1
ATOM 2710 O O . LEU A 1 325 ? -3.250 17.711 8.354 1.00 95.94 325 LEU A O 1
ATOM 2714 N N . LEU A 1 326 ? -1.969 16.736 9.933 1.00 95.88 326 LEU A N 1
ATOM 2715 C CA . LEU A 1 326 ? -2.179 17.778 10.939 1.00 95.88 326 LEU A CA 1
ATOM 2716 C C . LEU A 1 326 ? -1.489 19.085 10.531 1.00 95.88 326 LEU A C 1
ATOM 2718 O O . LEU A 1 326 ? -2.062 20.157 10.721 1.00 95.88 326 LEU A O 1
ATOM 2722 N N . LYS A 1 327 ? -0.297 18.993 9.926 1.00 94.88 327 LYS A N 1
ATOM 2723 C CA . LYS A 1 327 ? 0.450 20.146 9.401 1.00 94.88 327 LYS A CA 1
ATOM 2724 C C . LYS A 1 327 ? -0.175 20.705 8.124 1.00 94.88 327 LYS A C 1
ATOM 2726 O O . LYS A 1 327 ? -0.379 21.911 8.019 1.00 94.88 327 LYS A O 1
ATOM 2731 N N . ASP A 1 328 ? -0.484 19.836 7.163 1.00 93.19 328 ASP A N 1
ATOM 2732 C CA . ASP A 1 328 ? -1.072 20.206 5.878 1.00 93.19 328 ASP A CA 1
ATOM 2733 C C . ASP A 1 328 ? -2.246 19.290 5.506 1.00 93.19 328 ASP A C 1
ATOM 2735 O O . ASP A 1 328 ? -2.099 18.133 5.106 1.00 93.19 328 ASP A O 1
ATOM 2739 N N . LYS A 1 329 ? -3.452 19.862 5.525 1.00 91.81 329 LYS A N 1
ATOM 2740 C CA . LYS A 1 329 ? -4.693 19.185 5.119 1.00 91.81 329 LYS A CA 1
ATOM 2741 C C . LYS A 1 329 ? -4.712 18.785 3.636 1.00 91.81 329 LYS A C 1
ATOM 2743 O O . LYS A 1 329 ? -5.538 17.961 3.243 1.00 91.81 329 LYS A O 1
ATOM 2748 N N . ASN A 1 330 ? -3.832 19.348 2.808 1.00 90.88 330 ASN A N 1
ATOM 2749 C CA . ASN A 1 330 ? -3.682 18.997 1.397 1.00 90.88 330 ASN A CA 1
ATOM 2750 C C . ASN A 1 330 ? -2.578 17.958 1.145 1.00 90.88 330 ASN A C 1
ATOM 2752 O O . ASN A 1 330 ? -2.338 17.604 -0.015 1.00 90.88 330 ASN A O 1
ATOM 2756 N N . TYR A 1 331 ? -1.951 17.424 2.199 1.00 91.44 331 TYR A N 1
ATOM 2757 C CA . TYR A 1 331 ? -0.865 16.462 2.078 1.00 91.44 331 TYR A CA 1
ATOM 2758 C C . TYR A 1 331 ? -1.303 15.198 1.317 1.00 91.44 331 TYR A C 1
ATOM 2760 O O . TYR A 1 331 ? -2.205 14.444 1.707 1.00 91.44 331 TYR A O 1
ATOM 2768 N N . LYS A 1 332 ? -0.656 14.941 0.175 1.00 88.69 332 LYS A N 1
ATOM 2769 C CA . LYS A 1 332 ? -1.086 13.927 -0.800 1.00 88.69 332 LYS A CA 1
ATOM 2770 C C . LYS A 1 332 ? -0.553 12.533 -0.467 1.00 88.69 332 LYS A C 1
ATOM 2772 O O . LYS A 1 332 ? 0.171 11.945 -1.266 1.00 88.69 332 LYS A O 1
ATOM 2777 N N . ILE A 1 333 ? -0.989 11.940 0.650 1.00 90.62 333 ILE A N 1
ATOM 2778 C CA . ILE A 1 333 ? -0.493 10.630 1.143 1.00 90.62 333 ILE A CA 1
ATOM 2779 C C . ILE A 1 333 ? -0.438 9.547 0.049 1.00 90.62 333 ILE A C 1
ATOM 2781 O O . ILE A 1 333 ? 0.493 8.751 -0.015 1.00 90.62 333 ILE A O 1
ATOM 2785 N N . ARG A 1 334 ? -1.433 9.500 -0.849 1.00 86.81 334 ARG A N 1
ATOM 2786 C CA . ARG A 1 334 ? -1.521 8.473 -1.907 1.00 86.81 334 ARG A CA 1
ATOM 2787 C C . ARG A 1 334 ? -0.415 8.564 -2.969 1.00 86.81 334 ARG A C 1
ATOM 2789 O O . ARG A 1 334 ? -0.261 7.610 -3.725 1.00 86.81 334 ARG A O 1
ATOM 2796 N N . GLN A 1 335 ? 0.308 9.679 -3.048 1.00 84.31 335 GLN A N 1
ATOM 2797 C CA . GLN A 1 335 ? 1.425 9.868 -3.978 1.00 84.31 335 GLN A CA 1
ATOM 2798 C C . GLN A 1 335 ? 2.754 9.356 -3.416 1.00 84.31 335 GLN A C 1
ATOM 2800 O O . GLN A 1 335 ? 3.722 9.255 -4.162 1.00 84.31 335 GLN A O 1
ATOM 2805 N N . PHE A 1 336 ? 2.789 8.991 -2.132 1.00 86.06 336 PHE A N 1
ATOM 2806 C CA . PHE A 1 336 ? 3.995 8.573 -1.437 1.00 86.06 336 PHE A CA 1
ATOM 2807 C C . PHE A 1 336 ? 4.098 7.042 -1.348 1.00 86.06 336 PHE A C 1
ATOM 2809 O O . PHE A 1 336 ? 3.378 6.404 -0.571 1.00 86.06 336 PHE A O 1
ATOM 2816 N N . PRO A 1 337 ? 4.967 6.408 -2.152 1.00 87.50 337 PRO A N 1
ATOM 2817 C CA . PRO A 1 337 ? 5.214 4.976 -2.060 1.00 87.50 337 PRO A CA 1
ATOM 2818 C C . PRO A 1 337 ? 5.996 4.618 -0.784 1.00 87.50 337 PRO A C 1
ATOM 2820 O O . PRO A 1 337 ? 7.056 5.167 -0.513 1.00 87.50 337 PRO A O 1
ATOM 2823 N N . ILE A 1 338 ? 5.496 3.635 -0.030 1.00 91.25 338 ILE A N 1
ATOM 2824 C CA . ILE A 1 338 ? 6.123 3.118 1.198 1.00 91.25 338 ILE A CA 1
ATOM 2825 C C . ILE A 1 338 ? 6.634 1.694 0.980 1.00 91.25 338 ILE A C 1
ATOM 2827 O O . ILE A 1 338 ? 5.991 0.884 0.301 1.00 91.25 338 ILE A O 1
ATOM 2831 N N . LEU A 1 339 ? 7.771 1.358 1.593 1.00 91.50 339 LEU A N 1
ATOM 2832 C CA . LEU A 1 339 ? 8.291 -0.007 1.616 1.00 91.50 339 LEU A CA 1
ATOM 2833 C C . LEU A 1 339 ? 7.382 -0.930 2.440 1.00 91.50 339 LEU A C 1
ATOM 2835 O O . LEU A 1 339 ? 7.033 -0.635 3.578 1.00 91.50 339 LEU A O 1
ATOM 2839 N N . ARG A 1 340 ? 7.052 -2.109 1.900 1.00 92.81 340 ARG A N 1
ATOM 2840 C CA . ARG A 1 340 ? 6.167 -3.090 2.552 1.00 92.81 340 ARG A CA 1
ATOM 2841 C C . ARG A 1 340 ? 6.650 -3.486 3.946 1.00 92.81 340 ARG A C 1
ATOM 2843 O O . ARG A 1 340 ? 5.816 -3.679 4.821 1.00 92.81 340 ARG A O 1
ATOM 2850 N N . LYS A 1 341 ? 7.970 -3.563 4.159 1.00 91.94 341 LYS A N 1
ATOM 2851 C CA . LYS A 1 341 ? 8.563 -3.863 5.473 1.00 91.94 341 LYS A CA 1
ATOM 2852 C C . LYS A 1 341 ? 8.064 -2.908 6.568 1.00 91.94 341 LYS A C 1
ATOM 2854 O O . LYS A 1 341 ? 7.801 -3.354 7.673 1.00 91.94 341 LYS A O 1
ATOM 2859 N N . ARG A 1 342 ? 7.846 -1.626 6.243 1.00 94.31 342 ARG A N 1
ATOM 2860 C CA . ARG A 1 342 ? 7.382 -0.608 7.197 1.00 94.31 342 ARG A CA 1
ATOM 2861 C C . ARG A 1 342 ? 5.941 -0.838 7.623 1.00 94.31 342 ARG A C 1
ATOM 2863 O O . ARG A 1 342 ? 5.645 -0.772 8.806 1.00 94.31 342 ARG A O 1
ATOM 2870 N N . TYR A 1 343 ? 5.063 -1.158 6.671 1.00 95.75 343 TYR A N 1
ATOM 2871 C CA . TYR A 1 343 ? 3.675 -1.505 6.984 1.00 95.75 343 TYR A CA 1
ATOM 2872 C C . TYR A 1 343 ? 3.560 -2.818 7.759 1.00 95.75 343 TYR A C 1
ATOM 2874 O O . TYR A 1 343 ? 2.668 -2.945 8.590 1.00 95.75 343 TYR A O 1
ATOM 2882 N N . LYS A 1 344 ? 4.447 -3.789 7.500 1.00 95.19 344 LYS A N 1
ATOM 2883 C CA . LYS A 1 344 ? 4.507 -5.030 8.283 1.00 95.19 344 LYS A CA 1
ATOM 2884 C C . LYS A 1 344 ? 4.947 -4.758 9.719 1.00 95.19 344 LYS A C 1
ATOM 2886 O O . LYS A 1 344 ? 4.236 -5.163 10.627 1.00 95.19 344 LYS A O 1
ATOM 2891 N N . ALA A 1 345 ? 6.033 -4.006 9.904 1.00 95.75 345 ALA A N 1
ATOM 2892 C CA . ALA A 1 345 ? 6.519 -3.610 11.225 1.00 95.75 345 ALA A CA 1
ATOM 2893 C C . ALA A 1 345 ? 5.470 -2.805 12.009 1.00 95.75 345 ALA A C 1
ATOM 2895 O O . ALA A 1 345 ? 5.247 -3.057 13.184 1.00 95.75 345 ALA A O 1
ATOM 2896 N N . GLU A 1 346 ? 4.770 -1.878 11.348 1.00 97.88 346 GLU A N 1
ATOM 2897 C CA . GLU A 1 346 ? 3.655 -1.143 11.953 1.00 97.88 346 GLU A CA 1
ATOM 2898 C C . GLU A 1 346 ? 2.503 -2.065 12.359 1.00 97.88 346 GLU A C 1
ATOM 2900 O O . GLU A 1 346 ? 1.978 -1.940 13.460 1.00 97.88 346 GLU A O 1
ATOM 2905 N N . LEU A 1 347 ? 2.092 -2.985 11.481 1.00 97.44 347 LEU A N 1
ATOM 2906 C CA . LEU A 1 347 ? 1.022 -3.928 11.796 1.00 97.44 347 LEU A CA 1
ATOM 2907 C C . LEU A 1 347 ? 1.398 -4.818 12.981 1.00 97.44 347 LEU A C 1
ATOM 2909 O O . LEU A 1 347 ? 0.562 -5.053 13.844 1.00 97.44 347 LEU A O 1
ATOM 2913 N N . GLU A 1 348 ? 2.634 -5.304 13.020 1.00 96.12 348 GLU A N 1
ATOM 2914 C CA . GLU A 1 348 ? 3.158 -6.112 14.118 1.00 96.12 348 GLU A CA 1
ATOM 2915 C C . GLU A 1 348 ? 3.207 -5.323 15.432 1.00 96.12 348 GLU A C 1
ATOM 2917 O O . GLU A 1 348 ? 2.721 -5.815 16.449 1.00 96.12 348 GLU A O 1
ATOM 2922 N N . ALA A 1 349 ? 3.691 -4.077 15.407 1.00 97.56 349 ALA A N 1
ATOM 2923 C CA . ALA A 1 349 ? 3.693 -3.195 16.572 1.00 97.56 349 ALA A CA 1
ATOM 2924 C C . ALA A 1 349 ? 2.269 -2.945 17.093 1.00 97.56 349 ALA A C 1
ATOM 2926 O O . ALA A 1 349 ? 1.990 -3.172 18.270 1.00 97.56 349 ALA A O 1
ATOM 2927 N N . ILE A 1 350 ? 1.338 -2.575 16.204 1.00 97.31 350 ILE A N 1
ATOM 2928 C CA . ILE A 1 350 ? -0.081 -2.401 16.546 1.00 97.31 350 ILE A CA 1
ATOM 2929 C C . ILE A 1 350 ? -0.647 -3.694 17.139 1.00 97.31 350 ILE A C 1
ATOM 2931 O O . ILE A 1 350 ? -1.308 -3.661 18.174 1.00 97.31 350 ILE A O 1
ATOM 2935 N N . TRP A 1 351 ? -0.398 -4.838 16.504 1.00 94.56 351 TRP A N 1
ATOM 2936 C CA . TRP A 1 351 ? -0.916 -6.127 16.952 1.00 94.56 351 TRP A CA 1
ATOM 2937 C C . TRP A 1 351 ? -0.431 -6.473 18.361 1.00 94.56 351 TRP A C 1
ATOM 2939 O O . TRP A 1 351 ? -1.241 -6.794 19.232 1.00 94.56 351 TRP A O 1
ATOM 2949 N N . ASN A 1 352 ? 0.873 -6.351 18.604 1.00 93.31 352 ASN A N 1
ATOM 2950 C CA . ASN A 1 352 ? 1.492 -6.673 19.884 1.00 93.31 352 ASN A CA 1
ATOM 2951 C C . ASN A 1 352 ? 1.018 -5.736 20.998 1.00 93.31 352 ASN A C 1
ATOM 2953 O O . ASN A 1 352 ? 0.616 -6.221 22.059 1.00 93.31 352 ASN A O 1
ATOM 2957 N N . THR A 1 353 ? 0.958 -4.425 20.747 1.00 94.62 353 THR A N 1
ATOM 2958 C CA . THR A 1 353 ? 0.406 -3.470 21.716 1.00 94.62 353 THR A CA 1
ATOM 2959 C C . THR A 1 353 ? -1.058 -3.777 22.022 1.00 94.62 353 THR A C 1
ATOM 2961 O O . THR A 1 353 ? -1.459 -3.825 23.185 1.00 94.62 353 THR A O 1
ATOM 2964 N N . GLN A 1 354 ? -1.884 -4.035 21.002 1.00 92.69 354 GLN A N 1
ATOM 2965 C CA . GLN A 1 354 ? -3.299 -4.339 21.223 1.00 92.69 354 GLN A CA 1
ATOM 2966 C C . GLN A 1 354 ? -3.507 -5.656 21.973 1.00 92.69 354 GLN A C 1
ATOM 2968 O O . GLN A 1 354 ? -4.439 -5.741 22.772 1.00 92.69 354 GLN A O 1
ATOM 2973 N N . LEU A 1 355 ? -2.654 -6.664 21.763 1.00 89.25 355 LEU A N 1
ATOM 2974 C CA . LEU A 1 355 ? -2.662 -7.875 22.580 1.00 89.25 355 LEU A CA 1
ATOM 2975 C C . LEU A 1 355 ? -2.328 -7.550 24.038 1.00 89.25 355 LEU A C 1
ATOM 2977 O O . LEU A 1 355 ? -3.103 -7.906 24.922 1.00 89.25 355 LEU A O 1
ATOM 2981 N N . GLN A 1 356 ? -1.234 -6.829 24.296 1.00 89.12 356 GLN A N 1
ATOM 2982 C CA . GLN A 1 356 ? -0.824 -6.449 25.653 1.00 89.12 356 GLN A CA 1
ATOM 2983 C C . GLN A 1 356 ? -1.928 -5.688 26.400 1.00 89.12 356 GLN A C 1
ATOM 2985 O O . GLN A 1 356 ? -2.294 -6.067 27.510 1.00 89.12 356 GLN A O 1
ATOM 2990 N N . LEU A 1 357 ? -2.547 -4.691 25.764 1.00 89.75 357 LEU A N 1
ATOM 2991 C CA . LEU A 1 357 ? -3.632 -3.900 26.356 1.00 89.75 357 LEU A CA 1
ATOM 2992 C C . LEU A 1 357 ? -4.930 -4.699 26.598 1.00 89.75 357 LEU A C 1
ATOM 2994 O O . LEU A 1 357 ? -5.825 -4.231 27.305 1.00 89.75 357 LEU A O 1
ATOM 2998 N N . ARG A 1 358 ? -5.074 -5.888 25.997 1.00 85.38 358 ARG A N 1
ATOM 2999 C CA . ARG A 1 358 ? -6.252 -6.766 26.141 1.00 85.38 358 ARG A CA 1
ATOM 3000 C C . ARG A 1 358 ? -6.019 -7.970 27.049 1.00 85.38 358 ARG A C 1
ATOM 3002 O O . ARG A 1 358 ? -7.009 -8.513 27.544 1.00 85.38 358 ARG A O 1
ATOM 3009 N N . LYS A 1 359 ? -4.763 -8.362 27.290 1.00 74.75 359 LYS A N 1
ATOM 3010 C CA . LYS A 1 359 ? -4.391 -9.475 28.185 1.00 74.75 359 LYS A CA 1
ATOM 3011 C C . LYS A 1 359 ? -4.982 -9.327 29.586 1.00 74.75 359 LYS A C 1
ATOM 3013 O O . LYS A 1 359 ? -5.417 -10.311 30.166 1.00 74.75 359 LYS A O 1
ATOM 3018 N N . ASN A 1 360 ? -5.147 -8.096 30.063 1.00 59.66 360 ASN A N 1
ATOM 3019 C CA . ASN A 1 360 ? -5.713 -7.810 31.384 1.00 59.66 360 ASN A CA 1
ATOM 3020 C C . ASN A 1 360 ? -7.235 -8.072 31.504 1.00 59.66 360 ASN A C 1
ATOM 3022 O O . ASN A 1 360 ? -7.820 -7.732 32.525 1.00 59.66 360 ASN A O 1
ATOM 3026 N N . ALA A 1 361 ? -7.905 -8.629 30.482 1.00 54.12 361 ALA A N 1
ATOM 3027 C CA . ALA A 1 361 ? -9.370 -8.735 30.442 1.00 54.12 361 ALA A CA 1
ATOM 3028 C C . ALA A 1 361 ? -9.941 -10.068 29.902 1.00 54.12 361 ALA A C 1
ATOM 3030 O O . ALA A 1 361 ? -11.100 -10.079 29.495 1.00 54.12 361 ALA A O 1
ATOM 3031 N N . ASN A 1 362 ? -9.171 -11.166 29.815 1.00 52.53 362 ASN A N 1
ATOM 3032 C CA . ASN A 1 362 ? -9.591 -12.442 29.180 1.00 52.53 362 ASN A CA 1
ATOM 3033 C C . ASN A 1 362 ? -10.075 -12.325 27.710 1.00 52.53 362 ASN A C 1
ATOM 3035 O O . ASN A 1 362 ? -10.585 -13.280 27.133 1.00 52.53 362 ASN A O 1
ATOM 3039 N N . LYS A 1 363 ? -9.855 -11.177 27.053 1.00 55.06 363 LYS A N 1
ATOM 3040 C CA . LYS A 1 363 ? -10.232 -10.902 25.649 1.00 55.06 363 LYS A CA 1
ATOM 3041 C C . LYS A 1 363 ? -9.143 -11.261 24.634 1.00 55.06 363 LYS A C 1
ATOM 3043 O O . LYS A 1 363 ? -9.250 -10.934 23.457 1.00 55.06 363 LYS A O 1
ATOM 3048 N N . GLU A 1 364 ? -8.082 -11.932 25.077 1.00 54.53 364 GLU A N 1
ATOM 3049 C CA . GLU A 1 364 ? -7.026 -12.456 24.203 1.00 54.53 364 GLU A CA 1
ATOM 3050 C C . GLU A 1 364 ? -7.563 -13.549 23.255 1.00 54.53 364 GLU A C 1
ATOM 3052 O O . GLU A 1 364 ? -7.132 -13.638 22.102 1.00 54.53 364 GLU A O 1
ATOM 3057 N N . GLN A 1 365 ? -8.584 -14.304 23.688 1.00 55.09 365 GLN A N 1
ATOM 3058 C CA . GLN A 1 365 ? -9.270 -15.296 22.853 1.00 55.09 365 GLN A CA 1
ATOM 3059 C C . GLN A 1 365 ? -9.966 -14.665 21.632 1.00 55.09 365 GLN A C 1
ATOM 3061 O O . GLN A 1 365 ? -9.845 -15.217 20.542 1.00 55.09 365 GLN A O 1
ATOM 3066 N N . GLU A 1 366 ? -10.580 -13.476 21.759 1.00 54.34 366 GLU A N 1
ATOM 3067 C CA . GLU A 1 366 ? -11.274 -12.782 20.650 1.00 54.34 366 GLU A CA 1
ATOM 3068 C C . GLU A 1 366 ? -10.348 -12.474 19.457 1.00 54.34 366 GLU A C 1
ATOM 3070 O O . GLU A 1 366 ? -10.790 -12.473 18.302 1.00 54.34 366 GLU A O 1
ATOM 3075 N N . LEU A 1 367 ? -9.063 -12.205 19.728 1.00 64.81 367 LEU A N 1
ATOM 3076 C CA . LEU A 1 367 ? -8.076 -11.889 18.694 1.00 64.81 367 LEU A CA 1
ATOM 3077 C C . LEU A 1 367 ? -7.402 -13.139 18.130 1.00 64.81 367 LEU A C 1
ATOM 3079 O O . LEU A 1 367 ? -7.168 -13.210 16.927 1.00 64.81 367 LEU A O 1
ATOM 3083 N N . LEU A 1 368 ? -7.041 -14.094 18.990 1.00 64.81 368 LEU A N 1
ATOM 3084 C CA . LEU A 1 368 ? -6.202 -15.221 18.589 1.00 64.81 368 LEU A CA 1
ATOM 3085 C C . LEU A 1 368 ? -6.998 -16.413 18.068 1.00 64.81 368 LEU A C 1
ATOM 3087 O O . LEU A 1 368 ? -6.443 -17.124 17.232 1.00 64.81 368 LEU A O 1
ATOM 3091 N N . ASN A 1 369 ? -8.244 -16.614 18.536 1.00 69.50 369 ASN A N 1
ATOM 3092 C CA . ASN A 1 369 ? -9.195 -17.655 18.110 1.00 69.50 369 ASN A CA 1
ATOM 3093 C C . ASN A 1 369 ? -8.493 -18.899 17.533 1.00 69.50 369 ASN A C 1
ATOM 3095 O O . ASN A 1 369 ? -8.692 -19.252 16.367 1.00 69.50 369 ASN A O 1
ATOM 3099 N N . LYS A 1 370 ? -7.598 -19.516 18.323 1.00 71.00 370 LYS A N 1
ATOM 3100 C CA . LYS A 1 370 ? -6.670 -20.548 17.826 1.00 71.00 370 LYS A CA 1
ATOM 3101 C C . LYS A 1 370 ? -7.418 -21.730 17.210 1.00 71.00 370 LYS A C 1
ATOM 3103 O O . LYS A 1 370 ? -6.978 -22.266 16.197 1.00 71.00 370 LYS A O 1
ATOM 3108 N N . ASP A 1 371 ? -8.598 -22.028 17.740 1.00 80.62 371 ASP A N 1
ATOM 3109 C CA . ASP A 1 371 ? -9.491 -23.093 17.277 1.00 80.62 371 ASP A CA 1
ATOM 3110 C C . ASP A 1 371 ? -9.973 -22.877 15.832 1.00 80.62 371 ASP A C 1
ATOM 3112 O O . ASP A 1 371 ? -10.319 -23.818 15.123 1.00 80.62 371 ASP A O 1
ATOM 3116 N N . LYS A 1 372 ? -9.942 -21.631 15.343 1.00 88.88 372 LYS A N 1
ATOM 3117 C CA . LYS A 1 372 ? -10.332 -21.275 13.974 1.00 88.88 372 LYS A CA 1
ATOM 3118 C C . LYS A 1 372 ? -9.170 -21.317 12.981 1.00 88.88 372 LYS A C 1
ATOM 3120 O O . LYS A 1 372 ? -9.413 -21.225 11.777 1.00 88.88 372 LYS A O 1
ATOM 3125 N N . LEU A 1 373 ? -7.920 -21.470 13.434 1.00 89.81 373 LEU A N 1
ATOM 3126 C CA . LEU A 1 373 ? -6.744 -21.492 12.551 1.00 89.81 373 LEU A CA 1
ATOM 3127 C C . LEU A 1 373 ? -6.782 -22.661 11.568 1.00 89.81 373 LEU A C 1
ATOM 3129 O O . LEU A 1 373 ? -6.404 -22.495 10.409 1.00 89.81 373 LEU A O 1
ATOM 3133 N N . GLU A 1 374 ? -7.278 -23.818 12.002 1.00 91.12 374 GLU A N 1
ATOM 3134 C CA . GLU A 1 374 ? -7.435 -24.983 11.134 1.00 91.12 374 GLU A CA 1
ATOM 3135 C C . GLU A 1 374 ? -8.425 -24.715 10.001 1.00 91.12 374 GLU A C 1
ATOM 3137 O O . GLU A 1 374 ? -8.096 -24.901 8.825 1.00 91.12 374 GLU A O 1
ATOM 3142 N N . LEU A 1 375 ? -9.596 -24.171 10.336 1.00 94.31 375 LEU A N 1
ATOM 3143 C CA . LEU A 1 375 ? -10.604 -23.793 9.351 1.00 94.31 375 LEU A CA 1
ATOM 3144 C C . LEU A 1 375 ? -10.091 -22.697 8.403 1.00 94.31 375 LEU A C 1
ATOM 3146 O O . LEU A 1 375 ? -10.327 -22.766 7.193 1.00 94.31 375 LEU A O 1
ATOM 3150 N N . ILE A 1 376 ? -9.354 -21.707 8.917 1.00 94.56 376 ILE A N 1
ATOM 3151 C CA . ILE A 1 376 ? -8.722 -20.661 8.102 1.00 94.56 376 ILE A CA 1
ATOM 3152 C C . ILE A 1 376 ? -7.729 -21.277 7.112 1.00 94.56 376 ILE A C 1
ATOM 3154 O O . ILE A 1 376 ? -7.809 -21.005 5.911 1.00 94.56 376 ILE A O 1
ATOM 3158 N N . ALA A 1 377 ? -6.813 -22.118 7.592 1.00 94.00 377 ALA A N 1
ATOM 3159 C CA . ALA A 1 377 ? -5.797 -22.756 6.768 1.00 94.00 377 ALA A CA 1
ATOM 3160 C C . ALA A 1 377 ? -6.433 -23.607 5.656 1.00 94.00 377 ALA A C 1
ATOM 3162 O O . ALA A 1 377 ? -6.093 -23.438 4.480 1.00 94.00 377 ALA A O 1
ATOM 3163 N N . ALA A 1 378 ? -7.410 -24.451 6.003 1.00 94.62 378 ALA A N 1
ATOM 3164 C CA . ALA A 1 378 ? -8.146 -25.276 5.049 1.00 94.62 378 ALA A CA 1
ATOM 3165 C C . ALA A 1 378 ? -8.923 -24.431 4.021 1.00 94.62 378 ALA A C 1
ATOM 3167 O O . ALA A 1 378 ? -8.929 -24.748 2.829 1.00 94.62 378 ALA A O 1
ATOM 3168 N N . THR A 1 379 ? -9.517 -23.310 4.449 1.00 94.38 379 THR A N 1
ATOM 3169 C CA . THR A 1 379 ? -10.258 -22.398 3.560 1.00 94.38 379 THR A CA 1
ATOM 3170 C C . THR A 1 379 ? -9.339 -21.668 2.579 1.00 94.38 379 THR A C 1
ATOM 3172 O O . THR A 1 379 ? -9.687 -21.493 1.407 1.00 94.38 379 THR A O 1
ATOM 3175 N N . LEU A 1 380 ? -8.164 -21.223 3.032 1.00 94.69 380 LEU A N 1
ATOM 3176 C CA . LEU A 1 380 ? -7.204 -20.506 2.189 1.00 94.69 380 LEU A CA 1
ATOM 3177 C C . LEU A 1 380 ? -6.462 -21.439 1.224 1.00 94.69 380 LEU A C 1
ATOM 3179 O O . LEU A 1 380 ? -6.145 -21.031 0.103 1.00 94.69 380 LEU A O 1
ATOM 3183 N N . TYR A 1 381 ? -6.197 -22.676 1.647 1.00 95.25 381 TYR A N 1
ATOM 3184 C CA . TYR A 1 381 ? -5.324 -23.616 0.948 1.00 95.25 381 TYR A CA 1
ATOM 3185 C C . TYR A 1 381 ? -5.894 -25.039 0.904 1.00 95.25 381 TYR A C 1
ATOM 3187 O O . TYR A 1 381 ? -5.244 -25.980 1.347 1.00 95.25 381 TYR A O 1
ATOM 3195 N N . LYS A 1 382 ? -7.066 -25.219 0.284 1.00 93.44 382 LYS A N 1
ATOM 3196 C CA . LYS A 1 382 ? -7.816 -26.494 0.221 1.00 93.44 382 LYS A CA 1
ATOM 3197 C C . LYS A 1 382 ? -6.980 -27.755 -0.060 1.00 93.44 382 LYS A C 1
ATOM 3199 O O . LYS A 1 382 ? -7.238 -28.791 0.535 1.00 93.44 382 LYS A O 1
ATOM 3204 N N . HIS A 1 383 ? -5.995 -27.672 -0.955 1.00 94.81 383 HIS A N 1
ATOM 3205 C CA . HIS A 1 383 ? -5.212 -28.832 -1.407 1.00 94.81 383 HIS A CA 1
ATOM 3206 C C . HIS A 1 383 ? -3.736 -28.813 -0.975 1.00 94.81 383 HIS A C 1
ATOM 3208 O O . HIS A 1 383 ? -3.003 -29.740 -1.299 1.00 94.81 383 HIS A O 1
ATOM 3214 N N . ASN A 1 384 ? -3.268 -27.773 -0.275 1.00 95.44 384 ASN A N 1
ATOM 3215 C CA . ASN A 1 384 ? -1.853 -27.638 0.087 1.00 95.44 384 ASN A CA 1
ATOM 3216 C C . ASN A 1 384 ? -1.648 -27.881 1.588 1.00 95.44 384 ASN A C 1
ATOM 3218 O O . ASN A 1 384 ? -1.615 -26.938 2.376 1.00 95.44 384 ASN A O 1
ATOM 3222 N N . ILE A 1 385 ? -1.503 -29.156 1.963 1.00 95.00 385 ILE A N 1
ATOM 3223 C CA . ILE A 1 385 ? -1.372 -29.605 3.360 1.00 95.00 385 ILE A CA 1
ATOM 3224 C C . ILE A 1 385 ? -0.120 -29.015 4.025 1.00 95.00 385 ILE A C 1
ATOM 3226 O O . ILE A 1 385 ? -0.182 -28.581 5.174 1.00 95.00 385 ILE A O 1
ATOM 3230 N N . VAL A 1 386 ? 0.998 -28.922 3.294 1.00 96.12 386 VAL A N 1
ATOM 3231 C CA . VAL A 1 386 ? 2.246 -28.324 3.802 1.00 96.12 386 VAL A CA 1
ATOM 3232 C C . VAL A 1 386 ? 2.013 -26.869 4.199 1.00 96.12 386 VAL A C 1
ATOM 3234 O O . VAL A 1 386 ? 2.349 -26.465 5.311 1.00 96.12 386 VAL A O 1
ATOM 3237 N N . LYS A 1 387 ? 1.361 -26.091 3.326 1.00 94.12 387 LYS A N 1
ATOM 3238 C CA . LYS A 1 387 ? 1.040 -24.694 3.620 1.00 94.12 387 LYS A CA 1
ATOM 3239 C C . LYS A 1 387 ? 0.036 -24.573 4.761 1.00 94.12 387 LYS A C 1
ATOM 3241 O O . LYS A 1 387 ? 0.175 -23.677 5.583 1.00 94.12 387 LYS A O 1
ATOM 3246 N N . GLN A 1 388 ? -0.947 -25.470 4.850 1.00 94.25 388 GLN A N 1
ATOM 3247 C CA . GLN A 1 388 ? -1.876 -25.480 5.981 1.00 94.25 388 GLN A CA 1
ATOM 3248 C C . GLN A 1 388 ? -1.146 -25.685 7.313 1.00 94.25 388 GLN A C 1
ATOM 3250 O O . GLN A 1 388 ? -1.408 -24.946 8.259 1.00 94.25 388 GLN A O 1
ATOM 3255 N N . LYS A 1 389 ? -0.214 -26.645 7.379 1.00 93.75 389 LYS A N 1
ATOM 3256 C CA . LYS A 1 389 ? 0.603 -26.897 8.573 1.00 93.75 389 LYS A CA 1
ATOM 3257 C C . LYS A 1 389 ? 1.436 -25.668 8.949 1.00 93.75 389 LYS A C 1
ATOM 3259 O O . LYS A 1 389 ? 1.354 -25.221 10.087 1.00 93.75 389 LYS A O 1
ATOM 3264 N N . GLU A 1 390 ? 2.118 -25.060 7.974 1.00 94.25 390 GLU A N 1
ATOM 3265 C CA . GLU A 1 390 ? 2.897 -23.829 8.181 1.00 94.25 390 GLU A CA 1
ATOM 3266 C C . GLU A 1 390 ? 2.039 -22.697 8.775 1.00 94.25 390 GLU A C 1
ATOM 3268 O O . GLU A 1 390 ? 2.451 -22.028 9.722 1.00 94.25 390 GLU A O 1
ATOM 3273 N N . LEU A 1 391 ? 0.833 -22.474 8.237 1.00 92.06 391 LEU A N 1
ATOM 3274 C CA . LEU A 1 391 ? -0.054 -21.418 8.732 1.00 92.06 391 LEU A CA 1
ATOM 3275 C C . LEU A 1 391 ? -0.573 -21.697 10.146 1.00 92.06 391 LEU A C 1
ATOM 3277 O O . LEU A 1 391 ? -0.689 -20.762 10.939 1.00 92.06 391 LEU A O 1
ATOM 3281 N N . LYS A 1 392 ? -0.877 -22.962 10.465 1.00 89.81 392 LYS A N 1
ATOM 3282 C CA . LYS A 1 392 ? -1.303 -23.367 11.812 1.00 89.81 392 LYS A CA 1
ATOM 3283 C C . LYS A 1 392 ? -0.206 -23.103 12.844 1.00 89.81 392 LYS A C 1
ATOM 3285 O O . LYS A 1 392 ? -0.498 -22.565 13.906 1.00 89.81 392 LYS A O 1
ATOM 3290 N N . GLU A 1 393 ? 1.041 -23.427 12.509 1.00 90.44 393 GLU A N 1
ATOM 3291 C CA . GLU A 1 393 ? 2.199 -23.238 13.393 1.00 90.44 393 GLU A CA 1
ATOM 3292 C C . GLU A 1 393 ? 2.537 -21.758 13.609 1.00 90.44 393 GLU A C 1
ATOM 3294 O O . GLU A 1 393 ? 2.785 -21.338 14.737 1.00 90.44 393 GLU A O 1
ATOM 3299 N N . LYS A 1 394 ? 2.515 -20.944 12.545 1.00 89.88 394 LYS A N 1
ATOM 3300 C CA . LYS A 1 394 ? 2.921 -19.528 12.617 1.00 89.88 394 LYS A CA 1
ATOM 3301 C C . LYS A 1 394 ? 1.825 -18.574 13.115 1.00 89.88 394 LYS A C 1
ATOM 3303 O O . LYS A 1 394 ? 2.120 -17.435 13.473 1.00 89.88 394 LYS A O 1
ATOM 3308 N N . GLY A 1 395 ? 0.567 -19.015 13.148 1.00 90.19 395 GLY A N 1
ATOM 3309 C CA . GLY A 1 395 ? -0.547 -18.286 13.756 1.00 90.19 395 GLY A CA 1
ATOM 3310 C C . GLY A 1 395 ? -1.128 -17.132 12.926 1.00 90.19 395 GLY A C 1
ATOM 3311 O O . GLY A 1 395 ? -0.730 -16.854 11.792 1.00 90.19 395 GLY A O 1
ATOM 3312 N N . LEU A 1 396 ? -2.123 -16.447 13.503 1.00 91.56 396 LEU A N 1
ATOM 3313 C CA . LEU A 1 396 ? -2.975 -15.498 12.776 1.00 91.56 396 LEU A CA 1
ATOM 3314 C C . LEU A 1 396 ? -2.237 -14.248 12.284 1.00 91.56 396 LEU A C 1
ATOM 3316 O O . LEU A 1 396 ? -2.474 -13.818 11.154 1.00 91.56 396 LEU A O 1
ATOM 3320 N N . LEU A 1 397 ? -1.336 -13.682 13.097 1.00 92.19 397 LEU A N 1
ATOM 3321 C CA . LEU A 1 397 ? -0.557 -12.516 12.678 1.00 92.19 397 LEU A CA 1
ATOM 3322 C C . LEU A 1 397 ? 0.227 -12.840 11.405 1.00 92.19 397 LEU A C 1
ATOM 3324 O O . LEU A 1 397 ? 0.128 -12.086 10.447 1.00 92.19 397 LEU A O 1
ATOM 3328 N N . HIS A 1 398 ? 0.898 -13.995 11.348 1.00 92.50 398 HIS A N 1
ATOM 3329 C CA . HIS A 1 398 ? 1.623 -14.436 10.157 1.00 92.50 398 HIS A CA 1
ATOM 3330 C C . HIS A 1 398 ? 0.705 -14.612 8.938 1.00 92.50 398 HIS A C 1
ATOM 3332 O O . HIS A 1 398 ? 1.038 -14.173 7.835 1.00 92.50 398 HIS A O 1
ATOM 3338 N N . ILE A 1 399 ? -0.479 -15.209 9.120 1.00 94.00 399 ILE A N 1
ATOM 3339 C CA . ILE A 1 399 ? -1.472 -15.347 8.041 1.00 94.00 399 ILE A CA 1
ATOM 3340 C C . ILE A 1 399 ? -1.832 -13.969 7.462 1.00 94.00 399 ILE A C 1
ATOM 3342 O O . ILE A 1 399 ? -1.882 -13.790 6.244 1.00 94.00 399 ILE A O 1
ATOM 3346 N N . ILE A 1 400 ? -2.062 -12.975 8.320 1.00 94.19 400 ILE A N 1
ATOM 3347 C CA . ILE A 1 400 ? -2.445 -11.630 7.886 1.00 94.19 400 ILE A CA 1
ATOM 3348 C C . ILE A 1 400 ? -1.245 -10.882 7.286 1.00 94.19 400 ILE A C 1
ATOM 3350 O O . ILE A 1 400 ? -1.350 -10.369 6.172 1.00 94.19 400 ILE A O 1
ATOM 3354 N N . SER A 1 401 ? -0.120 -10.808 8.000 1.00 93.00 401 SER A N 1
ATOM 3355 C CA . SER A 1 401 ? 1.016 -9.939 7.679 1.00 93.00 401 SER A CA 1
ATOM 3356 C C . SER A 1 401 ? 1.958 -10.505 6.619 1.00 93.00 401 SER A C 1
ATOM 3358 O O . SER A 1 401 ? 2.547 -9.721 5.881 1.00 93.00 401 SER A O 1
ATOM 3360 N N . GLU A 1 402 ? 2.117 -11.828 6.518 1.00 90.94 402 GLU A N 1
ATOM 3361 C CA . GLU A 1 402 ? 3.066 -12.473 5.600 1.00 90.94 402 GLU A CA 1
ATOM 3362 C C . GLU A 1 402 ? 2.392 -13.144 4.407 1.00 90.94 402 GLU A C 1
ATOM 3364 O O . GLU A 1 402 ? 2.854 -12.992 3.273 1.00 90.94 402 GLU A O 1
ATOM 3369 N N . ASP A 1 403 ? 1.298 -13.866 4.640 1.00 92.25 403 ASP A N 1
ATOM 3370 C CA . ASP A 1 403 ? 0.629 -14.634 3.587 1.00 92.25 403 ASP A CA 1
ATOM 3371 C C . ASP A 1 403 ? -0.363 -13.779 2.774 1.00 92.25 403 ASP A C 1
ATOM 3373 O O . ASP A 1 403 ? -0.440 -13.898 1.544 1.00 92.25 403 ASP A O 1
ATOM 3377 N N . ILE A 1 404 ? -1.097 -12.873 3.433 1.00 93.75 404 ILE A N 1
ATOM 3378 C CA . ILE A 1 404 ? -2.146 -12.063 2.796 1.00 93.75 4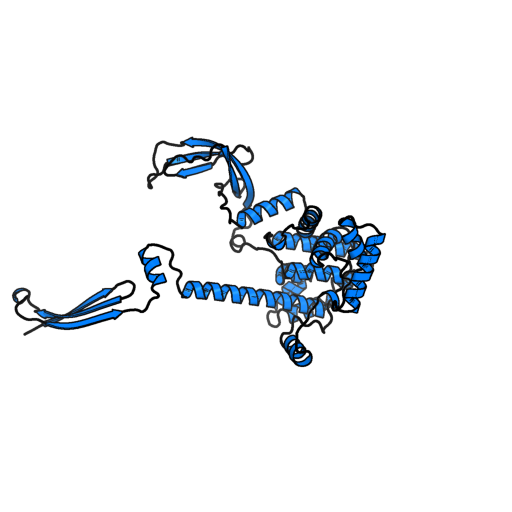04 ILE A CA 1
ATOM 3379 C C . ILE A 1 404 ? -1.672 -10.654 2.401 1.00 93.75 404 ILE A C 1
ATOM 3381 O O . ILE A 1 404 ? -2.004 -10.205 1.296 1.00 93.75 404 ILE A O 1
ATOM 3385 N N . ILE A 1 405 ? -0.949 -9.934 3.266 1.00 90.38 405 ILE A N 1
ATOM 3386 C CA . ILE A 1 405 ? -0.463 -8.558 3.024 1.00 90.38 405 ILE A CA 1
ATOM 3387 C C . ILE A 1 405 ? 0.938 -8.593 2.401 1.00 90.38 405 ILE A C 1
ATOM 3389 O O . ILE A 1 405 ? 1.027 -8.270 1.187 1.00 90.38 405 ILE A O 1
#

Nearest PDB structures (foldseek):
  8wmh-assembly1_A  TM=7.229E-01  e=4.258E-19  Chryseobacterium
  8wr4-assembly1_B  TM=5.987E-01  e=6.949E-19  Chryseobacterium
  6m0v-assembly1_A  TM=6.127E-01  e=2.606E-03  Streptococcus thermophilus LMD-9
  5czz-assembly1_A  TM=6.591E-01  e=6.941E-03  Staphylococcus aureus
  6m0x-assembly1_A  TM=6.367E-01  e=5.173E-03  Streptococcus thermophilus LMD-9

Mean predicted aligned error: 10.19 Å

Radius of gyration: 32.37 Å; Cα contacts (8 Å, |Δi|>4): 489; chains: 1; bounding box: 77×55×106 Å

Foldseek 3Di:
DDWDWDWDWDDDPFKIWIWIKTADPDPVCGPVDIDTPDTDMDGHDDDPVQVVCVVVVHPRQDPVNVVVVVVVVVVVVVLLLLLLLLLVVVCCLLVVWPPLQPSNDPVSQVVCCVVVVDDDDDLCLTQNFDLVLQLVLVVLLVDDPVLSVVQSVQVVVCNVVVNPDGDPVDDDDDPVLSLLVLLVCLLAHAGDSSSLSSNLSVCSNQLFDDDPVPVPDDPPKDKAKAKDFWQWADKAFPDPDADPVQWTKIWTHTPDPVDDIDIDTGNDGDPRHRPTFMWMWMDIPNRTDDIDTDDPPPLVSLQRHVVVVCVVVVHQPSNVVSVVCSVPVPPPSVSRGYHSVRSLVSSVSSVVSNCVNCVVPPCNCSPQVLVSLLVSLCVSCVPCVVSSVVSSVVGDSCCSSPVSD